Protein AF-0000000068236148 (afdb_homodimer)

Organism: Aspergillus fumigatus (strain ATCC MYA-4609 / CBS 101355 / FGSC A1100 / Af293) (NCBI:txid330879)

Nearest PDB structures (foldseek):
  3s5o-assembly1_A  TM=9.370E-01  e=7.477E-24  Homo sapiens
  2vc6-assembly1_A  TM=9.122E-01  e=3.574E-19  Sinorhizobium meliloti
  3na8-assembly1_B  TM=9.134E-01  e=7.022E-18  Pseudomonas aeruginosa
  6h4e-assembly1_A  TM=8.680E-01  e=5.341E-16  Proteus mirabilis HI4320
  5afd-assembly1_A  TM=8.614E-01  e=7.802E-16  Aliivibrio salmonicida LFI1238

Solvent-accessible surface area (backbone atoms only — not comparable to full-atom values): 32413 Å² total; per-residue (Å²): 123,86,80,54,65,55,82,53,76,51,79,56,78,59,40,39,27,23,38,38,72,62,34,17,35,75,54,96,76,41,50,72,26,61,70,59,40,51,51,51,50,50,53,47,66,72,44,69,52,49,25,41,28,40,29,33,80,62,18,40,33,71,61,49,51,71,69,56,53,31,50,52,38,37,50,49,55,54,49,26,45,75,68,74,40,68,78,54,41,34,30,34,44,27,60,52,54,22,47,58,52,27,29,52,40,30,46,47,33,44,77,33,64,34,60,33,28,35,36,50,71,58,30,66,62,40,93,64,56,46,73,68,35,51,50,50,39,54,51,52,34,35,72,65,27,84,43,30,29,29,40,40,34,40,21,91,57,21,69,61,52,67,77,44,46,72,53,50,26,58,46,26,67,38,47,33,32,18,30,34,38,40,57,64,70,57,65,74,41,43,45,54,29,60,72,61,32,23,30,78,56,36,37,24,30,39,36,66,60,52,25,64,71,35,40,76,43,60,28,43,32,22,41,14,61,58,35,73,69,36,37,50,44,49,43,49,42,51,50,27,53,75,68,62,38,56,68,66,24,49,57,49,43,55,43,46,31,54,18,42,47,24,44,69,72,39,39,63,29,34,38,36,38,53,38,24,61,77,72,69,47,61,75,62,32,25,45,49,68,42,50,51,51,75,76,74,56,63,72,57,51,54,50,33,52,57,29,47,48,62,43,46,64,56,30,52,53,52,54,55,67,75,100,124,86,80,54,64,56,82,53,74,49,79,55,79,60,41,40,26,23,38,38,72,61,35,18,36,76,54,97,77,41,50,73,27,62,69,58,40,50,52,51,49,51,53,48,65,71,42,68,54,48,27,42,28,38,29,33,80,62,19,40,31,70,60,49,50,71,69,56,53,31,49,51,38,37,50,49,53,53,48,26,45,74,70,74,40,67,79,53,42,33,31,35,43,28,62,52,52,22,47,60,52,27,27,53,40,31,45,48,35,43,77,32,63,34,59,31,27,33,35,51,70,59,29,65,63,38,93,63,57,46,73,67,34,51,50,51,40,53,51,52,35,35,72,65,26,82,40,30,28,30,40,40,33,40,22,91,57,24,69,61,51,67,78,44,46,72,54,50,27,59,48,26,65,38,47,31,33,18,29,34,38,40,55,64,70,58,65,75,41,43,43,54,28,58,73,61,31,24,31,76,56,34,37,24,29,38,36,65,60,53,25,65,71,34,42,77,43,60,28,42,32,22,41,14,62,56,35,74,70,37,37,49,44,50,43,50,43,52,49,28,54,75,70,64,38,56,68,65,24,50,57,50,42,56,42,46,31,54,20,43,46,24,44,69,72,38,39,64,28,34,37,36,39,53,38,24,60,77,70,67,46,60,74,63,32,25,44,49,69,43,49,50,50,76,75,75,56,62,70,56,52,53,50,33,50,56,28,46,49,62,44,46,65,57,30,54,54,53,53,54,67,76,100

InterPro domains:
  IPR002220 DapA-like [PF00701] (15-302)
  IPR002220 DapA-like [PIRSF001365] (15-301)
  IPR002220 DapA-like [PR00146] (48-69)
  IPR002220 DapA-like [PR00146] (88-106)
  IPR002220 DapA-like [PR00146] (147-164)
  IPR002220 DapA-like [PTHR12128] (10-313)
  IPR002220 DapA-like [SM01130] (12-312)
  IPR013785 Aldolase-type TIM barrel [G3DSA:3.20.20.70] (7-314)

Structure (mmCIF, N/CA/C/O backbone):
data_AF-0000000068236148-model_v1
#
loop_
_entity.id
_entity.type
_entity.pdbx_description
1 polymer 'Dihydrodipicolinate synthetase family protein'
#
loop_
_atom_site.group_PDB
_atom_site.id
_atom_site.type_symbol
_atom_site.label_atom_id
_atom_site.label_alt_id
_atom_site.label_comp_id
_atom_site.label_asym_id
_atom_site.label_entity_id
_atom_site.label_seq_id
_atom_site.pdbx_PDB_ins_code
_atom_site.Cartn_x
_atom_site.Cartn_y
_atom_site.Cartn_z
_atom_site.occupancy
_atom_site.B_iso_or_equiv
_atom_site.auth_seq_id
_atom_site.auth_comp_id
_atom_site.auth_asym_id
_atom_site.auth_atom_id
_atom_site.pdbx_PDB_model_num
ATOM 1 N N . MET A 1 1 ? 29.5 -14.375 -29.172 1 36.56 1 MET A N 1
ATOM 2 C CA . MET A 1 1 ? 28.922 -13.398 -28.25 1 36.56 1 MET A CA 1
ATOM 3 C C . MET A 1 1 ? 29.203 -13.789 -26.812 1 36.56 1 MET A C 1
ATOM 5 O O . MET A 1 1 ? 29 -14.945 -26.422 1 36.56 1 MET A O 1
ATOM 9 N N . ALA A 1 2 ? 30.062 -13.164 -26.156 1 45.22 2 ALA A N 1
ATOM 10 C CA . ALA A 1 2 ? 30.609 -13.547 -24.859 1 45.22 2 ALA A CA 1
ATOM 11 C C . ALA A 1 2 ? 29.484 -13.953 -23.906 1 45.22 2 ALA A C 1
ATOM 13 O O . ALA A 1 2 ? 28.562 -13.18 -23.656 1 45.22 2 ALA A O 1
ATOM 14 N N . SER A 1 3 ? 29 -15.25 -23.688 1 52.47 3 SER A N 1
ATOM 15 C CA . SER A 1 3 ? 27.875 -15.836 -22.953 1 52.47 3 SER A CA 1
ATOM 16 C C . SER A 1 3 ? 27.766 -15.25 -21.547 1 52.47 3 SER A C 1
ATOM 18 O O . SER A 1 3 ? 28.688 -15.359 -20.75 1 52.47 3 SER A O 1
ATOM 20 N N . ASN A 1 4 ? 27 -14.102 -21.281 1 77.38 4 ASN A N 1
ATOM 21 C CA . ASN A 1 4 ? 26.875 -13.414 -20 1 77.38 4 ASN A CA 1
ATOM 22 C C . ASN A 1 4 ? 26.172 -14.273 -18.969 1 77.38 4 ASN A C 1
ATOM 24 O O . ASN A 1 4 ? 24.938 -14.312 -18.922 1 77.38 4 ASN A O 1
ATOM 28 N N . GLN A 1 5 ? 27.016 -15.133 -18.375 1 89.31 5 GLN A N 1
ATOM 29 C CA . GLN A 1 5 ? 26.516 -16.062 -17.359 1 89.31 5 GLN A CA 1
ATOM 30 C C . GLN A 1 5 ? 27 -15.664 -15.969 1 89.31 5 GLN A C 1
ATOM 32 O O . GLN A 1 5 ? 28.031 -15.016 -15.82 1 89.31 5 GLN A O 1
ATOM 37 N N . ILE A 1 6 ? 26.141 -15.969 -14.992 1 90.88 6 ILE A N 1
ATOM 38 C CA . ILE A 1 6 ? 26.453 -15.688 -13.594 1 90.88 6 ILE A CA 1
ATOM 39 C C . ILE A 1 6 ? 26.188 -16.922 -12.742 1 90.88 6 ILE A C 1
ATOM 41 O O . ILE A 1 6 ? 25.359 -17.766 -13.109 1 90.88 6 ILE A O 1
ATOM 45 N N . ASP A 1 7 ? 27.016 -17.047 -11.727 1 94 7 ASP A N 1
ATOM 46 C CA . ASP A 1 7 ? 26.688 -18.062 -10.727 1 94 7 ASP A CA 1
ATOM 47 C C . ASP A 1 7 ? 25.484 -17.656 -9.898 1 94 7 ASP A C 1
ATOM 49 O O . ASP A 1 7 ? 25.609 -16.953 -8.898 1 94 7 ASP A O 1
ATOM 53 N N . ARG A 1 8 ? 24.391 -18.141 -10.281 1 92.69 8 ARG A N 1
ATOM 54 C CA . ARG A 1 8 ? 23.109 -17.797 -9.648 1 92.69 8 ARG A CA 1
ATOM 55 C C . ARG A 1 8 ? 22.953 -18.516 -8.312 1 92.69 8 ARG A C 1
ATOM 57 O O . ARG A 1 8 ? 23.266 -19.703 -8.195 1 92.69 8 ARG A O 1
ATOM 64 N N . ASN A 1 9 ? 22.516 -17.75 -7.301 1 94.81 9 ASN A N 1
ATOM 65 C CA . ASN A 1 9 ? 22.297 -18.375 -5.996 1 94.81 9 ASN A CA 1
ATOM 66 C C . ASN A 1 9 ? 21.328 -19.547 -6.09 1 94.81 9 ASN A C 1
ATOM 68 O O . ASN A 1 9 ? 21.594 -20.609 -5.523 1 94.81 9 ASN A O 1
ATOM 72 N N . LYS A 1 10 ? 20.219 -19.328 -6.758 1 96.88 10 LYS A N 1
ATOM 73 C CA . LYS A 1 10 ? 19.234 -20.359 -7.078 1 96.88 10 LYS A CA 1
ATOM 74 C C . LYS A 1 10 ? 18.438 -20 -8.328 1 96.88 10 LYS A C 1
ATOM 76 O O . LYS A 1 10 ? 17.953 -18.875 -8.461 1 96.88 10 LYS A O 1
ATOM 81 N N . VAL A 1 11 ? 18.359 -20.969 -9.188 1 97.69 11 VAL A N 1
ATOM 82 C CA . VAL A 1 11 ? 17.609 -20.75 -10.43 1 97.69 11 VAL A CA 1
ATOM 83 C C . VAL A 1 11 ? 16.125 -20.969 -10.18 1 97.69 11 VAL A C 1
ATOM 85 O O . VAL A 1 11 ? 15.727 -21.953 -9.562 1 97.69 11 VAL A O 1
ATOM 88 N N . PHE A 1 12 ? 15.297 -20.016 -10.539 1 98.56 12 PHE A N 1
ATOM 89 C CA . PHE A 1 12 ? 13.852 -20.219 -10.445 1 98.56 12 PHE A CA 1
ATOM 90 C C . PHE A 1 12 ? 13.391 -21.266 -11.461 1 98.56 12 PHE A C 1
ATOM 92 O O . PHE A 1 12 ? 13.641 -21.125 -12.656 1 98.56 12 PHE A O 1
ATOM 99 N N . PRO A 1 13 ? 12.719 -22.25 -11.047 1 98.38 13 PRO A N 1
ATOM 100 C CA . PRO A 1 13 ? 12.383 -23.344 -11.961 1 98.38 13 PRO A CA 1
ATOM 101 C C . PRO A 1 13 ? 11.258 -22.969 -12.93 1 98.38 13 PRO A C 1
ATOM 103 O O . PRO A 1 13 ? 10.328 -22.266 -12.555 1 98.38 13 PRO A O 1
ATOM 106 N N . GLY A 1 14 ? 11.398 -23.484 -14.141 1 98.19 14 GLY A N 1
ATOM 107 C CA . GLY A 1 14 ? 10.312 -23.375 -15.094 1 98.19 14 GLY A CA 1
ATOM 108 C C . GLY A 1 14 ? 9.125 -24.25 -14.75 1 98.19 14 GLY A C 1
ATOM 109 O O . GLY A 1 14 ? 9.227 -25.125 -13.883 1 98.19 14 GLY A O 1
ATOM 110 N N . GLY A 1 15 ? 8.023 -24.031 -15.469 1 98.62 15 GLY A N 1
ATOM 111 C CA . GLY A 1 15 ? 6.828 -24.828 -15.242 1 98.62 15 GLY A CA 1
ATOM 112 C C . GLY A 1 15 ? 5.613 -24 -14.883 1 98.62 15 GLY A C 1
ATOM 113 O O . GLY A 1 15 ? 5.523 -22.828 -15.25 1 98.62 15 GLY A O 1
ATOM 114 N N . ILE A 1 16 ? 4.645 -24.688 -14.281 1 98.81 16 ILE A N 1
ATOM 115 C CA . ILE A 1 16 ? 3.406 -24.047 -13.844 1 98.81 16 ILE A CA 1
ATOM 116 C C . ILE A 1 16 ? 3.445 -23.828 -12.336 1 98.81 16 ILE A C 1
ATOM 118 O O . ILE A 1 16 ? 3.539 -24.797 -11.562 1 98.81 16 ILE A O 1
ATOM 122 N N . HIS A 1 17 ? 3.457 -22.594 -11.945 1 98.88 17 HIS A N 1
ATOM 123 C CA . HIS A 1 17 ? 3.293 -22.172 -10.562 1 98.88 17 HIS A CA 1
ATOM 124 C C . HIS A 1 17 ? 1.923 -21.531 -10.336 1 98.88 17 HIS A C 1
ATOM 126 O O . HIS A 1 17 ? 1.399 -20.844 -11.211 1 98.88 17 HIS A O 1
ATOM 132 N N . VAL A 1 18 ? 1.363 -21.781 -9.18 1 98.81 18 VAL A N 1
ATOM 133 C CA . VAL A 1 18 ? 0.021 -21.281 -8.922 1 98.81 18 VAL A CA 1
ATOM 134 C C . VAL A 1 18 ? 0.077 -20.188 -7.848 1 98.81 18 VAL A C 1
ATOM 136 O O . VAL A 1 18 ? 0.646 -20.391 -6.773 1 98.81 18 VAL A O 1
ATOM 139 N N . PRO A 1 19 ? -0.37 -18.969 -8.148 1 98.44 19 PRO A N 1
ATOM 140 C CA . PRO A 1 19 ? -0.651 -18.047 -7.043 1 98.44 19 PRO A CA 1
ATOM 141 C C . PRO A 1 19 ? -1.848 -18.484 -6.203 1 98.44 19 PRO A C 1
ATOM 143 O O . PRO A 1 19 ? -2.99 -18.156 -6.523 1 98.44 19 PRO A O 1
ATOM 146 N N . CYS A 1 20 ? -1.564 -19.125 -5.168 1 98.75 20 CYS A N 1
ATOM 147 C CA . CYS A 1 20 ? -2.557 -19.797 -4.336 1 98.75 20 CYS A CA 1
ATOM 148 C C . CYS A 1 20 ? -3.51 -18.797 -3.701 1 98.75 20 CYS A C 1
ATOM 150 O O . CYS A 1 20 ? -3.074 -17.766 -3.17 1 98.75 20 CYS A O 1
ATOM 152 N N . LEU A 1 21 ? -4.773 -19.125 -3.754 1 98.5 21 LEU A N 1
ATOM 153 C CA . LEU A 1 21 ? -5.793 -18.312 -3.094 1 98.5 21 LEU A CA 1
ATOM 154 C C . LEU A 1 21 ? -5.707 -18.469 -1.578 1 98.5 21 LEU A C 1
ATOM 156 O O . LEU A 1 21 ? -5.273 -19.5 -1.075 1 98.5 21 LEU A O 1
ATOM 160 N N . THR A 1 22 ? -6.051 -17.453 -0.856 1 98.81 22 THR A N 1
ATOM 161 C CA . THR A 1 22 ? -6.223 -17.5 0.592 1 98.81 22 THR A CA 1
ATOM 162 C C . THR A 1 22 ? -7.703 -17.453 0.962 1 98.81 22 THR A C 1
ATOM 164 O O . THR A 1 22 ? -8.438 -16.578 0.507 1 98.81 22 THR A O 1
ATOM 167 N N . PHE A 1 23 ? -8.102 -18.375 1.756 1 98.75 23 PHE A N 1
ATOM 168 C CA . PHE A 1 23 ? -9.5 -18.484 2.139 1 98.75 23 PHE A CA 1
ATOM 169 C C . PHE A 1 23 ? -9.719 -17.938 3.549 1 98.75 23 PHE A C 1
ATOM 171 O O . PHE A 1 23 ? -8.898 -18.172 4.438 1 98.75 23 PHE A O 1
ATOM 178 N N . PHE A 1 24 ? -10.828 -17.25 3.74 1 98.62 24 PHE A N 1
ATOM 179 C CA . PHE A 1 24 ? -11.109 -16.594 5.012 1 98.62 24 PHE A CA 1
ATOM 180 C C . PHE A 1 24 ? -12.445 -17.062 5.578 1 98.62 24 PHE A C 1
ATOM 182 O O . PHE A 1 24 ? -13.375 -17.359 4.82 1 98.62 24 PHE A O 1
ATOM 189 N N . ARG A 1 25 ? -12.492 -17.031 6.875 1 97.75 25 ARG A N 1
ATOM 190 C CA . ARG A 1 25 ? -13.758 -17.281 7.559 1 97.75 25 ARG A CA 1
ATOM 191 C C . ARG A 1 25 ? -14.688 -16.078 7.453 1 97.75 25 ARG A C 1
ATOM 193 O O . ARG A 1 25 ? -14.234 -14.953 7.227 1 97.75 25 ARG A O 1
ATOM 200 N N . SER A 1 26 ? -15.984 -16.344 7.668 1 95.94 26 SER A N 1
ATOM 201 C CA . SER A 1 26 ? -16.969 -15.273 7.59 1 95.94 26 SER A CA 1
ATOM 202 C C . SER A 1 26 ? -17.141 -14.578 8.938 1 95.94 26 SER A C 1
ATOM 204 O O . SER A 1 26 ? -18.062 -13.789 9.125 1 95.94 26 SER A O 1
ATOM 206 N N . ASN A 1 27 ? -16.281 -14.836 9.867 1 96.25 27 ASN A N 1
ATOM 207 C CA . ASN A 1 27 ? -16.328 -14.125 11.141 1 96.25 27 ASN A CA 1
ATOM 208 C C . ASN A 1 27 ? -15.977 -12.648 10.977 1 96.25 27 ASN A C 1
ATOM 210 O O . ASN A 1 27 ? -15.578 -12.219 9.891 1 96.25 27 ASN A O 1
ATOM 214 N N . GLN A 1 28 ? -16.125 -11.883 12.008 1 94.19 28 GLN A N 1
ATOM 215 C CA . GLN A 1 28 ? -15.992 -10.438 11.969 1 94.19 28 GLN A CA 1
ATOM 216 C C . GLN A 1 28 ? -14.602 -10.023 11.469 1 94.19 28 GLN A C 1
ATOM 218 O O . GLN A 1 28 ? -14.477 -9.102 10.664 1 94.19 28 GLN A O 1
ATOM 223 N N . ARG A 1 29 ? -13.586 -10.719 11.867 1 94.56 29 ARG A N 1
ATOM 224 C CA . ARG A 1 29 ? -12.219 -10.32 11.547 1 94.56 29 ARG A CA 1
ATOM 225 C C . ARG A 1 29 ? -11.75 -10.969 10.25 1 94.56 29 ARG A C 1
ATOM 227 O O . ARG A 1 29 ? -10.68 -10.633 9.734 1 94.56 29 ARG A O 1
ATOM 234 N N . GLN A 1 30 ? -12.469 -11.969 9.773 1 97.38 30 GLN A N 1
ATOM 235 C CA . GLN A 1 30 ? -12.102 -12.719 8.578 1 97.38 30 GLN A CA 1
ATOM 236 C C . GLN A 1 30 ? -10.742 -13.391 8.742 1 97.38 30 GLN A C 1
ATOM 238 O O . GLN A 1 30 ? -9.859 -13.227 7.898 1 97.38 30 GLN A O 1
ATOM 243 N N . ASP A 1 31 ? -10.664 -14.203 9.789 1 97.88 31 ASP A N 1
ATOM 244 C CA . ASP A 1 31 ? -9.453 -15.008 9.977 1 97.88 31 ASP A CA 1
ATOM 245 C C . ASP A 1 31 ? -9.266 -16 8.828 1 97.88 31 ASP A C 1
ATOM 247 O O . ASP A 1 31 ? -10.234 -16.344 8.141 1 97.88 31 ASP A O 1
ATOM 251 N N . ILE A 1 32 ? -8.039 -16.391 8.609 1 98.56 32 ILE A N 1
ATOM 252 C CA . ILE A 1 32 ? -7.805 -17.422 7.594 1 98.56 32 ILE A CA 1
ATOM 253 C C . ILE A 1 32 ? -8.578 -18.688 7.949 1 98.56 32 ILE A C 1
ATOM 255 O O . ILE A 1 32 ? -8.609 -19.094 9.109 1 98.56 32 ILE A O 1
ATOM 259 N N . ASP A 1 33 ? -9.273 -19.219 7.012 1 98.69 33 ASP A N 1
ATOM 260 C CA . ASP A 1 33 ? -9.906 -20.531 7.16 1 98.69 33 ASP A CA 1
ATOM 261 C C . ASP A 1 33 ? -8.906 -21.656 6.922 1 98.69 33 ASP A C 1
ATOM 263 O O . ASP A 1 33 ? -8.805 -22.188 5.812 1 98.69 33 ASP A O 1
ATOM 267 N N . TRP A 1 34 ? -8.281 -22.062 7.965 1 98.62 34 TRP A N 1
ATOM 268 C CA . TRP A 1 34 ? -7.156 -22.984 7.848 1 98.62 34 TRP A CA 1
ATOM 269 C C . TRP A 1 34 ? -7.621 -24.359 7.352 1 98.62 34 TRP A C 1
ATOM 271 O O . TRP A 1 34 ? -6.875 -25.062 6.672 1 98.62 34 TRP A O 1
ATOM 281 N N . ASP A 1 35 ? -8.852 -24.734 7.633 1 98.44 35 ASP A N 1
ATOM 282 C CA . ASP A 1 35 ? -9.383 -26 7.133 1 98.44 35 ASP A CA 1
ATOM 283 C C . ASP A 1 35 ? -9.469 -26 5.605 1 98.44 35 ASP A C 1
ATOM 285 O O . ASP A 1 35 ? -8.977 -26.922 4.949 1 98.44 35 ASP A O 1
ATOM 289 N N . ILE A 1 36 ? -10.031 -24.953 5.113 1 98.56 36 ILE A N 1
ATOM 290 C CA . ILE A 1 36 ? -10.188 -24.859 3.666 1 98.56 36 ILE A CA 1
ATOM 291 C C . ILE A 1 36 ? -8.828 -24.609 3.016 1 98.56 36 ILE A C 1
ATOM 293 O O . ILE A 1 36 ? -8.555 -25.109 1.923 1 98.56 36 ILE A O 1
ATOM 297 N N . GLN A 1 37 ? -8.016 -23.844 3.682 1 98.81 37 GLN A N 1
ATOM 298 C CA . GLN A 1 37 ? -6.684 -23.578 3.154 1 98.81 37 GLN A CA 1
ATOM 299 C C . GLN A 1 37 ? -5.887 -24.875 3.006 1 98.81 37 GLN A C 1
ATOM 301 O O . GLN A 1 37 ? -5.219 -25.094 1.991 1 98.81 37 GLN A O 1
ATOM 306 N N . GLU A 1 38 ? -5.941 -25.688 4.027 1 98.81 38 GLU A N 1
ATOM 307 C CA . GLU A 1 38 ? -5.254 -26.969 3.973 1 98.81 38 GLU A CA 1
ATOM 308 C C . GLU A 1 38 ? -5.797 -27.844 2.844 1 98.81 38 GLU A C 1
ATOM 310 O O . GLU A 1 38 ? -5.031 -28.5 2.131 1 98.81 38 GLU A O 1
ATOM 315 N N . LYS A 1 39 ? -7.078 -27.875 2.709 1 98.69 39 LYS A N 1
ATOM 316 C CA . LYS A 1 39 ? -7.719 -28.656 1.645 1 98.69 39 LYS A CA 1
ATOM 317 C C . LYS A 1 39 ? -7.254 -28.172 0.27 1 98.69 39 LYS A C 1
ATOM 319 O O . LYS A 1 39 ? -6.918 -28.984 -0.592 1 98.69 39 LYS A O 1
ATOM 324 N N . HIS A 1 40 ? -7.223 -26.891 0.069 1 98.88 40 HIS A N 1
ATOM 325 C CA . HIS A 1 40 ? -6.848 -26.328 -1.224 1 98.88 40 HIS A CA 1
ATOM 326 C C . HIS A 1 40 ? -5.371 -26.578 -1.521 1 98.88 40 HIS A C 1
ATOM 328 O O . HIS A 1 40 ? -5.012 -26.938 -2.645 1 98.88 40 HIS A O 1
ATOM 334 N N . LEU A 1 41 ? -4.559 -26.375 -0.51 1 98.94 41 LEU A N 1
ATOM 335 C CA . LEU A 1 41 ? -3.133 -26.625 -0.688 1 98.94 41 LEU A CA 1
ATOM 336 C C . LEU A 1 41 ? -2.871 -28.094 -0.994 1 98.94 41 LEU A C 1
ATOM 338 O O . LEU A 1 41 ? -2.016 -28.422 -1.82 1 98.94 41 LEU A O 1
ATOM 342 N N . THR A 1 42 ? -3.553 -28.969 -0.336 1 98.88 42 THR A N 1
ATOM 343 C CA . THR A 1 42 ? -3.428 -30.391 -0.605 1 98.88 42 THR A CA 1
ATOM 344 C C . THR A 1 42 ? -3.791 -30.703 -2.055 1 98.88 42 THR A C 1
ATOM 346 O O . THR A 1 42 ? -3.055 -31.406 -2.746 1 98.88 42 THR A O 1
ATOM 349 N N . PHE A 1 43 ? -4.906 -30.172 -2.471 1 98.75 43 PHE A N 1
ATOM 350 C CA . PHE A 1 43 ? -5.355 -30.312 -3.852 1 98.75 43 PHE A CA 1
ATOM 351 C C . PHE A 1 43 ? -4.277 -29.828 -4.82 1 98.75 43 PHE A C 1
ATOM 353 O O . PHE A 1 43 ? -3.934 -30.547 -5.766 1 98.75 43 PHE A O 1
ATOM 360 N N . LEU A 1 44 ? -3.684 -28.656 -4.594 1 98.81 44 LEU A N 1
ATOM 361 C CA . LEU A 1 44 ? -2.678 -28.062 -5.469 1 98.81 44 LEU A CA 1
ATOM 362 C C . LEU A 1 44 ? -1.409 -28.906 -5.488 1 98.81 44 LEU A C 1
ATOM 364 O O . LEU A 1 44 ? -0.885 -29.219 -6.559 1 98.81 44 LEU A O 1
ATOM 368 N N . ILE A 1 45 ? -0.923 -29.297 -4.344 1 98.69 45 ILE A N 1
ATOM 369 C CA . ILE A 1 45 ? 0.334 -30.016 -4.219 1 98.69 45 ILE A CA 1
ATOM 370 C C . ILE A 1 45 ? 0.216 -31.375 -4.914 1 98.69 45 ILE A C 1
ATOM 372 O O . ILE A 1 45 ? 1.15 -31.812 -5.582 1 98.69 45 ILE A O 1
ATOM 376 N N . GLN A 1 46 ? -0.918 -31.953 -4.867 1 97.69 46 GLN A N 1
ATOM 377 C CA . GLN A 1 46 ? -1.118 -33.281 -5.414 1 97.69 46 GLN A CA 1
ATOM 378 C C . GLN A 1 46 ? -1.349 -33.25 -6.922 1 97.69 46 GLN A C 1
ATOM 380 O O . GLN A 1 46 ? -1.314 -34.281 -7.59 1 97.69 46 GLN A O 1
ATOM 385 N N . SER A 1 47 ? -1.501 -32.094 -7.473 1 97.38 47 SER A N 1
ATOM 386 C CA . SER A 1 47 ? -1.928 -31.984 -8.867 1 97.38 47 SER A CA 1
ATOM 387 C C . SER A 1 47 ? -0.731 -31.953 -9.805 1 97.38 47 SER A C 1
ATOM 389 O O . SER A 1 47 ? -0.896 -31.797 -11.023 1 97.38 47 SER A O 1
ATOM 391 N N . GLY A 1 48 ? 0.516 -31.984 -9.312 1 95.88 48 GLY A N 1
ATOM 392 C CA . GLY A 1 48 ? 1.693 -32.062 -10.164 1 95.88 48 GLY A CA 1
ATOM 393 C C . GLY A 1 48 ? 2.262 -30.703 -10.516 1 95.88 48 GLY A C 1
ATOM 394 O O . GLY A 1 48 ? 3.131 -30.594 -11.383 1 95.88 48 GLY A O 1
ATOM 395 N N . LEU A 1 49 ? 1.8 -29.688 -9.875 1 98.56 49 LEU A N 1
ATOM 396 C CA . LEU A 1 49 ? 2.312 -28.344 -10.094 1 98.56 49 LEU A CA 1
ATOM 397 C C . LEU A 1 49 ? 3.797 -28.25 -9.758 1 98.56 49 LEU A C 1
ATOM 399 O O . LEU A 1 49 ? 4.281 -28.984 -8.891 1 98.56 49 LEU A O 1
ATOM 403 N N . HIS A 1 50 ? 4.492 -27.375 -10.422 1 98.75 50 HIS A N 1
ATOM 404 C CA . HIS A 1 50 ? 5.93 -27.203 -10.227 1 98.75 50 HIS A CA 1
ATOM 405 C C . HIS A 1 50 ? 6.223 -26.297 -9.039 1 98.75 50 HIS A C 1
ATOM 407 O O . HIS A 1 50 ? 7.312 -26.344 -8.469 1 98.75 50 HIS A O 1
ATOM 413 N N . GLY A 1 51 ? 5.293 -25.453 -8.703 1 98.88 51 GLY A N 1
ATOM 414 C CA . GLY A 1 51 ? 5.484 -24.562 -7.562 1 98.88 51 GLY A CA 1
ATOM 415 C C . GLY A 1 51 ? 4.199 -23.922 -7.086 1 98.88 51 GLY A C 1
ATOM 416 O O . GLY A 1 51 ? 3.189 -23.938 -7.793 1 98.88 51 GLY A O 1
ATOM 417 N N . ILE A 1 52 ? 4.262 -23.406 -5.891 1 98.88 52 ILE A N 1
ATOM 418 C CA . ILE A 1 52 ? 3.174 -22.688 -5.238 1 98.88 52 ILE A CA 1
ATOM 419 C C . ILE A 1 52 ? 3.648 -21.297 -4.832 1 98.88 52 ILE A C 1
ATOM 421 O O . ILE A 1 52 ? 4.676 -21.156 -4.168 1 98.88 52 ILE A O 1
ATOM 425 N N . VAL A 1 53 ? 2.957 -20.281 -5.293 1 98.94 53 VAL A N 1
ATOM 426 C CA . VAL A 1 53 ? 3.213 -18.906 -4.898 1 98.94 53 VAL A CA 1
ATOM 427 C C . VAL A 1 53 ? 2.174 -18.453 -3.873 1 98.94 53 VAL A C 1
ATOM 429 O O . VAL A 1 53 ? 0.979 -18.406 -4.172 1 98.94 53 VAL A O 1
ATOM 432 N N . LEU A 1 54 ? 2.668 -18.188 -2.688 1 98.94 54 LEU A N 1
ATOM 433 C CA . LEU A 1 54 ? 1.802 -17.734 -1.603 1 98.94 54 LEU A CA 1
ATOM 434 C C . LEU A 1 54 ? 1.833 -16.219 -1.47 1 98.94 54 LEU A C 1
ATOM 436 O O . LEU A 1 54 ? 2.889 -15.602 -1.629 1 98.94 54 LEU A O 1
ATOM 440 N N . ALA A 1 55 ? 0.678 -15.656 -1.228 1 98.44 55 ALA A N 1
ATOM 441 C CA . ALA A 1 55 ? 0.554 -14.234 -0.938 1 98.44 55 ALA A CA 1
ATOM 442 C C . ALA A 1 55 ? 1.042 -13.391 -2.113 1 98.44 55 ALA A C 1
ATOM 444 O O . ALA A 1 55 ? 1.896 -12.516 -1.946 1 98.44 55 ALA A O 1
ATOM 445 N N . GLY A 1 56 ? 0.573 -13.672 -3.307 1 96.31 56 GLY A N 1
ATOM 446 C CA . GLY A 1 56 ? 0.569 -12.734 -4.422 1 96.31 56 GLY A CA 1
ATOM 447 C C . GLY A 1 56 ? -0.673 -11.867 -4.469 1 96.31 56 GLY A C 1
ATOM 448 O O . GLY A 1 56 ? -1.366 -11.711 -3.461 1 96.31 56 GLY A O 1
ATOM 449 N N . SER A 1 57 ? -0.953 -11.266 -5.574 1 94 57 SER A N 1
ATOM 450 C CA . SER A 1 57 ? -2.178 -10.484 -5.695 1 94 57 SER A CA 1
ATOM 451 C C . SER A 1 57 ? -3.414 -11.359 -5.531 1 94 57 SER A C 1
ATOM 453 O O . SER A 1 57 ? -4.34 -11.008 -4.801 1 94 57 SER A O 1
ATOM 455 N N . ASN A 1 58 ? -3.43 -12.539 -6.125 1 93.75 58 ASN A N 1
ATOM 456 C CA . ASN A 1 58 ? -4.531 -13.484 -5.992 1 93.75 58 ASN A CA 1
ATOM 457 C C . ASN A 1 58 ? -4.637 -14.023 -4.566 1 93.75 58 ASN A C 1
ATOM 459 O O . ASN A 1 58 ? -5.73 -14.352 -4.102 1 93.75 58 ASN A O 1
ATOM 463 N N . GLY A 1 59 ? -3.5 -14.156 -3.967 1 97.75 59 GLY A N 1
ATOM 464 C CA . GLY A 1 59 ? -3.461 -14.617 -2.586 1 97.75 59 GLY A CA 1
ATOM 465 C C . GLY A 1 59 ? -3.713 -13.508 -1.583 1 97.75 59 GLY A C 1
ATOM 466 O O . GLY A 1 59 ? -3.645 -13.727 -0.373 1 97.75 59 GLY A O 1
ATOM 467 N N . GLU A 1 60 ? -3.934 -12.336 -2.057 1 98.19 60 GLU A N 1
ATOM 468 C CA . GLU A 1 60 ? -4.301 -11.172 -1.256 1 98.19 60 GLU A CA 1
ATOM 469 C C . GLU A 1 60 ? -3.197 -10.812 -0.266 1 98.19 60 GLU A C 1
ATOM 471 O O . GLU A 1 60 ? -3.467 -10.586 0.916 1 98.19 60 GLU A O 1
ATOM 476 N N . ALA A 1 61 ? -2 -10.734 -0.737 1 98.12 61 ALA A N 1
ATOM 477 C CA . ALA A 1 61 ? -0.812 -10.445 0.062 1 98.12 61 ALA A CA 1
ATOM 478 C C . ALA A 1 61 ? -1 -9.18 0.895 1 98.12 61 ALA A C 1
ATOM 480 O O . ALA A 1 61 ? -0.643 -9.148 2.074 1 98.12 61 ALA A O 1
ATOM 481 N N . VAL A 1 62 ? -1.587 -8.156 0.358 1 97.38 62 VAL A N 1
ATOM 482 C CA . VAL A 1 62 ? -1.648 -6.832 0.968 1 97.38 62 VAL A CA 1
ATOM 483 C C . VAL A 1 62 ? -2.637 -6.844 2.133 1 97.38 62 VAL A C 1
ATOM 485 O O . VAL A 1 62 ? -2.643 -5.93 2.959 1 97.38 62 VAL A O 1
ATOM 488 N N . ALA A 1 63 ? -3.43 -7.887 2.172 1 97.81 63 ALA A N 1
ATOM 489 C CA . ALA A 1 63 ? -4.422 -7.996 3.236 1 97.81 63 ALA A CA 1
ATOM 490 C C . ALA A 1 63 ? -3.953 -8.945 4.332 1 97.81 63 ALA A C 1
ATOM 492 O O . ALA A 1 63 ? -4.684 -9.219 5.289 1 97.81 63 ALA A O 1
ATOM 493 N N . LEU A 1 64 ? -2.742 -9.438 4.207 1 98.38 64 LEU A N 1
ATOM 494 C CA . LEU A 1 64 ? -2.211 -10.406 5.156 1 98.38 64 LEU A CA 1
ATOM 495 C C . LEU A 1 64 ? -1.104 -9.789 6.004 1 98.38 64 LEU A C 1
ATOM 497 O O . LEU A 1 64 ? -0.316 -8.977 5.508 1 98.38 64 LEU A O 1
ATOM 501 N N . SER A 1 65 ? -1.061 -10.219 7.293 1 96.94 65 SER A N 1
ATOM 502 C CA . SER A 1 65 ? 0.09 -9.898 8.133 1 96.94 65 SER A CA 1
ATOM 503 C C . SER A 1 65 ? 1.274 -10.805 7.809 1 96.94 65 SER A C 1
ATOM 505 O O . SER A 1 65 ? 1.106 -11.867 7.203 1 96.94 65 SER A O 1
ATOM 507 N N . THR A 1 66 ? 2.434 -10.375 8.219 1 97.75 66 THR A N 1
ATOM 508 C CA . THR A 1 66 ? 3.611 -11.219 8.047 1 97.75 66 THR A CA 1
ATOM 509 C C . THR A 1 66 ? 3.428 -12.555 8.75 1 97.75 66 THR A C 1
ATOM 511 O O . THR A 1 66 ? 3.84 -13.602 8.234 1 97.75 66 THR A O 1
ATOM 514 N N . ALA A 1 67 ? 2.785 -12.539 9.875 1 98.19 67 ALA A N 1
ATOM 515 C CA . ALA A 1 67 ? 2.537 -13.773 10.617 1 98.19 67 ALA A CA 1
ATOM 516 C C . ALA A 1 67 ? 1.629 -14.711 9.828 1 98.19 67 ALA A C 1
ATOM 518 O O . ALA A 1 67 ? 1.861 -15.922 9.789 1 98.19 67 ALA A O 1
ATOM 519 N N . GLU A 1 68 ? 0.616 -14.188 9.234 1 98.69 68 GLU A N 1
ATOM 520 C CA . GLU A 1 68 ? -0.268 -15 8.398 1 98.69 68 GLU A CA 1
ATOM 521 C C . GLU A 1 68 ? 0.479 -15.57 7.199 1 98.69 68 GLU A C 1
ATOM 523 O O . GLU A 1 68 ? 0.336 -16.75 6.883 1 98.69 68 GLU A O 1
ATOM 528 N N . LYS A 1 69 ? 1.299 -14.758 6.574 1 98.81 69 LYS A N 1
ATOM 529 C CA . LYS A 1 69 ? 2.059 -15.172 5.398 1 98.81 69 LYS A CA 1
ATOM 530 C C . LYS A 1 69 ? 3.008 -16.312 5.734 1 98.81 69 LYS A C 1
ATOM 532 O O . LYS A 1 69 ? 3.061 -17.328 5.02 1 98.81 69 LYS A O 1
ATOM 537 N N . THR A 1 70 ? 3.713 -16.141 6.844 1 98.81 70 THR A N 1
ATOM 538 C CA . THR A 1 70 ? 4.688 -17.172 7.211 1 98.81 70 THR A CA 1
ATOM 539 C C . THR A 1 70 ? 3.986 -18.453 7.629 1 98.81 70 THR A C 1
ATOM 541 O O . THR A 1 70 ? 4.492 -19.547 7.379 1 98.81 70 THR A O 1
ATOM 544 N N . SER A 1 71 ? 2.807 -18.344 8.219 1 98.94 71 SER A N 1
ATOM 545 C CA . SER A 1 71 ? 2.029 -19.531 8.57 1 98.94 71 SER A CA 1
ATOM 546 C C . SER A 1 71 ? 1.583 -20.281 7.328 1 98.94 71 SER A C 1
ATOM 548 O O . SER A 1 71 ? 1.534 -21.516 7.328 1 98.94 71 SER A O 1
ATOM 550 N N . LEU A 1 72 ? 1.265 -19.562 6.297 1 98.94 72 LEU A N 1
ATOM 551 C CA . LEU A 1 72 ? 0.919 -20.203 5.031 1 98.94 72 LEU A CA 1
ATOM 552 C C . LEU A 1 72 ? 2.102 -20.984 4.477 1 98.94 72 LEU A C 1
ATOM 554 O O . LEU A 1 72 ? 1.931 -22.094 3.969 1 98.94 72 LEU A O 1
ATOM 558 N N . VAL A 1 73 ? 3.277 -20.391 4.594 1 98.94 73 VAL A N 1
ATOM 559 C CA . VAL A 1 73 ? 4.484 -21.062 4.113 1 98.94 73 VAL A CA 1
ATOM 560 C C . VAL A 1 73 ? 4.723 -22.328 4.914 1 98.94 73 VAL A C 1
ATOM 562 O O . VAL A 1 73 ? 4.953 -23.406 4.34 1 98.94 73 VAL A O 1
ATOM 565 N N . GLN A 1 74 ? 4.621 -22.219 6.191 1 98.94 74 GLN A N 1
ATOM 566 C CA . GLN A 1 74 ? 4.875 -23.344 7.074 1 98.94 74 GLN A CA 1
ATOM 567 C C . GLN A 1 74 ? 3.885 -24.484 6.812 1 98.94 74 GLN A C 1
ATOM 569 O O . GLN A 1 74 ? 4.273 -25.641 6.758 1 98.94 74 GLN A O 1
ATOM 574 N N . LEU A 1 75 ? 2.664 -24.109 6.648 1 98.94 75 LEU A N 1
ATOM 575 C CA . LEU A 1 75 ? 1.649 -25.109 6.344 1 98.94 75 LEU A CA 1
ATOM 576 C C . LEU A 1 75 ? 1.947 -25.797 5.012 1 98.94 75 LEU A C 1
ATOM 578 O O . LEU A 1 75 ? 1.848 -27.016 4.906 1 98.94 75 LEU A O 1
ATOM 582 N N . THR A 1 76 ? 2.287 -25 4.035 1 98.94 76 THR A N 1
ATOM 583 C CA . THR A 1 76 ? 2.568 -25.547 2.709 1 98.94 76 THR A CA 1
ATOM 584 C C . THR A 1 76 ? 3.748 -26.516 2.756 1 98.94 76 THR A C 1
ATOM 586 O O . THR A 1 76 ? 3.703 -27.578 2.158 1 98.94 76 THR A O 1
ATOM 589 N N . ARG A 1 77 ? 4.805 -26.109 3.459 1 98.81 77 ARG A N 1
ATOM 590 C CA . ARG A 1 77 ? 5.984 -26.953 3.611 1 98.81 77 ARG A CA 1
ATOM 591 C C . ARG A 1 77 ? 5.633 -28.266 4.309 1 98.81 77 ARG A C 1
ATOM 593 O O . ARG A 1 77 ? 6.062 -29.344 3.881 1 98.81 77 ARG A O 1
ATOM 600 N N . LYS A 1 78 ? 4.859 -28.188 5.355 1 98.81 78 LYS A N 1
ATOM 601 C CA . LYS A 1 78 ? 4.422 -29.375 6.094 1 98.81 78 LYS A CA 1
ATOM 602 C C . LYS A 1 78 ? 3.607 -30.297 5.207 1 98.81 78 LYS A C 1
ATOM 604 O O . LYS A 1 78 ? 3.844 -31.516 5.184 1 98.81 78 LYS A O 1
ATOM 609 N N . LEU A 1 79 ? 2.719 -29.766 4.461 1 98.88 79 LEU A N 1
ATOM 610 C CA . LEU A 1 79 ? 1.855 -30.547 3.586 1 98.88 79 LEU A CA 1
ATOM 611 C C . LEU A 1 79 ? 2.658 -31.172 2.449 1 98.88 79 LEU A C 1
ATOM 613 O O . LEU A 1 79 ? 2.416 -32.312 2.072 1 98.88 79 LEU A O 1
ATOM 617 N N . ALA A 1 80 ? 3.553 -30.344 1.907 1 98.75 80 ALA A N 1
ATOM 618 C CA . ALA A 1 80 ? 4.398 -30.859 0.83 1 98.75 80 ALA A CA 1
ATOM 619 C C . ALA A 1 80 ? 5.172 -32.094 1.278 1 98.75 80 ALA A C 1
ATOM 621 O O . ALA A 1 80 ? 5.242 -33.094 0.552 1 98.75 80 ALA A O 1
ATOM 622 N N . ALA A 1 81 ? 5.734 -32.031 2.463 1 98.56 81 ALA A N 1
ATOM 623 C CA . ALA A 1 81 ? 6.457 -33.188 3.02 1 98.56 81 ALA A CA 1
ATOM 624 C C . ALA A 1 81 ? 5.523 -34.375 3.221 1 98.56 81 ALA A C 1
ATOM 626 O O . ALA A 1 81 ? 5.855 -35.5 2.846 1 98.56 81 ALA A O 1
ATOM 627 N N . ARG A 1 82 ? 4.418 -34.156 3.766 1 98.5 82 ARG A N 1
ATOM 628 C CA . ARG A 1 82 ? 3.447 -35.188 4.066 1 98.5 82 ARG A CA 1
ATOM 629 C C . ARG A 1 82 ? 2.971 -35.875 2.789 1 98.5 82 ARG A C 1
ATOM 631 O O . ARG A 1 82 ? 2.73 -37.094 2.781 1 98.5 82 ARG A O 1
ATOM 638 N N . LEU A 1 83 ? 2.904 -35.125 1.742 1 98.38 83 LEU A N 1
ATOM 639 C CA . LEU A 1 83 ? 2.357 -35.625 0.484 1 98.38 83 LEU A CA 1
ATOM 640 C C . LEU A 1 83 ? 3.471 -36.094 -0.445 1 98.38 83 LEU A C 1
ATOM 642 O O . LEU A 1 83 ? 3.26 -36.219 -1.652 1 98.38 83 LEU A O 1
ATOM 646 N N . ASN A 1 84 ? 4.707 -36.188 0.076 1 98 84 ASN A N 1
ATOM 647 C CA . ASN A 1 84 ? 5.887 -36.75 -0.587 1 98 84 ASN A CA 1
ATOM 648 C C . ASN A 1 84 ? 6.312 -35.875 -1.772 1 98 84 ASN A C 1
ATOM 650 O O . ASN A 1 84 ? 6.688 -36.406 -2.822 1 98 84 ASN A O 1
ATOM 654 N N . ARG A 1 85 ? 6.176 -34.594 -1.669 1 98.25 85 ARG A N 1
ATOM 655 C CA . ARG A 1 85 ? 6.668 -33.594 -2.615 1 98.25 85 ARG A CA 1
ATOM 656 C C . ARG A 1 85 ? 7.441 -32.5 -1.897 1 98.25 85 ARG A C 1
ATOM 658 O O . ARG A 1 85 ? 7.152 -31.312 -2.068 1 98.25 85 ARG A O 1
ATOM 665 N N . PRO A 1 86 ? 8.414 -32.875 -1.097 1 97.94 86 PRO A N 1
ATOM 666 C CA . PRO A 1 86 ? 9.109 -31.906 -0.258 1 97.94 86 PRO A CA 1
ATOM 667 C C . PRO A 1 86 ? 9.875 -30.859 -1.075 1 97.94 86 PRO A C 1
ATOM 669 O O . PRO A 1 86 ? 10.219 -29.797 -0.56 1 97.94 86 PRO A O 1
ATOM 672 N N . ASP A 1 87 ? 10.086 -31.156 -2.381 1 97.38 87 ASP A N 1
ATOM 673 C CA . ASP A 1 87 ? 10.945 -30.297 -3.184 1 97.38 87 ASP A CA 1
ATOM 674 C C . ASP A 1 87 ? 10.117 -29.297 -3.998 1 97.38 87 ASP A C 1
ATOM 676 O O . ASP A 1 87 ? 10.664 -28.531 -4.789 1 97.38 87 ASP A O 1
ATOM 680 N N . ILE A 1 88 ? 8.797 -29.312 -3.838 1 98.62 88 ILE A N 1
ATOM 681 C CA . ILE A 1 88 ? 7.973 -28.344 -4.562 1 98.62 88 ILE A CA 1
ATOM 682 C C . ILE A 1 88 ? 8.43 -26.922 -4.223 1 98.62 88 ILE A C 1
ATOM 684 O O . ILE A 1 88 ? 8.75 -26.625 -3.07 1 98.62 88 ILE A O 1
ATOM 688 N N . THR A 1 89 ? 8.578 -26.078 -5.215 1 98.88 89 THR A N 1
ATOM 689 C CA . THR A 1 89 ? 9.047 -24.719 -5.02 1 98.88 89 THR A CA 1
ATOM 690 C C . THR A 1 89 ? 7.988 -23.875 -4.312 1 98.88 89 THR A C 1
ATOM 692 O O . THR A 1 89 ? 6.832 -23.828 -4.738 1 98.88 89 THR A O 1
ATOM 695 N N . ILE A 1 90 ? 8.336 -23.266 -3.232 1 98.94 90 ILE A N 1
ATOM 696 C CA . ILE A 1 90 ? 7.453 -22.375 -2.502 1 98.94 90 ILE A CA 1
ATOM 697 C C . ILE A 1 90 ? 7.98 -20.938 -2.592 1 98.94 90 ILE A C 1
ATOM 699 O O . ILE A 1 90 ? 9.109 -20.656 -2.184 1 98.94 90 ILE A O 1
ATOM 703 N N . THR A 1 91 ? 7.227 -20.078 -3.174 1 98.94 91 THR A N 1
ATOM 704 C CA . THR A 1 91 ? 7.527 -18.656 -3.289 1 98.94 91 THR A CA 1
ATOM 705 C C . THR A 1 91 ? 6.586 -17.828 -2.418 1 98.94 91 THR A C 1
ATOM 707 O O . THR A 1 91 ? 5.383 -18.109 -2.369 1 98.94 91 THR A O 1
ATOM 710 N N . LEU A 1 92 ? 7.105 -16.891 -1.715 1 98.94 92 LEU A N 1
ATOM 711 C CA . LEU A 1 92 ? 6.27 -15.992 -0.92 1 98.94 92 LEU A CA 1
ATOM 712 C C . LEU A 1 92 ? 6.324 -14.57 -1.465 1 98.94 92 LEU A C 1
ATOM 714 O O . LEU A 1 92 ? 7.402 -14.055 -1.747 1 98.94 92 LEU A O 1
ATOM 718 N N . GLY A 1 93 ? 5.109 -13.992 -1.648 1 98.88 93 GLY A N 1
ATOM 719 C CA . GLY A 1 93 ? 5.086 -12.562 -1.902 1 98.88 93 GLY A CA 1
ATOM 720 C C . GLY A 1 93 ? 5.547 -11.734 -0.716 1 98.88 93 GLY A C 1
ATOM 721 O O . GLY A 1 93 ? 4.977 -11.836 0.374 1 98.88 93 GLY A O 1
ATOM 722 N N . CYS A 1 94 ? 6.59 -11.008 -0.927 1 98.62 94 CYS A N 1
ATOM 723 C CA . CYS A 1 94 ? 7.113 -10.086 0.079 1 98.62 94 CYS A CA 1
ATOM 724 C C . CYS A 1 94 ? 6.898 -8.641 -0.342 1 98.62 94 CYS A C 1
ATOM 726 O O . CYS A 1 94 ? 7.363 -8.219 -1.405 1 98.62 94 CYS A O 1
ATOM 728 N N . GLY A 1 95 ? 6.152 -7.953 0.502 1 95.31 95 GLY A N 1
ATOM 729 C CA . GLY A 1 95 ? 5.785 -6.609 0.086 1 95.31 95 GLY A CA 1
ATOM 730 C C . GLY A 1 95 ? 5.965 -5.574 1.182 1 95.31 95 GLY A C 1
ATOM 731 O O . GLY A 1 95 ? 6.266 -5.922 2.326 1 95.31 95 GLY A O 1
ATOM 732 N N . GLY A 1 96 ? 5.746 -4.375 0.795 1 94.5 96 GLY A N 1
ATOM 733 C CA . GLY A 1 96 ? 5.898 -3.182 1.615 1 94.5 96 GLY A CA 1
ATOM 734 C C . GLY A 1 96 ? 6.234 -1.942 0.81 1 94.5 96 GLY A C 1
ATOM 735 O O . GLY A 1 96 ? 6.41 -2.016 -0.407 1 94.5 96 GLY A O 1
ATOM 736 N N . GLN A 1 97 ? 6.305 -0.856 1.583 1 97.25 97 GLN A N 1
ATOM 737 C CA . GLN A 1 97 ? 6.516 0.412 0.895 1 97.25 97 GLN A CA 1
ATOM 738 C C . GLN A 1 97 ? 7.867 1.02 1.263 1 97.25 97 GLN A C 1
ATOM 740 O O . GLN A 1 97 ? 8.195 2.123 0.824 1 97.25 97 GLN A O 1
ATOM 745 N N . SER A 1 98 ? 8.648 0.279 2.057 1 97.56 98 SER A N 1
ATOM 746 C CA . SER A 1 98 ? 10.031 0.657 2.318 1 97.56 98 SER A CA 1
ATOM 747 C C . SER A 1 98 ? 10.969 -0.531 2.145 1 97.56 98 SER A C 1
ATOM 749 O O . SER A 1 98 ? 10.562 -1.684 2.299 1 97.56 98 SER A O 1
ATOM 751 N N . THR A 1 99 ? 12.203 -0.26 1.849 1 98 99 THR A N 1
ATOM 752 C CA . THR A 1 99 ? 13.18 -1.294 1.536 1 98 99 THR A CA 1
ATOM 753 C C . THR A 1 99 ? 13.375 -2.229 2.727 1 98 99 THR A C 1
ATOM 755 O O . THR A 1 99 ? 13.352 -3.451 2.572 1 98 99 THR A O 1
ATOM 758 N N . HIS A 1 100 ? 13.492 -1.699 3.885 1 96.75 100 HIS A N 1
ATOM 759 C CA . HIS A 1 100 ? 13.812 -2.557 5.02 1 96.75 100 HIS A CA 1
ATOM 760 C C . HIS A 1 100 ? 12.625 -3.439 5.395 1 96.75 100 HIS A C 1
ATOM 762 O O . HIS A 1 100 ? 12.812 -4.57 5.852 1 96.75 100 HIS A O 1
ATOM 768 N N . HIS A 1 101 ? 11.414 -2.93 5.152 1 96.94 101 HIS A N 1
ATOM 769 C CA . HIS A 1 101 ? 10.258 -3.779 5.406 1 96.94 101 HIS A CA 1
ATOM 770 C C . HIS A 1 101 ? 10.258 -5 4.492 1 96.94 101 HIS A C 1
ATOM 772 O O . HIS A 1 101 ? 9.945 -6.109 4.934 1 96.94 101 HIS A O 1
ATOM 778 N N . VAL A 1 102 ? 10.578 -4.797 3.273 1 98.62 102 VAL A N 1
ATOM 779 C CA . VAL A 1 102 ? 10.617 -5.895 2.311 1 98.62 102 VAL A CA 1
ATOM 780 C C . VAL A 1 102 ? 11.727 -6.871 2.688 1 98.62 102 VAL A C 1
ATOM 782 O O . VAL A 1 102 ? 11.516 -8.086 2.686 1 98.62 102 VAL A O 1
ATOM 785 N N . ILE A 1 103 ? 12.883 -6.309 3.049 1 98.75 103 ILE A N 1
ATOM 786 C CA . ILE A 1 103 ? 14 -7.152 3.469 1 98.75 103 ILE A CA 1
ATOM 787 C C . ILE A 1 103 ? 13.586 -7.992 4.672 1 98.75 103 ILE A C 1
ATOM 789 O O . ILE A 1 103 ? 13.812 -9.203 4.699 1 98.75 103 ILE A O 1
ATOM 793 N N . ASP A 1 104 ? 12.93 -7.383 5.672 1 98.62 104 ASP A N 1
ATOM 794 C CA . ASP A 1 104 ? 12.477 -8.094 6.863 1 98.62 104 ASP A CA 1
ATOM 795 C C . ASP A 1 104 ? 11.539 -9.242 6.492 1 98.62 104 ASP A C 1
ATOM 797 O O . ASP A 1 104 ? 11.609 -10.32 7.086 1 98.62 104 ASP A O 1
ATOM 801 N N . GLU A 1 105 ? 10.742 -9.008 5.547 1 98.75 105 GLU A N 1
ATOM 802 C CA . GLU A 1 105 ? 9.789 -10.047 5.176 1 98.75 105 GLU A CA 1
ATOM 803 C C . GLU A 1 105 ? 10.469 -11.18 4.418 1 98.75 105 GLU A C 1
ATOM 805 O O . GLU A 1 105 ? 10.039 -12.336 4.492 1 98.75 105 GLU A O 1
ATOM 810 N N . THR A 1 106 ? 11.508 -10.867 3.617 1 98.88 106 THR A N 1
ATOM 811 C CA . THR A 1 106 ? 12.242 -11.945 2.961 1 98.88 106 THR A CA 1
ATOM 812 C C . THR A 1 106 ? 12.945 -12.828 3.99 1 98.88 106 THR A C 1
ATOM 814 O O . THR A 1 106 ? 13.039 -14.039 3.814 1 98.88 106 THR A O 1
ATOM 817 N N . ILE A 1 107 ? 13.414 -12.203 5.078 1 98.88 107 ILE A N 1
ATOM 818 C CA . ILE A 1 107 ? 14.047 -12.961 6.156 1 98.88 107 ILE A CA 1
ATOM 819 C C . ILE A 1 107 ? 13.016 -13.867 6.824 1 98.88 107 ILE A C 1
ATOM 821 O O . ILE A 1 107 ? 13.266 -15.055 7.043 1 98.88 107 ILE A O 1
ATOM 825 N N . ALA A 1 108 ? 11.867 -13.336 7.078 1 98.88 108 ALA A N 1
ATOM 826 C CA . ALA A 1 108 ? 10.773 -14.125 7.656 1 98.88 108 ALA A CA 1
ATOM 827 C C . ALA A 1 108 ? 10.367 -15.258 6.727 1 98.88 108 ALA A C 1
ATOM 829 O O . ALA A 1 108 ? 10.055 -16.359 7.184 1 98.88 108 ALA A O 1
ATOM 830 N N . ALA A 1 109 ? 10.359 -14.977 5.449 1 98.88 109 ALA A N 1
ATOM 831 C CA . ALA A 1 109 ? 10.016 -15.969 4.441 1 98.88 109 ALA A CA 1
ATOM 832 C C . ALA A 1 109 ? 10.977 -17.156 4.484 1 98.88 109 ALA A C 1
ATOM 834 O O . ALA A 1 109 ? 10.547 -18.312 4.492 1 98.88 109 ALA A O 1
ATOM 835 N N . GLN A 1 110 ? 12.219 -16.844 4.531 1 98.88 110 GLN A N 1
ATOM 836 C CA . GLN A 1 110 ? 13.227 -17.891 4.602 1 98.88 110 GLN A CA 1
ATOM 837 C C . GLN A 1 110 ? 13.055 -18.734 5.863 1 98.88 110 GLN A C 1
ATOM 839 O O . GLN A 1 110 ? 13.102 -19.969 5.801 1 98.88 110 GLN A O 1
ATOM 844 N N . GLN A 1 111 ? 12.859 -18.062 6.984 1 98.88 111 GLN A N 1
ATOM 845 C CA . GLN A 1 111 ? 12.703 -18.75 8.266 1 98.88 111 GLN A CA 1
ATOM 846 C C . GLN A 1 111 ? 11.484 -19.656 8.25 1 98.88 111 GLN A C 1
ATOM 848 O O . GLN A 1 111 ? 11.484 -20.719 8.891 1 98.88 111 GLN A O 1
ATOM 853 N N . ALA A 1 112 ? 10.516 -19.297 7.461 1 98.88 112 ALA A N 1
ATOM 854 C CA . ALA A 1 112 ? 9.273 -20.062 7.387 1 98.88 112 ALA A CA 1
ATOM 855 C C . ALA A 1 112 ? 9.422 -21.25 6.426 1 98.88 112 ALA A C 1
ATOM 857 O O . ALA A 1 112 ? 8.602 -22.172 6.441 1 98.88 112 ALA A O 1
ATOM 858 N N . GLY A 1 113 ? 10.391 -21.188 5.473 1 98.81 113 GLY A N 1
ATOM 859 C CA . GLY A 1 113 ? 10.648 -22.312 4.594 1 98.81 113 GLY A CA 1
ATOM 860 C C . GLY A 1 113 ? 10.422 -22 3.129 1 98.81 113 GLY A C 1
ATOM 861 O O . GLY A 1 113 ? 10.367 -22.891 2.293 1 98.81 113 GLY A O 1
ATOM 862 N N . ALA A 1 114 ? 10.328 -20.719 2.785 1 98.88 114 ALA A N 1
ATOM 863 C CA . ALA A 1 114 ? 10.164 -20.344 1.381 1 98.88 114 ALA A CA 1
ATOM 864 C C . ALA A 1 114 ? 11.477 -20.5 0.615 1 98.88 114 ALA A C 1
ATOM 866 O O . ALA A 1 114 ? 12.555 -20.328 1.182 1 98.88 114 ALA A O 1
ATOM 867 N N . ASP A 1 115 ? 11.344 -20.766 -0.666 1 98.88 115 ASP A N 1
ATOM 868 C CA . ASP A 1 115 ? 12.508 -20.938 -1.536 1 98.88 115 ASP A CA 1
ATOM 869 C C . ASP A 1 115 ? 12.859 -19.625 -2.232 1 98.88 115 ASP A C 1
ATOM 871 O O . ASP A 1 115 ? 14.023 -19.375 -2.547 1 98.88 115 ASP A O 1
ATOM 875 N N . PHE A 1 116 ? 11.891 -18.828 -2.531 1 98.94 116 PHE A N 1
ATOM 876 C CA . PHE A 1 116 ? 12.039 -17.562 -3.236 1 98.94 116 PHE A CA 1
ATOM 877 C C . PHE A 1 116 ? 11.141 -16.484 -2.625 1 98.94 116 PHE A C 1
ATOM 879 O O . PHE A 1 116 ? 10.148 -16.812 -1.963 1 98.94 116 PHE A O 1
ATOM 886 N N . ALA A 1 117 ? 11.5 -15.25 -2.795 1 98.94 117 ALA A N 1
ATOM 887 C CA . ALA A 1 117 ? 10.656 -14.094 -2.496 1 98.94 117 ALA A CA 1
ATOM 888 C C . ALA A 1 117 ? 10.25 -13.367 -3.773 1 98.94 117 ALA A C 1
ATOM 890 O O . ALA A 1 117 ? 11.102 -13.055 -4.613 1 98.94 117 ALA A O 1
ATOM 891 N N . MET A 1 118 ? 9.016 -13.211 -3.973 1 98.94 118 MET A N 1
ATOM 892 C CA . MET A 1 118 ? 8.508 -12.398 -5.074 1 98.94 118 MET A CA 1
ATOM 893 C C . MET A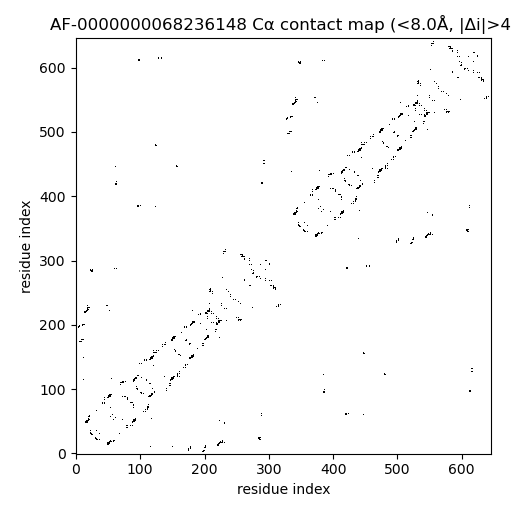 1 118 ? 8.195 -10.977 -4.609 1 98.94 118 MET A C 1
ATOM 895 O O . MET A 1 118 ? 7.414 -10.789 -3.678 1 98.94 118 MET A O 1
ATOM 899 N N . VAL A 1 119 ? 8.773 -10 -5.258 1 98.88 119 VAL A N 1
ATOM 900 C CA . VAL A 1 119 ? 8.773 -8.648 -4.715 1 98.88 119 VAL A CA 1
ATOM 901 C C . VAL A 1 119 ? 8.219 -7.676 -5.758 1 98.88 119 VAL A C 1
ATOM 903 O O . VAL A 1 119 ? 8.688 -7.641 -6.895 1 98.88 119 VAL A O 1
ATOM 906 N N . LEU A 1 120 ? 7.23 -6.93 -5.379 1 98.56 120 LEU A N 1
ATOM 907 C CA . LEU A 1 120 ? 6.621 -5.867 -6.172 1 98.56 120 LEU A CA 1
ATOM 908 C C . LEU A 1 120 ? 7.254 -4.52 -5.848 1 98.56 120 LEU A C 1
ATOM 910 O O . LEU A 1 120 ? 7.605 -4.254 -4.695 1 98.56 120 LEU A O 1
ATOM 914 N N . VAL A 1 121 ? 7.414 -3.662 -6.785 1 98.19 121 VAL A N 1
ATOM 915 C CA . VAL A 1 121 ? 7.969 -2.33 -6.559 1 98.19 121 VAL A CA 1
ATOM 916 C C . VAL A 1 121 ? 7.055 -1.541 -5.625 1 98.19 121 VAL A C 1
ATOM 918 O O . VAL A 1 121 ? 5.832 -1.567 -5.777 1 98.19 121 VAL A O 1
ATOM 921 N N . PRO A 1 122 ? 7.641 -0.896 -4.586 1 98.19 122 PRO A N 1
ATOM 922 C CA . PRO A 1 122 ? 6.824 0.04 -3.811 1 98.19 122 PRO A CA 1
ATOM 923 C C . PRO A 1 122 ? 6.277 1.188 -4.656 1 98.19 122 PRO A C 1
ATOM 925 O O . PRO A 1 122 ? 7.02 1.803 -5.426 1 98.19 122 PRO A O 1
ATOM 928 N N . SER A 1 123 ? 4.941 1.481 -4.504 1 97.94 123 SER A N 1
ATOM 929 C CA . SER A 1 123 ? 4.395 2.381 -5.516 1 97.94 123 SER A CA 1
ATOM 930 C C . SER A 1 123 ? 3.574 3.496 -4.879 1 97.94 123 SER A C 1
ATOM 932 O O . SER A 1 123 ? 2.982 4.316 -5.582 1 97.94 123 SER A O 1
ATOM 934 N N . TYR A 1 124 ? 3.539 3.611 -3.543 1 98.06 124 TYR A N 1
ATOM 935 C CA . TYR A 1 124 ? 2.793 4.711 -2.943 1 98.06 124 TYR A CA 1
ATOM 936 C C . TYR A 1 124 ? 3.301 6.055 -3.449 1 98.06 124 TYR A C 1
ATOM 938 O O . TYR A 1 124 ? 2.512 6.91 -3.855 1 98.06 124 TYR A O 1
ATOM 946 N N . TYR A 1 125 ? 4.613 6.164 -3.455 1 97.88 125 TYR A N 1
ATOM 947 C CA . TYR A 1 125 ? 5.242 7.383 -3.947 1 97.88 125 TYR A CA 1
ATOM 948 C C . TYR A 1 125 ? 5.723 7.207 -5.383 1 97.88 125 TYR A C 1
ATOM 950 O O . TYR A 1 125 ? 6.863 7.543 -5.711 1 97.88 125 TYR A O 1
ATOM 958 N N . HIS A 1 126 ? 4.867 6.691 -6.203 1 97.69 126 HIS A N 1
ATOM 959 C CA . HIS A 1 126 ? 5.203 6.348 -7.582 1 97.69 126 HIS A CA 1
ATOM 960 C C . HIS A 1 126 ? 5.801 7.539 -8.32 1 97.69 126 HIS A C 1
ATOM 962 O O . HIS A 1 126 ? 6.668 7.375 -9.18 1 97.69 126 HIS A O 1
ATOM 968 N N . PHE A 1 127 ? 5.422 8.719 -7.969 1 95 127 PHE A N 1
ATOM 969 C CA . PHE A 1 127 ? 5.852 9.922 -8.664 1 95 127 PHE A CA 1
ATOM 970 C C . PHE A 1 127 ? 7.336 10.18 -8.422 1 95 127 PHE A C 1
ATOM 972 O O . PHE A 1 127 ? 7.961 10.961 -9.148 1 95 127 PHE A O 1
ATOM 979 N N . ALA A 1 128 ? 7.914 9.539 -7.445 1 96.12 128 ALA A N 1
ATOM 980 C CA . ALA A 1 128 ? 9.328 9.734 -7.141 1 96.12 128 ALA A CA 1
ATOM 981 C C . ALA A 1 128 ? 10.156 8.539 -7.613 1 96.12 128 ALA A C 1
ATOM 983 O O . ALA A 1 128 ? 11.391 8.57 -7.555 1 96.12 128 ALA A O 1
ATOM 984 N N . MET A 1 129 ? 9.539 7.508 -8.102 1 97.69 129 MET A N 1
ATOM 985 C CA . MET A 1 129 ? 10.203 6.25 -8.414 1 97.69 129 MET A CA 1
ATOM 986 C C . MET A 1 129 ? 10.609 6.199 -9.883 1 97.69 129 MET A C 1
ATOM 988 O O . MET A 1 129 ? 9.859 5.688 -10.719 1 97.69 129 MET A O 1
ATOM 992 N N . ASP A 1 130 ? 11.781 6.668 -10.18 1 96.56 130 ASP A N 1
ATOM 993 C CA . ASP A 1 130 ? 12.305 6.535 -11.531 1 96.56 130 ASP A CA 1
ATOM 994 C C . ASP A 1 130 ? 13.062 5.223 -11.703 1 96.56 130 ASP A C 1
ATOM 996 O O . ASP A 1 130 ? 13.102 4.398 -10.789 1 96.56 130 ASP A O 1
ATOM 1000 N N . SER A 1 131 ? 13.648 5.004 -12.922 1 98.06 131 SER A N 1
ATOM 1001 C CA . SER A 1 131 ? 14.297 3.74 -13.234 1 98.06 131 SER A CA 1
ATOM 1002 C C . SER A 1 131 ? 15.445 3.455 -12.273 1 98.06 131 SER A C 1
ATOM 1004 O O . SER A 1 131 ? 15.609 2.324 -11.812 1 98.06 131 SER A O 1
ATOM 1006 N N . ALA A 1 132 ? 16.203 4.512 -11.938 1 98.12 132 ALA A N 1
ATOM 1007 C CA . ALA A 1 132 ? 17.344 4.336 -11.039 1 98.12 132 ALA A CA 1
ATOM 1008 C C . ALA A 1 132 ? 16.891 3.926 -9.648 1 98.12 132 ALA A C 1
ATOM 1010 O O . ALA A 1 132 ? 17.5 3.055 -9.016 1 98.12 132 ALA A O 1
ATOM 1011 N N . ALA A 1 133 ? 15.844 4.527 -9.156 1 98.25 133 ALA A N 1
ATOM 1012 C CA . ALA A 1 133 ? 15.312 4.215 -7.836 1 98.25 133 ALA A CA 1
ATOM 1013 C C . ALA A 1 133 ? 14.781 2.785 -7.781 1 98.25 133 ALA A C 1
ATOM 1015 O O . ALA A 1 133 ? 14.992 2.072 -6.797 1 98.25 133 ALA A O 1
ATOM 1016 N N . ILE A 1 134 ? 14.109 2.379 -8.812 1 98.81 134 ILE A N 1
ATOM 1017 C CA . ILE A 1 134 ? 13.516 1.047 -8.875 1 98.81 134 ILE A CA 1
ATOM 1018 C C . ILE A 1 134 ? 14.625 -0.006 -8.898 1 98.81 134 ILE A C 1
ATOM 1020 O O . ILE A 1 134 ? 14.57 -0.987 -8.148 1 98.81 134 ILE A O 1
ATOM 1024 N N . VAL A 1 135 ? 15.633 0.214 -9.727 1 98.88 135 VAL A N 1
ATOM 1025 C CA . VAL A 1 135 ? 16.75 -0.725 -9.82 1 98.88 135 VAL A CA 1
ATOM 1026 C C . VAL A 1 135 ? 17.484 -0.794 -8.484 1 98.88 135 VAL A C 1
ATOM 1028 O O . VAL A 1 135 ? 17.766 -1.884 -7.98 1 98.88 135 VAL A O 1
ATOM 1031 N N . SER A 1 136 ? 17.719 0.392 -7.895 1 98.56 136 SER A N 1
ATOM 1032 C CA . SER A 1 136 ? 18.406 0.436 -6.605 1 98.56 136 SER A CA 1
ATOM 1033 C C . SER A 1 136 ? 17.594 -0.298 -5.535 1 98.56 136 SER A C 1
ATOM 1035 O O . SER A 1 136 ? 18.172 -0.962 -4.668 1 98.56 136 SER A O 1
ATOM 1037 N N . PHE A 1 137 ? 16.359 -0.209 -5.574 1 98.81 137 PHE A N 1
ATOM 1038 C CA . PHE A 1 137 ? 15.469 -0.89 -4.641 1 98.81 137 PHE A CA 1
ATOM 1039 C C . PHE A 1 137 ? 15.656 -2.4 -4.719 1 98.81 137 PHE A C 1
ATOM 1041 O O . PHE A 1 137 ? 15.938 -3.051 -3.711 1 98.81 137 PHE A O 1
ATOM 1048 N N . PHE A 1 138 ? 15.539 -2.957 -5.879 1 98.94 138 PHE A N 1
ATOM 1049 C CA . PHE A 1 138 ? 15.625 -4.402 -6.047 1 98.94 138 PHE A CA 1
ATOM 1050 C C . PHE A 1 138 ? 17.016 -4.902 -5.699 1 98.94 138 PHE A C 1
ATOM 1052 O O . PHE A 1 138 ? 17.172 -5.965 -5.094 1 98.94 138 PHE A O 1
ATOM 1059 N N . GLU A 1 139 ? 18.016 -4.148 -6.098 1 98.88 139 GLU A N 1
ATOM 1060 C CA . GLU A 1 139 ? 19.391 -4.551 -5.785 1 98.88 139 GLU A CA 1
ATOM 1061 C C . GLU A 1 139 ? 19.625 -4.574 -4.277 1 98.88 139 GLU A C 1
ATOM 1063 O O . GLU A 1 139 ? 20.219 -5.512 -3.752 1 98.88 139 GLU A O 1
ATOM 1068 N N . GLU A 1 140 ? 19.109 -3.564 -3.594 1 98.69 140 GLU A N 1
ATOM 1069 C CA . GLU A 1 140 ? 19.297 -3.527 -2.146 1 98.69 140 GLU A CA 1
ATOM 1070 C C . GLU A 1 140 ? 18.547 -4.664 -1.464 1 98.69 140 GLU A C 1
ATOM 1072 O O . GLU A 1 140 ? 19.062 -5.301 -0.546 1 98.69 140 GLU A O 1
ATOM 1077 N N . VAL A 1 141 ? 17.328 -4.91 -1.886 1 98.88 141 VAL A N 1
ATOM 1078 C CA . VAL A 1 141 ? 16.578 -6.027 -1.341 1 98.88 141 VAL A CA 1
ATOM 1079 C C . VAL A 1 141 ? 17.328 -7.332 -1.581 1 98.88 141 VAL A C 1
ATOM 1081 O O . VAL A 1 141 ? 17.5 -8.141 -0.662 1 98.88 141 VAL A O 1
ATOM 1084 N N . ALA A 1 142 ? 17.859 -7.516 -2.775 1 98.88 142 ALA A N 1
ATOM 1085 C CA . ALA A 1 142 ? 18.578 -8.734 -3.139 1 98.88 142 ALA A CA 1
ATOM 1086 C C . ALA A 1 142 ? 19.875 -8.875 -2.344 1 98.88 142 ALA A C 1
ATOM 1088 O O . ALA A 1 142 ? 20.266 -9.984 -1.98 1 98.88 142 ALA A O 1
ATOM 1089 N N . ASP A 1 143 ? 20.5 -7.746 -2.076 1 98.75 143 ASP A N 1
ATOM 1090 C CA . ASP A 1 143 ? 21.734 -7.742 -1.31 1 98.75 143 ASP A CA 1
ATOM 1091 C C . ASP A 1 143 ? 21.516 -8.305 0.094 1 98.75 143 ASP A C 1
ATOM 1093 O O . ASP A 1 143 ? 22.422 -8.898 0.679 1 98.75 143 ASP A O 1
ATOM 1097 N N . HIS A 1 144 ? 20.328 -8.148 0.593 1 98.69 144 HIS A N 1
ATOM 1098 C CA . HIS A 1 144 ? 20.141 -8.43 2.012 1 98.69 144 HIS A CA 1
ATOM 1099 C C . HIS A 1 144 ? 19.156 -9.57 2.219 1 98.69 144 HIS A C 1
ATOM 1101 O O . HIS A 1 144 ? 18.938 -10.008 3.35 1 98.69 144 HIS A O 1
ATOM 1107 N N . SER A 1 145 ? 18.562 -10.031 1.145 1 98.88 145 SER A N 1
ATOM 1108 C CA . SER A 1 145 ? 17.656 -11.164 1.24 1 98.88 145 SER A CA 1
ATOM 1109 C C . SER A 1 145 ? 18.422 -12.477 1.356 1 98.88 145 SER A C 1
ATOM 1111 O O . SER A 1 145 ? 19.359 -12.727 0.591 1 98.88 145 SER A O 1
ATOM 1113 N N . PRO A 1 146 ? 18 -13.328 2.242 1 98.88 146 PRO A N 1
ATOM 1114 C CA . PRO A 1 146 ? 18.641 -14.641 2.344 1 98.88 146 PRO A CA 1
ATOM 1115 C C . PRO A 1 146 ? 18.156 -15.625 1.286 1 98.88 146 PRO A C 1
ATOM 1117 O O . PRO A 1 146 ? 18.719 -16.703 1.125 1 98.88 146 PRO A O 1
ATOM 1120 N N . ILE A 1 147 ? 17.094 -15.336 0.59 1 98.81 147 ILE A N 1
ATOM 1121 C CA . ILE A 1 147 ? 16.594 -16.172 -0.502 1 98.81 147 ILE A CA 1
ATOM 1122 C C . ILE A 1 147 ? 16.5 -15.336 -1.779 1 98.81 147 ILE A C 1
ATOM 1124 O O . ILE A 1 147 ? 16.359 -14.109 -1.721 1 98.81 147 ILE A O 1
ATOM 1128 N N . PRO A 1 148 ? 16.562 -15.961 -2.934 1 98.88 148 PRO A N 1
ATOM 1129 C CA . PRO A 1 148 ? 16.562 -15.219 -4.195 1 98.88 148 PRO A CA 1
ATOM 1130 C C . PRO A 1 148 ? 15.234 -14.5 -4.461 1 98.88 148 PRO A C 1
ATOM 1132 O O . PRO A 1 148 ? 14.18 -14.969 -4.02 1 98.88 148 PRO A O 1
ATOM 1135 N N . ILE A 1 149 ? 15.352 -13.461 -5.246 1 98.88 149 ILE A N 1
ATOM 1136 C CA . ILE A 1 149 ? 14.234 -12.57 -5.531 1 98.88 149 ILE A CA 1
ATOM 1137 C C . ILE A 1 149 ? 13.688 -12.867 -6.926 1 98.88 149 ILE A C 1
ATOM 1139 O O . ILE A 1 149 ? 14.453 -13.07 -7.871 1 98.88 149 ILE A O 1
ATOM 1143 N N . MET A 1 150 ? 12.43 -12.953 -7.027 1 98.75 150 MET A N 1
ATOM 1144 C CA . MET A 1 150 ? 11.688 -12.836 -8.281 1 98.75 150 MET A CA 1
ATOM 1145 C C . MET A 1 150 ? 11.039 -11.461 -8.398 1 98.75 150 MET A C 1
ATOM 1147 O O . MET A 1 150 ? 10.273 -11.055 -7.523 1 98.75 150 MET A O 1
ATOM 1151 N N . VAL A 1 151 ? 11.328 -10.742 -9.469 1 98.81 151 VAL A N 1
ATOM 1152 C CA . VAL A 1 151 ? 10.703 -9.445 -9.695 1 98.81 151 VAL A CA 1
ATOM 1153 C C . VAL A 1 151 ? 9.258 -9.633 -10.133 1 98.81 151 VAL A C 1
ATOM 1155 O O . VAL A 1 151 ? 8.984 -10.352 -11.102 1 98.81 151 VAL A O 1
ATOM 1158 N N . TYR A 1 152 ? 8.391 -9.117 -9.375 1 98.38 152 TYR A N 1
ATOM 1159 C CA . TYR A 1 152 ? 6.977 -9.102 -9.727 1 98.38 152 TYR A CA 1
ATOM 1160 C C . TYR A 1 152 ? 6.609 -7.812 -10.453 1 98.38 152 TYR A C 1
ATOM 1162 O O . TYR A 1 152 ? 6.504 -6.754 -9.828 1 98.38 152 TYR A O 1
ATOM 1170 N N . ASN A 1 153 ? 6.41 -7.863 -11.75 1 97.94 153 ASN A N 1
ATOM 1171 C CA . ASN A 1 153 ? 6.039 -6.688 -12.539 1 97.94 153 ASN A CA 1
ATOM 1172 C C . ASN A 1 153 ? 4.547 -6.672 -12.859 1 97.94 153 ASN A C 1
ATOM 1174 O O . ASN A 1 153 ? 4.082 -7.426 -13.711 1 97.94 153 ASN A O 1
ATOM 1178 N N . TYR A 1 154 ? 3.834 -5.809 -12.227 1 96.94 154 TYR A N 1
ATOM 1179 C CA . TYR A 1 154 ? 2.389 -5.68 -12.375 1 96.94 154 TYR A CA 1
ATOM 1180 C C . TYR A 1 154 ? 1.959 -4.223 -12.281 1 96.94 154 TYR A C 1
ATOM 1182 O O . TYR A 1 154 ? 1.385 -3.799 -11.281 1 96.94 154 TYR A O 1
ATOM 1190 N N . PRO A 1 155 ? 2.08 -3.475 -13.375 1 96.94 155 PRO A N 1
ATOM 1191 C CA . PRO A 1 155 ? 1.771 -2.043 -13.367 1 96.94 155 PRO A CA 1
ATOM 1192 C C . PRO A 1 155 ? 0.336 -1.753 -12.93 1 96.94 155 PRO A C 1
ATOM 1194 O O . PRO A 1 155 ? 0.076 -0.73 -12.289 1 96.94 155 PRO A O 1
ATOM 1197 N N . GLY A 1 156 ? -0.555 -2.609 -13.195 1 95.31 156 GLY A N 1
ATOM 1198 C CA . GLY A 1 156 ? -1.969 -2.408 -12.922 1 95.31 156 GLY A CA 1
ATOM 1199 C C . GLY A 1 156 ? -2.27 -2.209 -11.445 1 95.31 156 GLY A C 1
ATOM 1200 O O . GLY A 1 156 ? -3.289 -1.616 -11.086 1 95.31 156 GLY A O 1
ATOM 1201 N N . VAL A 1 157 ? -1.307 -2.619 -10.516 1 96.38 157 VAL A N 1
ATOM 1202 C CA . VAL A 1 157 ? -1.545 -2.455 -9.086 1 96.38 157 VAL A CA 1
ATOM 1203 C C . VAL A 1 157 ? -0.396 -1.67 -8.461 1 96.38 157 VAL A C 1
ATOM 1205 O O . VAL A 1 157 ? -0.314 -1.551 -7.234 1 96.38 157 VAL A O 1
ATOM 1208 N N . ALA A 1 158 ? 0.543 -1.229 -9.258 1 97.5 158 ALA A N 1
ATOM 1209 C CA . ALA A 1 158 ? 1.714 -0.49 -8.797 1 97.5 158 ALA A CA 1
ATOM 1210 C C . ALA A 1 158 ? 1.712 0.937 -9.336 1 97.5 158 ALA A C 1
ATOM 1212 O O . ALA A 1 158 ? 2.764 1.473 -9.695 1 97.5 158 ALA A O 1
ATOM 1213 N N . ALA A 1 159 ? 0.506 1.469 -9.508 1 96.81 159 ALA A N 1
ATOM 1214 C CA . ALA A 1 159 ? 0.324 2.854 -9.938 1 96.81 159 ALA A CA 1
ATOM 1215 C C . ALA A 1 159 ? 1.004 3.111 -11.273 1 96.81 159 ALA A C 1
ATOM 1217 O O . ALA A 1 159 ? 1.569 4.184 -11.5 1 96.81 159 ALA A O 1
ATOM 1218 N N . GLY A 1 160 ? 1.061 2.115 -12.078 1 96.69 160 GLY A N 1
ATOM 1219 C CA . GLY A 1 160 ? 1.565 2.266 -13.438 1 96.69 160 GLY A CA 1
ATOM 1220 C C . GLY A 1 160 ? 3.062 2.049 -13.547 1 96.69 160 GLY A C 1
ATOM 1221 O O . GLY A 1 160 ? 3.615 2.023 -14.648 1 96.69 160 GLY A O 1
ATOM 1222 N N . LEU A 1 161 ? 3.77 1.87 -12.438 1 97.88 161 LEU A N 1
ATOM 1223 C CA . LEU A 1 161 ? 5.203 1.602 -12.5 1 97.88 161 LEU A CA 1
ATOM 1224 C C . LEU A 1 161 ? 5.48 0.287 -13.219 1 97.88 161 LEU A C 1
ATOM 1226 O O . LEU A 1 161 ? 4.91 -0.75 -12.867 1 97.88 161 LEU A O 1
ATOM 1230 N N . ASP A 1 162 ? 6.312 0.377 -14.203 1 97.69 162 ASP A N 1
ATOM 1231 C CA . ASP A 1 162 ? 6.672 -0.765 -15.039 1 97.69 162 ASP A CA 1
ATOM 1232 C C . ASP A 1 162 ? 8.172 -1.049 -14.953 1 97.69 162 ASP A C 1
ATOM 1234 O O . ASP A 1 162 ? 8.992 -0.194 -15.297 1 97.69 162 ASP A O 1
ATOM 1238 N N . VAL A 1 163 ? 8.508 -2.211 -14.43 1 98.25 163 VAL A N 1
ATOM 1239 C CA . VAL A 1 163 ? 9.906 -2.633 -14.531 1 98.25 163 VAL A CA 1
ATOM 1240 C C . VAL A 1 163 ? 10.195 -3.092 -15.961 1 98.25 163 VAL A C 1
ATOM 1242 O O . VAL A 1 163 ? 9.969 -4.254 -16.312 1 98.25 163 VAL A O 1
ATOM 1245 N N . ASP A 1 164 ? 10.727 -2.238 -16.719 1 96.88 164 ASP A N 1
ATOM 1246 C CA . ASP A 1 164 ? 10.812 -2.49 -18.156 1 96.88 164 ASP A CA 1
ATOM 1247 C C . ASP A 1 164 ? 12.008 -3.383 -18.484 1 96.88 164 ASP A C 1
ATOM 1249 O O . ASP A 1 164 ? 12.711 -3.846 -17.594 1 96.88 164 ASP A O 1
ATOM 1253 N N . SER A 1 165 ? 12.25 -3.637 -19.797 1 97.25 165 SER A N 1
ATOM 1254 C CA . SER A 1 165 ? 13.25 -4.59 -20.25 1 97.25 165 SER A CA 1
ATOM 1255 C C . SER A 1 165 ? 14.656 -4.152 -19.844 1 97.25 165 SER A C 1
ATOM 1257 O O . SER A 1 165 ? 15.469 -4.977 -19.406 1 97.25 165 SER A O 1
ATOM 1259 N N . ASP A 1 166 ? 14.938 -2.873 -19.969 1 97.81 166 ASP A N 1
ATOM 1260 C CA . ASP A 1 166 ? 16.266 -2.381 -19.609 1 97.81 166 ASP A CA 1
ATOM 1261 C C . ASP A 1 166 ? 16.562 -2.613 -18.125 1 97.81 166 ASP A C 1
ATOM 1263 O O . ASP A 1 166 ? 17.656 -3.035 -17.766 1 97.81 166 ASP A O 1
ATOM 1267 N N . MET A 1 167 ? 15.617 -2.355 -17.281 1 98.62 167 MET A N 1
ATOM 1268 C CA . MET A 1 167 ? 15.773 -2.572 -15.852 1 98.62 167 MET A CA 1
ATOM 1269 C C . MET A 1 167 ? 15.938 -4.055 -15.539 1 98.62 167 MET A C 1
ATOM 1271 O O . MET A 1 167 ? 16.797 -4.434 -14.742 1 98.62 167 MET A O 1
ATOM 1275 N N . LEU A 1 168 ? 15.148 -4.879 -16.156 1 98.31 168 LEU A N 1
ATOM 1276 C CA . LEU A 1 168 ? 15.219 -6.312 -15.906 1 98.31 168 LEU A CA 1
ATOM 1277 C C . LEU A 1 168 ? 16.578 -6.871 -16.328 1 98.31 168 LEU A C 1
ATOM 1279 O O . LEU A 1 168 ? 17.141 -7.715 -15.641 1 98.31 168 LEU A O 1
ATOM 1283 N N . VAL A 1 169 ? 17.078 -6.391 -17.469 1 98.12 169 VAL A N 1
ATOM 1284 C CA . VAL A 1 169 ? 18.391 -6.824 -17.938 1 98.12 169 VAL A CA 1
ATOM 1285 C C . VAL A 1 169 ? 19.453 -6.418 -16.922 1 98.12 169 VAL A C 1
ATOM 1287 O O . VAL A 1 169 ? 20.312 -7.227 -16.562 1 98.12 169 VAL A O 1
ATOM 1290 N N . LYS A 1 170 ? 19.359 -5.242 -16.453 1 98.5 170 LYS A N 1
ATOM 1291 C CA . LYS A 1 170 ? 20.297 -4.781 -15.438 1 98.5 170 LYS A CA 1
ATOM 1292 C C . LYS A 1 170 ? 20.203 -5.613 -14.164 1 98.5 170 LYS A C 1
ATOM 1294 O O . LYS A 1 170 ? 21.219 -6.035 -13.609 1 98.5 170 LYS A O 1
ATOM 1299 N N . LEU A 1 171 ? 19.031 -5.91 -13.711 1 98.75 171 LEU A N 1
ATOM 1300 C CA . LEU A 1 171 ? 18.797 -6.656 -12.484 1 98.75 171 LEU A CA 1
ATOM 1301 C C . LEU A 1 171 ? 19.25 -8.102 -12.625 1 98.75 171 LEU A C 1
ATOM 1303 O O . LEU A 1 171 ? 19.641 -8.734 -11.648 1 98.75 171 LEU A O 1
ATOM 1307 N N . SER A 1 172 ? 19.281 -8.609 -13.836 1 98.62 172 SER A N 1
ATOM 1308 C CA . SER A 1 172 ? 19.672 -9.992 -14.086 1 98.62 172 SER A CA 1
ATOM 1309 C C . SER A 1 172 ? 21.141 -10.219 -13.766 1 98.62 172 SER A C 1
ATOM 1311 O O . SER A 1 172 ? 21.578 -11.367 -13.617 1 98.62 172 SER A O 1
ATOM 1313 N N . ALA A 1 173 ? 21.844 -9.195 -13.625 1 98.25 173 ALA A N 1
ATOM 1314 C CA . ALA A 1 173 ? 23.281 -9.305 -13.32 1 98.25 173 ALA A CA 1
ATOM 1315 C C . ALA A 1 173 ? 23.5 -9.531 -11.828 1 98.25 173 ALA A C 1
ATOM 1317 O O . ALA A 1 173 ? 24.625 -9.812 -11.406 1 98.25 173 ALA A O 1
ATOM 1318 N N . HIS A 1 174 ? 22.531 -9.414 -11.047 1 98.69 174 HIS A N 1
ATOM 1319 C CA . HIS A 1 174 ? 22.656 -9.664 -9.609 1 98.69 174 HIS A CA 1
ATOM 1320 C C . HIS A 1 174 ? 22.484 -11.148 -9.297 1 98.69 174 HIS A C 1
ATOM 1322 O O . HIS A 1 174 ? 21.469 -11.75 -9.664 1 98.69 174 HIS A O 1
ATOM 1328 N N . PRO A 1 175 ? 23.328 -11.766 -8.609 1 98.5 175 PRO A N 1
ATOM 1329 C CA . PRO A 1 175 ? 23.281 -13.219 -8.422 1 98.5 175 PRO A CA 1
ATOM 1330 C C . PRO A 1 175 ? 22.062 -13.68 -7.621 1 98.5 175 PRO A C 1
ATOM 1332 O O . PRO A 1 175 ? 21.688 -14.844 -7.691 1 98.5 175 PRO A O 1
ATOM 1335 N N . ASN A 1 176 ? 21.422 -12.742 -6.871 1 98.88 176 ASN A N 1
ATOM 1336 C CA . ASN A 1 176 ? 20.312 -13.102 -5.996 1 98.88 176 ASN A CA 1
ATOM 1337 C C . ASN A 1 176 ? 18.969 -12.68 -6.59 1 98.88 176 ASN A C 1
ATOM 1339 O O . ASN A 1 176 ? 17.953 -12.68 -5.895 1 98.88 176 ASN A O 1
ATOM 1343 N N . ILE A 1 177 ? 18.938 -12.242 -7.809 1 98.88 177 ILE A N 1
ATOM 1344 C CA . ILE A 1 177 ? 17.703 -12.016 -8.547 1 98.88 177 ILE A CA 1
ATOM 1345 C C . ILE A 1 177 ? 17.547 -13.062 -9.648 1 98.88 177 ILE A C 1
ATOM 1347 O O . ILE A 1 177 ? 18.312 -13.062 -10.617 1 98.88 177 ILE A O 1
ATOM 1351 N N . SER A 1 178 ? 16.562 -13.844 -9.516 1 98.56 178 SER A N 1
ATOM 1352 C CA . SER A 1 178 ? 16.531 -15.094 -10.266 1 98.56 178 SER A CA 1
ATOM 1353 C C . SER A 1 178 ? 15.602 -14.992 -11.469 1 98.56 178 SER A C 1
ATOM 1355 O O . SER A 1 178 ? 15.594 -15.859 -12.336 1 98.56 178 SER A O 1
ATOM 1357 N N . GLY A 1 179 ? 14.812 -13.922 -11.531 1 98.44 179 GLY A N 1
ATOM 1358 C CA . GLY A 1 179 ? 13.867 -13.844 -12.633 1 98.44 179 GLY A CA 1
ATOM 1359 C C . GLY A 1 179 ? 12.781 -12.805 -12.414 1 98.44 179 GLY A C 1
ATOM 1360 O O . GLY A 1 179 ? 12.922 -11.922 -11.57 1 98.44 179 GLY A O 1
ATOM 1361 N N . ALA A 1 180 ? 11.734 -12.93 -13.297 1 98.12 180 ALA A N 1
ATOM 1362 C CA . ALA A 1 180 ? 10.617 -11.992 -13.242 1 98.12 180 ALA A CA 1
ATOM 1363 C C . ALA A 1 180 ? 9.305 -12.672 -13.609 1 98.12 180 ALA A C 1
ATOM 1365 O O . ALA A 1 180 ? 9.273 -13.539 -14.484 1 98.12 180 ALA A O 1
ATOM 1366 N N . LYS A 1 181 ? 8.336 -12.32 -12.852 1 97.94 181 LYS A N 1
ATOM 1367 C CA . LYS A 1 181 ? 6.957 -12.562 -13.266 1 97.94 181 LYS A CA 1
ATOM 1368 C C . LYS A 1 181 ? 6.387 -11.359 -14.008 1 97.94 181 LYS A C 1
ATOM 1370 O O . LYS A 1 181 ? 6.32 -10.258 -13.461 1 97.94 181 LYS A O 1
ATOM 1375 N N . LEU A 1 182 ? 5.938 -11.602 -15.242 1 96.19 182 LEU A N 1
ATOM 1376 C CA . LEU A 1 182 ? 5.406 -10.516 -16.047 1 96.19 182 LEU A CA 1
ATOM 1377 C C . LEU A 1 182 ? 3.881 -10.57 -16.109 1 96.19 182 LEU A C 1
ATOM 13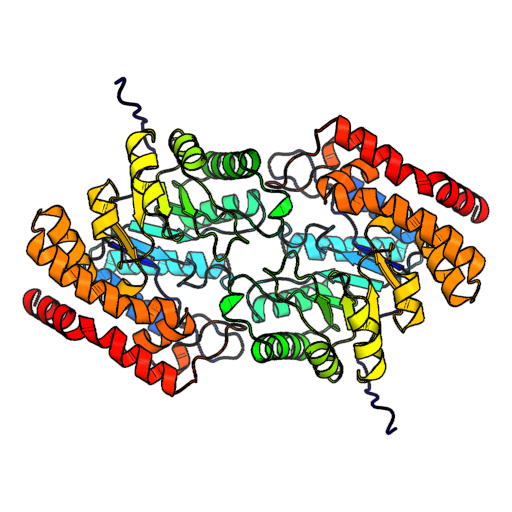79 O O . LEU A 1 182 ? 3.309 -11.305 -16.906 1 96.19 182 LEU A O 1
ATOM 1383 N N . THR A 1 183 ? 3.213 -9.758 -15.258 1 85.06 183 THR A N 1
ATOM 1384 C CA . THR A 1 183 ? 1.759 -9.648 -15.211 1 85.06 183 THR A CA 1
ATOM 1385 C C . THR A 1 183 ? 1.282 -8.438 -16 1 85.06 183 THR A C 1
ATOM 1387 O O . THR A 1 183 ? 0.078 -8.195 -16.109 1 85.06 183 THR A O 1
ATOM 1390 N N . CYS A 1 184 ? 2.115 -7.793 -16.656 1 79.5 184 CYS A N 1
ATOM 1391 C CA . CYS A 1 184 ? 1.825 -6.621 -17.484 1 79.5 184 CYS A CA 1
ATOM 1392 C C . CYS A 1 184 ? 1.268 -7.031 -18.828 1 79.5 184 CYS A C 1
ATOM 1394 O O . CYS A 1 184 ? 0.712 -6.203 -19.562 1 79.5 184 CYS A O 1
ATOM 1396 N N . GLY A 1 185 ? 1.476 -8.305 -19.156 1 75.94 185 GLY A N 1
ATOM 1397 C CA . GLY A 1 185 ? 1.07 -8.797 -20.469 1 75.94 185 GLY A CA 1
ATOM 1398 C C . GLY A 1 185 ? 1.98 -8.328 -21.594 1 75.94 185 GLY A C 1
ATOM 1399 O O . GLY A 1 185 ? 1.646 -8.477 -22.766 1 75.94 185 GLY A O 1
ATOM 1400 N N . GLY A 1 186 ? 3.031 -7.762 -21.234 1 81.19 186 GLY A N 1
ATOM 1401 C CA . GLY A 1 186 ? 3.957 -7.27 -22.25 1 81.19 186 GLY A CA 1
ATOM 1402 C C . GLY A 1 186 ? 4.766 -8.375 -22.906 1 81.19 186 GLY A C 1
ATOM 1403 O O . GLY A 1 186 ? 5.926 -8.594 -22.547 1 81.19 186 GLY A O 1
ATOM 1404 N N . ILE A 1 187 ? 4.234 -8.961 -23.891 1 86.94 187 ILE A N 1
ATOM 1405 C CA . ILE A 1 187 ? 4.867 -10.086 -24.578 1 86.94 187 ILE A CA 1
ATOM 1406 C C . ILE A 1 187 ? 6.168 -9.625 -25.234 1 86.94 187 ILE A C 1
ATOM 1408 O O . ILE A 1 187 ? 7.121 -10.406 -25.344 1 86.94 187 ILE A O 1
ATOM 1412 N N . GLY A 1 188 ? 6.234 -8.367 -25.625 1 87.25 188 GLY A N 1
ATOM 1413 C CA . GLY A 1 188 ? 7.441 -7.836 -26.25 1 87.25 188 GLY A CA 1
ATOM 1414 C C . GLY A 1 188 ? 8.625 -7.793 -25.312 1 87.25 188 GLY A C 1
ATOM 1415 O O . GLY A 1 188 ? 9.781 -7.836 -25.75 1 87.25 188 GLY A O 1
ATOM 1416 N N . LYS A 1 189 ? 8.414 -7.785 -24.031 1 92.94 189 LYS A N 1
ATOM 1417 C CA . LYS A 1 189 ? 9.477 -7.773 -23.016 1 92.94 189 LYS A CA 1
ATOM 1418 C C . LYS A 1 189 ? 10.203 -9.109 -22.984 1 92.94 189 LYS A C 1
ATOM 1420 O O . LYS A 1 189 ? 11.398 -9.164 -22.672 1 92.94 189 LYS A O 1
ATOM 1425 N N . VAL A 1 190 ? 9.523 -10.156 -23.25 1 94.88 190 VAL A N 1
ATOM 1426 C CA . VAL A 1 190 ? 10.055 -11.5 -23.062 1 94.88 190 VAL A CA 1
ATOM 1427 C C . VAL A 1 190 ? 11.273 -11.711 -23.953 1 94.88 190 VAL A C 1
ATOM 1429 O O . VAL A 1 190 ? 12.367 -12 -23.469 1 94.88 190 VAL A O 1
ATOM 1432 N N . PRO A 1 191 ? 11.164 -11.453 -25.203 1 94.31 191 PRO A N 1
ATOM 1433 C CA . PRO A 1 191 ? 12.336 -11.695 -26.047 1 94.31 191 PRO A CA 1
ATOM 1434 C C . PRO A 1 191 ? 13.461 -10.688 -25.781 1 94.31 191 PRO A C 1
ATOM 1436 O O . PRO A 1 191 ? 14.641 -11.023 -25.922 1 94.31 191 PRO A O 1
ATOM 1439 N N . ARG A 1 192 ? 13.125 -9.5 -25.438 1 94.25 192 ARG A N 1
ATOM 1440 C CA . ARG A 1 192 ? 14.156 -8.516 -25.125 1 94.25 192 ARG A CA 1
ATOM 1441 C C . ARG A 1 192 ? 14.969 -8.938 -23.906 1 94.25 192 ARG A C 1
ATOM 1443 O O . ARG A 1 192 ? 16.203 -8.883 -23.938 1 94.25 192 ARG A O 1
ATOM 1450 N N . VAL A 1 193 ? 14.273 -9.391 -22.891 1 96.06 193 VAL A N 1
ATOM 1451 C CA . VAL A 1 193 ? 14.953 -9.82 -21.672 1 96.06 193 VAL A CA 1
ATOM 1452 C C . VAL A 1 193 ? 15.695 -11.125 -21.938 1 96.06 193 VAL A C 1
ATOM 1454 O O . VAL A 1 193 ? 16.859 -11.281 -21.531 1 96.06 193 VAL A O 1
ATOM 1457 N N . THR A 1 194 ? 15.078 -12.031 -22.609 1 94.38 194 THR A N 1
ATOM 1458 C CA . THR A 1 194 ? 15.695 -13.312 -22.906 1 94.38 194 THR A CA 1
ATOM 1459 C C . THR A 1 194 ? 16.984 -13.117 -23.703 1 94.38 194 THR A C 1
ATOM 1461 O O . THR A 1 194 ? 17.984 -13.812 -23.453 1 94.38 194 THR A O 1
ATOM 1464 N N . ALA A 1 195 ? 17.016 -12.188 -24.531 1 95.12 195 ALA A N 1
ATOM 1465 C CA . ALA A 1 195 ? 18.156 -11.961 -25.422 1 95.12 195 ALA A CA 1
ATOM 1466 C C . ALA A 1 195 ? 19.312 -11.297 -24.672 1 95.12 195 ALA A C 1
ATOM 1468 O O . ALA A 1 195 ? 20.484 -11.523 -25 1 95.12 195 ALA A O 1
ATOM 1469 N N . SER A 1 196 ? 18.984 -10.562 -23.641 1 96.31 196 SER A N 1
ATOM 1470 C CA . SER A 1 196 ? 20.016 -9.656 -23.156 1 96.31 196 SER A CA 1
ATOM 1471 C C . SER A 1 196 ? 20.312 -9.906 -21.672 1 96.31 196 SER A C 1
ATOM 1473 O O . SER A 1 196 ? 21.328 -9.445 -21.156 1 96.31 196 SER A O 1
ATOM 1475 N N . ALA A 1 197 ? 19.516 -10.633 -21 1 96.94 197 ALA A N 1
ATOM 1476 C CA . ALA A 1 197 ? 19.719 -10.859 -19.578 1 96.94 197 ALA A CA 1
ATOM 1477 C C . ALA A 1 197 ? 20.938 -11.727 -19.312 1 96.94 197 ALA A C 1
ATOM 1479 O O . ALA A 1 197 ? 21.297 -12.578 -20.141 1 96.94 197 ALA A O 1
ATOM 1480 N N . VAL A 1 198 ? 21.609 -11.461 -18.234 1 96.75 198 VAL A N 1
ATOM 1481 C CA . VAL A 1 198 ? 22.641 -12.375 -17.734 1 96.75 198 VAL A CA 1
ATOM 1482 C C . VAL A 1 198 ? 22 -13.688 -17.297 1 96.75 198 VAL A C 1
ATOM 1484 O O . VAL A 1 198 ? 21.047 -13.695 -16.516 1 96.75 198 VAL A O 1
ATOM 1487 N N . ARG A 1 199 ? 22.547 -14.781 -17.766 1 95.31 199 ARG A N 1
ATOM 1488 C CA . ARG A 1 199 ? 21.875 -16.062 -17.578 1 95.31 199 ARG A CA 1
ATOM 1489 C C . ARG A 1 199 ? 22.531 -16.859 -16.453 1 95.31 199 ARG A C 1
ATOM 1491 O O . ARG A 1 199 ? 23.719 -16.703 -16.188 1 95.31 199 ARG A O 1
ATOM 1498 N N . PRO A 1 200 ? 21.75 -17.719 -15.867 1 96.94 200 PRO A N 1
ATOM 1499 C CA . PRO A 1 200 ? 20.312 -17.984 -16.047 1 96.94 200 PRO A CA 1
ATOM 1500 C C . PRO A 1 200 ? 19.438 -16.906 -15.398 1 96.94 200 PRO A C 1
ATOM 1502 O O . PRO A 1 200 ? 19.75 -16.406 -14.312 1 96.94 200 PRO A O 1
ATOM 1505 N N . PHE A 1 201 ? 18.344 -16.516 -16 1 98.06 201 PHE A N 1
ATOM 1506 C CA . PHE A 1 201 ? 17.312 -15.57 -15.555 1 98.06 201 PHE A CA 1
ATOM 1507 C C . PHE A 1 201 ? 15.938 -16 -16.047 1 98.06 201 PHE A C 1
ATOM 1509 O O . PHE A 1 201 ? 15.664 -15.977 -17.25 1 98.06 201 PHE A O 1
ATOM 1516 N N . SER A 1 202 ? 15.031 -16.406 -15.156 1 98.31 202 SER A N 1
ATOM 1517 C CA . SER A 1 202 ? 13.758 -17.016 -15.523 1 98.31 202 SER A CA 1
ATOM 1518 C C . SER A 1 202 ? 12.688 -15.953 -15.75 1 98.31 202 SER A C 1
ATOM 1520 O O . SER A 1 202 ? 12.438 -15.117 -14.883 1 98.31 202 SER A O 1
ATOM 1522 N N . VAL A 1 203 ? 12.047 -15.992 -16.875 1 97.88 203 VAL A N 1
ATOM 1523 C CA . VAL A 1 203 ? 10.906 -15.133 -17.172 1 97.88 203 VAL A CA 1
ATOM 1524 C C . VAL A 1 203 ? 9.633 -15.977 -17.25 1 97.88 203 VAL A C 1
ATOM 1526 O O . VAL A 1 203 ? 9.57 -16.953 -18.016 1 97.88 203 VAL A O 1
ATOM 1529 N N . LEU A 1 204 ? 8.688 -15.672 -16.469 1 97.88 204 LEU A N 1
ATOM 1530 C CA . LEU A 1 204 ? 7.395 -16.344 -16.484 1 97.88 204 LEU A CA 1
ATOM 1531 C C . LEU A 1 204 ? 6.262 -15.352 -16.719 1 97.88 204 LEU A C 1
ATOM 1533 O O . LEU A 1 204 ? 6.285 -14.242 -16.203 1 97.88 204 LEU A O 1
ATOM 1537 N N . GLY A 1 205 ? 5.324 -15.797 -17.5 1 95.75 205 GLY A N 1
ATOM 1538 C CA . GLY A 1 205 ? 4.109 -15.008 -17.641 1 95.75 205 GLY A CA 1
ATOM 1539 C C . GLY A 1 205 ? 3.197 -15.102 -16.422 1 95.75 205 GLY A C 1
ATOM 1540 O O . GLY A 1 205 ? 3.188 -16.109 -15.727 1 95.75 205 GLY A O 1
ATOM 1541 N N . GLY A 1 206 ? 2.355 -14.078 -16.281 1 94.56 206 GLY A N 1
ATOM 1542 C CA . GLY A 1 206 ? 1.463 -14.039 -15.141 1 94.56 206 GLY A CA 1
ATOM 1543 C C . GLY A 1 206 ? 0.113 -14.672 -15.406 1 94.56 206 GLY A C 1
ATOM 1544 O O . GLY A 1 206 ? -0.707 -14.812 -14.5 1 94.56 206 GLY A O 1
ATOM 1545 N N . GLN A 1 207 ? -0.128 -15.117 -16.672 1 93.94 207 GLN A N 1
ATOM 1546 C CA . GLN A 1 207 ? -1.397 -15.711 -17.062 1 93.94 207 GLN A CA 1
ATOM 1547 C C . GLN A 1 207 ? -1.181 -16.859 -18.047 1 93.94 207 GLN A C 1
ATOM 1549 O O . GLN A 1 207 ? -0.179 -16.891 -18.766 1 93.94 207 GLN A O 1
ATOM 1554 N N . ILE A 1 208 ? -2.121 -17.672 -18.047 1 95.19 208 ILE A N 1
ATOM 1555 C CA . ILE A 1 208 ? -1.992 -18.859 -18.891 1 95.19 208 ILE A CA 1
ATOM 1556 C C . ILE A 1 208 ? -2.316 -18.5 -20.344 1 95.19 208 ILE A C 1
ATOM 1558 O O . ILE A 1 208 ? -1.881 -19.188 -21.266 1 95.19 208 ILE A O 1
ATOM 1562 N N . ASP A 1 209 ? -3.01 -17.391 -20.547 1 92.81 209 ASP A N 1
ATOM 1563 C CA . ASP A 1 209 ? -3.574 -17.094 -21.859 1 92.81 209 ASP A CA 1
ATOM 1564 C C . ASP A 1 209 ? -2.477 -16.75 -22.875 1 92.81 209 ASP A C 1
ATOM 1566 O O . ASP A 1 209 ? -2.666 -16.906 -24.078 1 92.81 209 ASP A O 1
ATOM 1570 N N . TRP A 1 210 ? -1.272 -16.359 -22.328 1 93 210 TRP A N 1
ATOM 1571 C CA . TRP A 1 210 ? -0.219 -16.031 -23.281 1 93 210 TRP A CA 1
ATOM 1572 C C . TRP A 1 210 ? 1.057 -16.797 -22.984 1 93 210 TRP A C 1
ATOM 1574 O O . TRP A 1 210 ? 2.15 -16.391 -23.375 1 93 210 TRP A O 1
ATOM 1584 N N . MET A 1 211 ? 0.902 -17.938 -22.281 1 95.56 211 MET A N 1
ATOM 1585 C CA . MET A 1 211 ? 2.074 -18.734 -21.938 1 95.56 211 MET A CA 1
ATOM 1586 C C . MET A 1 211 ? 2.752 -19.281 -23.188 1 95.56 211 MET A C 1
ATOM 1588 O O . MET A 1 211 ? 3.973 -19.188 -23.328 1 95.56 211 MET A O 1
ATOM 1592 N N . GLY A 1 212 ? 2.033 -19.844 -24.156 1 94.94 212 GLY A N 1
ATOM 1593 C CA . GLY A 1 212 ? 2.6 -20.375 -25.375 1 94.94 212 GLY A CA 1
ATOM 1594 C C . GLY A 1 212 ? 3.447 -19.359 -26.125 1 94.94 212 GLY A C 1
ATOM 1595 O O . GLY A 1 212 ? 4.641 -19.594 -26.344 1 94.94 212 GLY A O 1
ATOM 1596 N N . PRO A 1 213 ? 2.803 -18.219 -26.484 1 93.94 213 PRO A N 1
ATOM 1597 C CA . PRO A 1 213 ? 3.578 -17.156 -27.141 1 93.94 213 PRO A CA 1
ATOM 1598 C C . PRO A 1 213 ? 4.816 -16.75 -26.344 1 93.94 213 PRO A C 1
ATOM 1600 O O . PRO A 1 213 ? 5.871 -16.484 -26.938 1 93.94 213 PRO A O 1
ATOM 1603 N N . ALA A 1 214 ? 4.773 -16.734 -25.062 1 96.25 214 ALA A N 1
ATOM 1604 C CA . ALA A 1 214 ? 5.91 -16.344 -24.234 1 96.25 214 ALA A CA 1
ATOM 1605 C C . ALA A 1 214 ? 7 -17.422 -24.266 1 96.25 214 ALA A C 1
ATOM 1607 O O . ALA A 1 214 ? 8.188 -17.094 -24.375 1 96.25 214 ALA A O 1
ATOM 1608 N N . MET A 1 215 ? 6.602 -18.641 -24.172 1 96.56 215 MET A N 1
ATOM 1609 C CA . MET A 1 215 ? 7.562 -19.75 -24.172 1 96.56 215 MET A CA 1
ATOM 1610 C C . MET A 1 215 ? 8.273 -19.844 -25.516 1 96.56 215 MET A C 1
ATOM 1612 O O . MET A 1 215 ? 9.438 -20.234 -25.578 1 96.56 215 MET A O 1
ATOM 1616 N N . ALA A 1 216 ? 7.598 -19.469 -26.562 1 94.94 216 ALA A N 1
ATOM 1617 C CA . ALA A 1 216 ? 8.188 -19.5 -27.906 1 94.94 216 ALA A CA 1
ATOM 1618 C C . ALA A 1 216 ? 9.391 -18.562 -28 1 94.94 216 ALA A C 1
ATOM 1620 O O . ALA A 1 216 ? 10.242 -18.734 -28.875 1 94.94 216 ALA A O 1
ATOM 1621 N N . VAL A 1 217 ? 9.445 -17.625 -27.031 1 94.94 217 VAL A N 1
ATOM 1622 C CA . VAL A 1 217 ? 10.523 -16.641 -27.156 1 94.94 217 VAL A CA 1
ATOM 1623 C C . VAL A 1 217 ? 11.352 -16.625 -25.859 1 94.94 217 VAL A C 1
ATOM 1625 O O . VAL A 1 217 ? 12.031 -15.648 -25.578 1 94.94 217 VAL A O 1
ATOM 1628 N N . GLY A 1 218 ? 11.203 -17.656 -25.062 1 95.12 218 GLY A N 1
ATOM 1629 C CA . GLY A 1 218 ? 12.234 -17.828 -24.047 1 95.12 218 GLY A CA 1
ATOM 1630 C C . GLY A 1 218 ? 11.68 -17.891 -22.625 1 95.12 218 GLY A C 1
ATOM 1631 O O . GLY A 1 218 ? 12.406 -18.188 -21.688 1 95.12 218 GLY A O 1
ATOM 1632 N N . ALA A 1 219 ? 10.391 -17.609 -22.453 1 97 219 ALA A N 1
ATOM 1633 C CA . ALA A 1 219 ? 9.805 -17.797 -21.141 1 97 219 ALA A CA 1
ATOM 1634 C C . ALA A 1 219 ? 9.859 -19.266 -20.719 1 97 219 ALA A C 1
ATOM 1636 O O . ALA A 1 219 ? 9.875 -20.156 -21.562 1 97 219 ALA A O 1
ATOM 1637 N N . VAL A 1 220 ? 9.883 -19.453 -19.406 1 97.81 220 VAL A N 1
ATOM 1638 C CA . VAL A 1 220 ? 10.094 -20.812 -18.953 1 97.81 220 VAL A CA 1
ATOM 1639 C C . VAL A 1 220 ? 8.82 -21.344 -18.297 1 97.81 220 VAL A C 1
ATOM 1641 O O . VAL A 1 220 ? 8.859 -22.328 -17.547 1 97.81 220 VAL A O 1
ATOM 1644 N N . GLY A 1 221 ? 7.668 -20.719 -18.484 1 98 221 GLY A N 1
ATOM 1645 C CA . GLY A 1 221 ? 6.395 -21.141 -17.922 1 98 221 GLY A CA 1
ATOM 1646 C C . GLY A 1 221 ? 5.508 -19.984 -17.516 1 98 221 GLY A C 1
ATOM 1647 O O . GLY A 1 221 ? 5.543 -18.922 -18.141 1 98 221 GLY A O 1
ATOM 1648 N N . ALA A 1 222 ? 4.574 -20.297 -16.5 1 98 222 ALA A N 1
ATOM 1649 C CA . ALA A 1 222 ? 3.617 -19.281 -16.078 1 98 222 ALA A CA 1
ATOM 1650 C C . ALA A 1 222 ? 3.303 -19.406 -14.586 1 98 222 ALA A C 1
ATOM 1652 O O . ALA A 1 222 ? 3.391 -20.5 -14.016 1 98 222 ALA A O 1
ATOM 1653 N N . ILE A 1 223 ? 3.102 -18.312 -13.969 1 98.06 223 ILE A N 1
ATOM 1654 C CA . ILE A 1 223 ? 2.414 -18.219 -12.68 1 98.06 223 ILE A CA 1
ATOM 1655 C C . ILE A 1 223 ? 0.964 -17.797 -12.898 1 98.06 223 ILE A C 1
ATOM 1657 O O . ILE A 1 223 ? 0.678 -16.609 -13.086 1 98.06 223 ILE A O 1
ATOM 1661 N N . THR A 1 224 ? 0.045 -18.734 -12.883 1 97.06 224 THR A N 1
ATOM 1662 C CA . THR A 1 224 ? -1.293 -18.453 -13.398 1 97.06 224 THR A CA 1
ATOM 1663 C C . THR A 1 224 ? -2.352 -18.797 -12.352 1 97.06 224 THR A C 1
ATOM 1665 O O . THR A 1 224 ? -2.273 -19.844 -11.703 1 97.06 224 THR A O 1
ATOM 1668 N N . GLY A 1 225 ? -3.285 -17.906 -12.258 1 96.19 225 GLY A N 1
ATOM 1669 C CA . GLY A 1 225 ? -4.402 -18.109 -11.344 1 96.19 225 GLY A CA 1
ATOM 1670 C C . GLY A 1 225 ? -5.281 -19.281 -11.742 1 96.19 225 GLY A C 1
ATOM 1671 O O . GLY A 1 225 ? -5.922 -19.906 -10.891 1 96.19 225 GLY A O 1
ATOM 1672 N N . MET A 1 226 ? -5.297 -19.703 -12.977 1 96 226 MET A N 1
ATOM 1673 C CA . MET A 1 226 ? -6.141 -20.781 -13.484 1 96 226 MET A CA 1
ATOM 1674 C C . MET A 1 226 ? -5.785 -22.109 -12.828 1 96 226 MET A C 1
ATOM 1676 O O . MET A 1 226 ? -6.641 -22.984 -12.688 1 96 226 MET A O 1
ATOM 1680 N N . ALA A 1 227 ? -4.582 -22.172 -12.406 1 97.94 227 ALA A N 1
ATOM 1681 C CA . ALA A 1 227 ? -4.105 -23.422 -11.812 1 97.94 227 ALA A CA 1
ATOM 1682 C C . ALA A 1 227 ? -4.766 -23.672 -10.453 1 97.94 227 ALA A C 1
ATOM 1684 O O . ALA A 1 227 ? -4.695 -24.781 -9.914 1 97.94 227 ALA A O 1
ATOM 1685 N N . ASN A 1 228 ? -5.434 -22.688 -9.867 1 98.19 228 ASN A N 1
ATOM 1686 C CA . ASN A 1 228 ? -6.207 -22.891 -8.641 1 98.19 228 ASN A CA 1
ATOM 1687 C C . ASN A 1 228 ? -7.41 -23.797 -8.891 1 98.19 228 ASN A C 1
ATOM 1689 O O . ASN A 1 228 ? -7.961 -24.375 -7.953 1 98.19 228 ASN A O 1
ATOM 1693 N N . LEU A 1 229 ? -7.801 -23.859 -10.148 1 97.62 229 LEU A N 1
ATOM 1694 C CA . LEU A 1 229 ? -9 -24.625 -10.484 1 97.62 229 LEU A CA 1
ATOM 1695 C C . LEU A 1 229 ? -8.656 -25.797 -11.383 1 97.62 229 LEU A C 1
ATOM 1697 O O . LEU A 1 229 ? -9.133 -26.922 -11.156 1 97.62 229 LEU A O 1
ATOM 1701 N N . TYR A 1 230 ? -7.785 -25.562 -12.406 1 98.06 230 TYR A N 1
ATOM 1702 C CA . TYR A 1 230 ? -7.441 -26.594 -13.375 1 98.06 230 TYR A CA 1
ATOM 1703 C C . TYR A 1 230 ? -5.934 -26.766 -13.469 1 98.06 230 TYR A C 1
ATOM 1705 O O . TYR A 1 230 ? -5.348 -26.578 -14.539 1 98.06 230 TYR A O 1
ATOM 1713 N N . PRO A 1 231 ? -5.328 -27.25 -12.359 1 98.5 231 PRO A N 1
ATOM 1714 C CA . PRO A 1 231 ? -3.871 -27.375 -12.328 1 98.5 231 PRO A CA 1
ATOM 1715 C C . PRO A 1 231 ? -3.344 -28.391 -13.336 1 98.5 231 PRO A C 1
ATOM 1717 O O . PRO A 1 231 ? -2.318 -28.156 -13.977 1 98.5 231 PRO A O 1
ATOM 1720 N N . ARG A 1 232 ? -3.969 -29.5 -13.539 1 98.38 232 ARG A N 1
ATOM 1721 C CA . ARG A 1 232 ? -3.473 -30.531 -14.438 1 98.38 232 ARG A CA 1
ATOM 1722 C C . ARG A 1 232 ? -3.547 -30.078 -15.891 1 98.38 232 ARG A C 1
ATOM 1724 O O . ARG A 1 232 ? -2.656 -30.391 -16.688 1 98.38 232 ARG A O 1
ATOM 1731 N N . ALA A 1 233 ? -4.621 -29.359 -16.219 1 98.25 233 ALA A N 1
ATOM 1732 C CA . ALA A 1 233 ? -4.727 -28.812 -17.562 1 98.25 233 ALA A CA 1
ATOM 1733 C C . ALA A 1 233 ? -3.592 -27.828 -17.844 1 98.25 233 ALA A C 1
ATOM 1735 O O . ALA A 1 233 ? -3.031 -27.828 -18.953 1 98.25 233 ALA A O 1
ATOM 1736 N N . CYS A 1 234 ? -3.254 -27.016 -16.875 1 98.44 234 CYS A N 1
ATOM 1737 C CA . CYS A 1 234 ? -2.162 -26.062 -17.031 1 98.44 234 CYS A CA 1
ATOM 1738 C C . CYS A 1 234 ? -0.829 -26.781 -17.203 1 98.44 234 CYS A C 1
ATOM 1740 O O . CYS A 1 234 ? -0.034 -26.406 -18.078 1 98.44 234 CYS A O 1
ATOM 1742 N N . VAL A 1 235 ? -0.583 -27.781 -16.406 1 98.62 235 VAL A N 1
ATOM 1743 C CA . VAL A 1 235 ? 0.656 -28.547 -16.484 1 98.62 235 VAL A CA 1
ATOM 1744 C C . VAL A 1 235 ? 0.73 -29.266 -17.828 1 98.62 235 VAL A C 1
ATOM 1746 O O . VAL A 1 235 ? 1.785 -29.297 -18.469 1 98.62 235 VAL A O 1
ATOM 1749 N N . GLU A 1 236 ? -0.39 -29.844 -18.297 1 98.5 236 GLU A N 1
ATOM 1750 C CA . GLU A 1 236 ? -0.434 -30.5 -19.594 1 98.5 236 GLU A CA 1
ATOM 1751 C C . GLU A 1 236 ? -0.062 -29.531 -20.719 1 98.5 236 GLU A C 1
ATOM 1753 O O . GLU A 1 236 ? 0.696 -29.891 -21.625 1 98.5 236 GLU A O 1
ATOM 1758 N N . LEU A 1 237 ? -0.624 -28.375 -20.641 1 98.38 237 LEU A N 1
ATOM 1759 C CA . LEU A 1 237 ? -0.316 -27.359 -21.641 1 98.38 237 LEU A CA 1
ATOM 1760 C C . LEU A 1 237 ? 1.179 -27.062 -21.672 1 98.38 237 LEU A C 1
ATOM 1762 O O . LEU A 1 237 ? 1.785 -27 -22.75 1 98.38 237 LEU A O 1
ATOM 1766 N N . TYR A 1 238 ? 1.768 -26.875 -20.531 1 98.5 238 TYR A N 1
ATOM 1767 C CA . TYR A 1 238 ? 3.201 -26.641 -20.406 1 98.5 238 TYR A CA 1
ATOM 1768 C C . TYR A 1 238 ? 3.998 -27.781 -21 1 98.5 238 TYR A C 1
ATOM 1770 O O . TYR A 1 238 ? 4.938 -27.562 -21.781 1 98.5 238 TYR A O 1
ATOM 1778 N N . ASP A 1 239 ? 3.629 -28.984 -20.703 1 98.25 239 ASP A N 1
ATOM 1779 C CA . ASP A 1 239 ? 4.34 -30.188 -21.156 1 98.25 239 ASP A CA 1
ATOM 1780 C C . ASP A 1 239 ? 4.262 -30.312 -22.672 1 98.25 239 ASP A C 1
ATOM 1782 O O . ASP A 1 239 ? 5.219 -30.75 -23.312 1 98.25 239 ASP A O 1
ATOM 1786 N N . LEU A 1 240 ? 3.094 -30.031 -23.219 1 98.31 240 LEU A N 1
ATOM 1787 C CA . LEU A 1 240 ? 2.934 -30.094 -24.656 1 98.31 240 LEU A CA 1
ATOM 1788 C C . LEU A 1 240 ? 3.889 -29.125 -25.359 1 98.31 240 LEU A C 1
ATOM 1790 O O . LEU A 1 240 ? 4.531 -29.484 -26.344 1 98.31 240 LEU A O 1
ATOM 1794 N N . TYR A 1 241 ? 4 -27.906 -24.844 1 97.5 241 TYR A N 1
ATOM 1795 C CA . TYR A 1 241 ? 4.926 -26.938 -25.422 1 97.5 241 TYR A CA 1
ATOM 1796 C C . TYR A 1 241 ? 6.371 -27.406 -25.25 1 97.5 241 TYR A C 1
ATOM 1798 O O . TYR A 1 241 ? 7.172 -27.297 -26.188 1 97.5 241 TYR A O 1
ATOM 1806 N N . LYS A 1 242 ? 6.727 -27.938 -24.125 1 96.75 242 LYS A N 1
ATOM 1807 C CA . LYS A 1 242 ? 8.078 -28.422 -23.875 1 96.75 242 LYS A CA 1
ATOM 1808 C C . LYS A 1 242 ? 8.438 -29.578 -24.797 1 96.75 242 LYS A C 1
ATOM 1810 O O . LYS A 1 242 ? 9.586 -29.719 -25.219 1 96.75 242 LYS A O 1
ATOM 1815 N N . ALA A 1 243 ? 7.461 -30.344 -25.141 1 97.19 243 ALA A N 1
ATOM 1816 C CA . ALA A 1 243 ? 7.66 -31.516 -25.969 1 97.19 243 ALA A CA 1
ATOM 1817 C C . ALA A 1 243 ? 7.645 -31.156 -27.453 1 97.19 243 ALA A C 1
ATOM 1819 O O . ALA A 1 243 ? 7.895 -32 -28.312 1 97.19 243 ALA A O 1
ATOM 1820 N N . GLY A 1 244 ? 7.285 -29.953 -27.781 1 96.38 244 GLY A N 1
ATOM 1821 C CA . GLY A 1 244 ? 7.254 -29.5 -29.156 1 96.38 244 GLY A CA 1
ATOM 1822 C C . GLY A 1 244 ? 6.004 -29.938 -29.906 1 96.38 244 GLY A C 1
ATOM 1823 O O . GLY A 1 244 ? 5.984 -29.969 -31.125 1 96.38 244 GLY A O 1
ATOM 1824 N N . LYS A 1 245 ? 4.996 -30.328 -29.203 1 97.31 245 LYS A N 1
ATOM 1825 C CA . LYS A 1 245 ? 3.721 -30.703 -29.797 1 97.31 245 LYS A CA 1
ATOM 1826 C C . LYS A 1 245 ? 2.867 -29.469 -30.094 1 97.31 245 LYS A C 1
ATOM 1828 O O . LYS A 1 245 ? 1.81 -29.281 -29.484 1 97.31 245 LYS A O 1
ATOM 1833 N N . ALA A 1 246 ? 3.238 -28.766 -31.031 1 94.75 246 ALA A N 1
ATOM 1834 C CA . ALA A 1 246 ? 2.758 -27.406 -31.297 1 94.75 246 ALA A CA 1
ATOM 1835 C C . ALA A 1 246 ? 1.259 -27.406 -31.578 1 94.75 246 ALA A C 1
ATOM 1837 O O . ALA A 1 246 ? 0.526 -26.547 -31.078 1 94.75 246 ALA A O 1
ATOM 1838 N N . GLN A 1 247 ? 0.811 -28.297 -32.406 1 96.88 247 GLN A N 1
ATOM 1839 C CA . GLN A 1 247 ? -0.598 -28.312 -32.781 1 96.88 247 GLN A CA 1
ATOM 1840 C C . GLN A 1 247 ? -1.49 -28.609 -31.578 1 96.88 247 GLN A C 1
ATOM 1842 O O . GLN A 1 247 ? -2.443 -27.875 -31.297 1 96.88 247 GLN A O 1
ATOM 1847 N N . GLU A 1 248 ? -1.159 -29.703 -30.859 1 97.56 248 GLU A N 1
ATOM 1848 C CA . GLU A 1 248 ? -1.918 -30.062 -29.656 1 97.56 248 GLU A CA 1
ATOM 1849 C C . GLU A 1 248 ? -1.851 -28.953 -28.609 1 97.56 248 GLU A C 1
ATOM 1851 O O . GLU A 1 248 ? -2.854 -28.625 -27.969 1 97.56 248 GLU A O 1
ATOM 1856 N N . ALA A 1 249 ? -0.684 -28.391 -28.5 1 97.88 249 ALA A N 1
ATOM 1857 C CA . ALA A 1 249 ? -0.484 -27.297 -27.547 1 97.88 249 ALA A CA 1
ATOM 1858 C C . ALA A 1 249 ? -1.346 -26.094 -27.906 1 97.88 249 ALA A C 1
ATOM 1860 O O . ALA A 1 249 ? -1.965 -25.484 -27.031 1 97.88 249 ALA A O 1
ATOM 1861 N N . THR A 1 250 ? -1.396 -25.75 -29.172 1 97.12 250 THR A N 1
ATOM 1862 C CA . THR A 1 250 ? -2.174 -24.609 -29.625 1 97.12 250 THR A CA 1
ATOM 1863 C C . THR A 1 250 ? -3.66 -24.828 -29.359 1 97.12 250 THR A C 1
ATOM 1865 O O . THR A 1 250 ? -4.359 -23.906 -28.922 1 97.12 250 THR A O 1
ATOM 1868 N N . GLU A 1 251 ? -4.137 -26.016 -29.625 1 96.81 251 GLU A N 1
ATOM 1869 C CA . GLU A 1 251 ? -5.539 -26.328 -29.375 1 96.81 251 GLU A CA 1
ATOM 1870 C C . GLU A 1 251 ? -5.887 -26.172 -27.891 1 96.81 251 GLU A C 1
ATOM 1872 O O . GLU A 1 251 ? -6.906 -25.562 -27.547 1 96.81 251 GLU A O 1
ATOM 1877 N N . LEU A 1 252 ? -5.055 -26.688 -27.047 1 97.56 252 LEU A N 1
ATOM 1878 C CA . LEU A 1 252 ? -5.285 -26.578 -25.609 1 97.56 252 LEU A CA 1
ATOM 1879 C C . LEU A 1 252 ? -5.105 -25.125 -25.141 1 97.56 252 LEU A C 1
ATOM 1881 O O . LEU A 1 252 ? -5.832 -24.672 -24.266 1 97.56 252 LEU A O 1
ATOM 1885 N N . GLN A 1 253 ? -4.156 -24.406 -25.734 1 97.25 253 GLN A N 1
ATOM 1886 C CA . GLN A 1 253 ? -3.922 -23 -25.438 1 97.25 253 GLN A CA 1
ATOM 1887 C C . GLN A 1 253 ? -5.172 -22.172 -25.688 1 97.25 253 GLN A C 1
ATOM 1889 O O . GLN A 1 253 ? -5.516 -21.297 -24.891 1 97.25 253 GLN A O 1
ATOM 1894 N N . LEU A 1 254 ? -5.832 -22.406 -26.781 1 95.69 254 LEU A N 1
ATOM 1895 C CA . LEU A 1 254 ? -7.031 -21.656 -27.141 1 95.69 254 LEU A CA 1
ATOM 1896 C C . LEU A 1 254 ? -8.148 -21.891 -26.125 1 95.69 254 LEU A C 1
ATOM 1898 O O . LEU A 1 254 ? -8.836 -20.953 -25.719 1 95.69 254 LEU A O 1
ATOM 1902 N N . LYS A 1 255 ? -8.297 -23.141 -25.625 1 94.94 255 LYS A N 1
ATOM 1903 C CA . LYS A 1 255 ? -9.281 -23.469 -24.594 1 94.94 255 LYS A CA 1
ATOM 1904 C C . LYS A 1 255 ? -8.93 -22.797 -23.266 1 94.94 255 LYS A C 1
ATOM 1906 O O . LYS A 1 255 ? -9.789 -22.219 -22.609 1 94.94 255 LYS A O 1
ATOM 1911 N N . ALA A 1 256 ? -7.66 -22.906 -22.953 1 96.12 256 ALA A N 1
ATOM 1912 C CA . ALA A 1 256 ? -7.184 -22.328 -21.703 1 96.12 256 ALA A CA 1
ATOM 1913 C C . ALA A 1 256 ? -7.355 -20.812 -21.688 1 96.12 256 ALA A C 1
ATOM 1915 O O . ALA A 1 256 ? -7.77 -20.234 -20.672 1 96.12 256 ALA A O 1
ATOM 1916 N N . ALA A 1 257 ? -7.062 -20.172 -22.797 1 94.12 257 ALA A N 1
ATOM 1917 C CA . ALA A 1 257 ? -7.168 -18.719 -22.906 1 94.12 257 ALA A CA 1
ATOM 1918 C C . ALA A 1 257 ? -8.617 -18.266 -22.75 1 94.12 257 ALA A C 1
ATOM 1920 O O . ALA A 1 257 ? -8.891 -17.234 -22.125 1 94.12 257 ALA A O 1
ATOM 1921 N N . THR A 1 258 ? -9.516 -19 -23.297 1 91.88 258 THR A N 1
ATOM 1922 C CA . THR A 1 258 ? -10.938 -18.688 -23.188 1 91.88 258 THR A CA 1
ATOM 1923 C C . THR A 1 258 ? -11.43 -18.859 -21.75 1 91.88 258 THR A C 1
ATOM 1925 O O . THR A 1 258 ? -12.164 -18.016 -21.234 1 91.88 258 THR A O 1
ATOM 1928 N N . SER A 1 259 ? -10.953 -19.875 -21.109 1 92.62 259 SER A N 1
ATOM 1929 C CA . SER A 1 259 ? -11.328 -20.141 -19.719 1 92.62 259 SER A CA 1
ATOM 1930 C C . SER A 1 259 ? -10.75 -19.109 -18.766 1 92.62 259 SER A C 1
ATOM 1932 O O . SER A 1 259 ? -11.406 -18.703 -17.812 1 92.62 259 SER A O 1
ATOM 1934 N N . GLU A 1 260 ? -9.578 -18.672 -19.109 1 90.5 260 GLU A N 1
ATOM 1935 C CA . GLU A 1 260 ? -8.859 -17.734 -18.25 1 90.5 260 GLU A CA 1
ATOM 1936 C C . GLU A 1 260 ? -9.57 -16.391 -18.172 1 90.5 260 GLU A C 1
ATOM 1938 O O . GLU A 1 260 ? -9.375 -15.617 -17.234 1 90.5 260 GLU A O 1
ATOM 1943 N N . TRP A 1 261 ? -10.398 -16.125 -19.125 1 86.25 261 TRP A N 1
ATOM 1944 C CA . TRP A 1 261 ? -11.164 -14.883 -19.141 1 86.25 261 TRP A CA 1
ATOM 1945 C C . TRP A 1 261 ? -12.078 -14.781 -17.922 1 86.25 261 TRP A C 1
ATOM 1947 O O . TRP A 1 261 ? -12.398 -13.68 -17.484 1 86.25 261 TRP A O 1
ATOM 1957 N N . ALA A 1 262 ? -12.438 -15.945 -17.344 1 84.44 262 ALA A N 1
ATOM 1958 C CA . ALA A 1 262 ? -13.219 -15.977 -16.109 1 84.44 262 ALA A CA 1
ATOM 1959 C C . ALA A 1 262 ? -12.453 -15.328 -14.953 1 84.44 262 ALA A C 1
ATOM 1961 O O . ALA A 1 262 ? -13.031 -14.602 -14.148 1 84.44 262 ALA A O 1
ATOM 1962 N N . PHE A 1 263 ? -11.227 -15.531 -14.938 1 83.62 263 PHE A N 1
ATOM 1963 C CA . PHE A 1 263 ? -10.391 -15.031 -13.852 1 83.62 263 PHE A CA 1
ATOM 1964 C C . PHE A 1 263 ? -10.016 -13.57 -14.078 1 83.62 263 PHE A C 1
ATOM 1966 O O . PHE A 1 263 ? -9.961 -12.789 -13.133 1 83.62 263 PHE A O 1
ATOM 1973 N N . ALA A 1 264 ? -9.844 -13.219 -15.297 1 80.75 264 ALA A N 1
ATOM 1974 C CA . ALA A 1 264 ? -9.477 -11.844 -15.633 1 80.75 264 ALA A CA 1
ATOM 1975 C C . ALA A 1 264 ? -10.641 -10.891 -15.398 1 80.75 264 ALA A C 1
ATOM 1977 O O . ALA A 1 264 ? -10.469 -9.812 -14.828 1 80.75 264 ALA A O 1
ATOM 1978 N N . LYS A 1 265 ? -11.789 -11.305 -15.703 1 82.75 265 LYS A N 1
ATOM 1979 C CA . LYS A 1 265 ? -12.953 -10.422 -15.641 1 82.75 265 LYS A CA 1
ATOM 1980 C C . LYS A 1 265 ? -13.672 -10.555 -14.297 1 82.75 265 LYS A C 1
ATOM 1982 O O . LYS A 1 265 ? -14.406 -9.648 -13.898 1 82.75 265 LYS A O 1
ATOM 1987 N N . GLY A 1 266 ? -13.422 -11.57 -13.695 1 88.62 266 GLY A N 1
ATOM 1988 C CA . GLY A 1 266 ? -14.125 -11.797 -12.445 1 88.62 266 GLY A CA 1
ATOM 1989 C C . GLY A 1 266 ? -13.492 -11.094 -11.266 1 88.62 266 GLY A C 1
ATOM 1990 O O . GLY A 1 266 ? -14.141 -10.875 -10.242 1 88.62 266 GLY A O 1
ATOM 1991 N N . GLY A 1 267 ? -12.234 -10.695 -11.391 1 92.19 267 GLY A N 1
ATOM 1992 C CA . GLY A 1 267 ? -11.523 -10.195 -10.227 1 92.19 267 GLY A CA 1
ATOM 1993 C C . GLY A 1 267 ? -11.141 -11.281 -9.242 1 92.19 267 GLY A C 1
ATOM 1994 O O . GLY A 1 267 ? -11.367 -12.469 -9.5 1 92.19 267 GLY A O 1
ATOM 1995 N N . ILE A 1 268 ? -10.57 -10.922 -8.117 1 95.56 268 ILE A N 1
ATOM 1996 C CA . ILE A 1 268 ? -10.117 -11.891 -7.129 1 95.56 268 ILE A CA 1
ATOM 1997 C C . ILE A 1 268 ? -11.328 -12.539 -6.449 1 95.56 268 ILE A C 1
ATOM 1999 O O . ILE A 1 268 ? -11.344 -13.75 -6.223 1 95.56 268 ILE A O 1
ATOM 2003 N N . ASN A 1 269 ? -12.336 -11.703 -6.184 1 96.5 269 ASN A N 1
ATOM 2004 C CA . ASN A 1 269 ? -13.523 -12.234 -5.535 1 96.5 269 ASN A CA 1
ATOM 2005 C C . ASN A 1 269 ? -14.266 -13.227 -6.438 1 96.5 269 ASN A C 1
ATOM 2007 O O . ASN A 1 269 ? -14.734 -14.266 -5.973 1 96.5 269 ASN A O 1
ATOM 2011 N N . GLY A 1 270 ? -14.312 -12.961 -7.73 1 95.62 270 GLY A N 1
ATOM 2012 C CA . GLY A 1 270 ? -14.922 -13.898 -8.664 1 95.62 270 GLY A CA 1
ATOM 2013 C C . GLY A 1 270 ? -14.117 -15.18 -8.82 1 95.62 270 GLY A C 1
ATOM 2014 O O . GLY A 1 270 ? -14.688 -16.266 -8.914 1 95.62 270 GLY A O 1
ATOM 2015 N N . SER A 1 271 ? -12.828 -15.039 -8.883 1 94.94 271 SER A N 1
ATOM 2016 C CA . SER A 1 271 ? -11.945 -16.203 -8.969 1 94.94 271 SER A CA 1
ATOM 2017 C C . SER A 1 271 ? -12.117 -17.109 -7.758 1 94.94 271 SER A C 1
ATOM 2019 O O . SER A 1 271 ? -12.234 -18.328 -7.906 1 94.94 271 SER A O 1
ATOM 2021 N N . LYS A 1 272 ? -12.172 -16.531 -6.59 1 96.38 272 LYS A N 1
ATOM 2022 C CA . LYS A 1 272 ? -12.367 -17.312 -5.375 1 96.38 272 LYS A CA 1
ATOM 2023 C C . LYS A 1 272 ? -13.742 -17.984 -5.367 1 96.38 272 LYS A C 1
ATOM 2025 O O . LYS A 1 272 ? -13.875 -19.125 -4.941 1 96.38 272 LYS A O 1
ATOM 2030 N N . TRP A 1 273 ? -14.711 -17.219 -5.805 1 96.5 273 TRP A N 1
ATOM 2031 C CA . TRP A 1 273 ? -16.078 -17.75 -5.832 1 96.5 273 TRP A CA 1
ATOM 2032 C C . TRP A 1 273 ? -16.172 -18.969 -6.746 1 96.5 273 TRP A C 1
ATOM 2034 O O . TRP A 1 273 ? -16.688 -20 -6.344 1 96.5 273 TRP A O 1
ATOM 2044 N N . VAL A 1 274 ? -15.664 -18.906 -7.941 1 96.5 274 VAL A N 1
ATOM 2045 C CA . VAL A 1 274 ? -15.828 -19.984 -8.914 1 96.5 274 VAL A CA 1
ATOM 2046 C C . VAL A 1 274 ? -14.992 -21.188 -8.5 1 96.5 274 VAL A C 1
ATOM 2048 O O . VAL A 1 274 ? -15.406 -22.328 -8.695 1 96.5 274 VAL A O 1
ATOM 2051 N N . VAL A 1 275 ? -13.797 -20.938 -7.93 1 97.25 275 VAL A N 1
ATOM 2052 C CA . VAL A 1 275 ? -12.969 -22.031 -7.438 1 97.25 275 VAL A CA 1
ATOM 2053 C C . VAL A 1 275 ? -13.695 -22.766 -6.312 1 97.25 275 VAL A C 1
ATOM 2055 O O . VAL A 1 275 ? -13.789 -23.984 -6.324 1 97.25 275 VAL A O 1
ATOM 2058 N N . ALA A 1 276 ? -14.227 -21.969 -5.367 1 97.38 276 ALA A N 1
ATOM 2059 C CA . ALA A 1 276 ? -14.961 -22.578 -4.262 1 97.38 276 ALA A CA 1
ATOM 2060 C C . ALA A 1 276 ? -16.172 -23.359 -4.773 1 97.38 276 ALA A C 1
ATOM 2062 O O . ALA A 1 276 ? -16.391 -24.5 -4.352 1 97.38 276 ALA A O 1
ATOM 2063 N N . LYS A 1 277 ? -16.844 -22.828 -5.672 1 96.62 277 LYS A N 1
ATOM 2064 C CA . LYS A 1 277 ? -18.062 -23.438 -6.207 1 96.62 277 LYS A CA 1
ATOM 2065 C C . LYS A 1 277 ? -17.75 -24.766 -6.906 1 96.62 277 LYS A C 1
ATOM 2067 O O . LYS A 1 277 ? -18.391 -25.781 -6.641 1 96.62 277 LYS A O 1
ATOM 2072 N N . LEU A 1 278 ? -16.797 -24.766 -7.746 1 96.5 278 LEU A N 1
ATOM 2073 C CA . LEU A 1 278 ? -16.531 -25.906 -8.602 1 96.5 278 LEU A CA 1
ATOM 2074 C C . LEU A 1 278 ? -15.734 -26.969 -7.855 1 96.5 278 LEU A C 1
ATOM 2076 O O . LEU A 1 278 ? -15.789 -28.156 -8.211 1 96.5 278 LEU A O 1
ATOM 2080 N N . LEU A 1 279 ? -15.016 -26.578 -6.754 1 97.19 279 LEU A N 1
ATOM 2081 C CA . LEU A 1 279 ? -14.258 -27.547 -5.977 1 97.19 279 LEU A CA 1
ATOM 2082 C C . LEU A 1 279 ? -15.039 -27.984 -4.738 1 97.19 279 LEU A C 1
ATOM 2084 O O . LEU A 1 279 ? -14.57 -28.828 -3.969 1 97.19 279 LEU A O 1
ATOM 2088 N N . GLY A 1 280 ? -16.125 -27.391 -4.504 1 97.44 280 GLY A N 1
ATOM 2089 C CA . GLY A 1 280 ? -17.016 -27.812 -3.434 1 97.44 280 GLY A CA 1
ATOM 2090 C C . GLY A 1 280 ? -16.625 -27.25 -2.078 1 97.44 280 GLY A C 1
ATOM 2091 O O . GLY A 1 280 ? -16.781 -27.922 -1.057 1 97.44 280 GLY A O 1
ATOM 2092 N N . TYR A 1 281 ? -15.977 -26.094 -2.029 1 97.88 281 TYR A N 1
ATOM 2093 C CA . TYR A 1 281 ? -15.688 -25.422 -0.773 1 97.88 281 TYR A CA 1
ATOM 2094 C C . TYR A 1 281 ? -16.906 -24.641 -0.278 1 97.88 281 TYR A C 1
ATOM 2096 O O . TYR A 1 281 ? -17.797 -24.297 -1.062 1 97.88 281 TYR A O 1
ATOM 2104 N N . PRO A 1 282 ? -17 -24.328 0.979 1 96.81 282 PRO A N 1
ATOM 2105 C CA . PRO A 1 282 ? -18.125 -23.562 1.504 1 96.81 282 PRO A CA 1
ATOM 2106 C C . PRO A 1 282 ? -18.172 -22.141 0.954 1 96.81 282 PRO A C 1
ATOM 2108 O O . PRO A 1 282 ? -17.141 -21.469 0.858 1 96.81 282 PRO A O 1
ATOM 2111 N N . ASP A 1 283 ? -19.359 -21.672 0.708 1 91.94 283 ASP A N 1
ATOM 2112 C CA . ASP A 1 283 ? -19.562 -20.312 0.193 1 91.94 283 ASP A CA 1
ATOM 2113 C C . ASP A 1 283 ? -19.062 -19.281 1.185 1 91.94 283 ASP A C 1
ATOM 2115 O O . ASP A 1 283 ? -18.547 -18.234 0.783 1 91.94 283 ASP A O 1
ATOM 2119 N N . ASP A 1 284 ? -19.172 -19.578 2.363 1 92.06 284 ASP A N 1
ATOM 2120 C CA . ASP A 1 284 ? -18.859 -18.625 3.426 1 92.06 284 ASP A CA 1
ATOM 2121 C C . ASP A 1 284 ? -17.344 -18.422 3.551 1 92.06 284 ASP A C 1
ATOM 2123 O O . ASP A 1 284 ? -16.891 -17.516 4.238 1 92.06 284 ASP A O 1
ATOM 2127 N N . SER A 1 285 ? -16.531 -19.188 2.779 1 93.44 285 SER A N 1
ATOM 2128 C CA . SER A 1 285 ? -15.086 -19.031 2.83 1 93.44 285 SER A CA 1
ATOM 2129 C C . SER A 1 285 ? -14.547 -18.422 1.544 1 93.44 285 SER A C 1
ATOM 2131 O O . SER A 1 285 ? -13.336 -18.266 1.388 1 93.44 285 SER A O 1
ATOM 2133 N N . ALA A 1 286 ? -15.461 -18.016 0.666 1 94.69 286 ALA A N 1
ATOM 2134 C CA . ALA A 1 286 ? -15.008 -17.641 -0.671 1 94.69 286 ALA A CA 1
ATOM 2135 C C . ALA A 1 286 ? -14.898 -16.109 -0.801 1 94.69 286 ALA A C 1
ATOM 2137 O O . ALA A 1 286 ? -14.57 -15.602 -1.875 1 94.69 286 ALA A O 1
ATOM 2138 N N . ALA A 1 287 ? -15.102 -15.438 0.296 1 96.75 287 ALA A N 1
ATOM 2139 C CA . ALA A 1 287 ? -15.016 -13.984 0.251 1 96.75 287 ALA A CA 1
ATOM 2140 C C . ALA A 1 287 ? -13.562 -13.516 0.335 1 96.75 287 ALA A C 1
ATOM 2142 O O . ALA A 1 287 ? -12.742 -14.148 1.003 1 96.75 287 ALA A O 1
ATOM 2143 N N . CYS A 1 288 ? -13.289 -12.453 -0.361 1 98 288 CYS A N 1
ATOM 2144 C CA . CYS A 1 288 ? -12.039 -11.75 -0.13 1 98 288 CYS A CA 1
ATOM 2145 C C . CYS A 1 288 ? -12.07 -10.992 1.192 1 98 288 CYS A C 1
ATOM 2147 O O . CYS A 1 288 ? -13.148 -10.734 1.734 1 98 288 CYS A O 1
ATOM 2149 N N . ARG A 1 289 ? -10.938 -10.695 1.686 1 97.88 289 ARG A N 1
ATOM 2150 C CA . ARG A 1 289 ? -10.914 -9.836 2.863 1 97.88 289 ARG A CA 1
ATOM 2151 C C . ARG A 1 289 ? -11.414 -8.438 2.529 1 97.88 289 ARG A C 1
ATOM 2153 O O . ARG A 1 289 ? -11.086 -7.891 1.475 1 97.88 289 ARG A O 1
ATOM 2160 N N . ARG A 1 290 ? -12.164 -7.934 3.41 1 97.94 290 ARG A N 1
ATOM 2161 C CA . ARG A 1 290 ? -12.695 -6.582 3.252 1 97.94 290 ARG A CA 1
ATOM 2162 C C . ARG A 1 290 ? -11.578 -5.547 3.287 1 97.94 290 ARG A C 1
ATOM 2164 O O . ARG A 1 290 ? -10.57 -5.734 3.98 1 97.94 290 ARG A O 1
ATOM 2171 N N . PRO A 1 291 ? -11.711 -4.547 2.357 1 98 291 PRO A N 1
ATOM 2172 C CA . PRO A 1 291 ? -12.977 -4 1.846 1 98 291 PRO A CA 1
ATOM 2173 C C . PRO A 1 291 ? -13.305 -4.508 0.444 1 98 291 PRO A C 1
ATOM 2175 O O . PRO A 1 291 ? -14.203 -3.967 -0.214 1 98 291 PRO A O 1
ATOM 2178 N N . TYR A 1 292 ? -12.539 -5.52 -0.017 1 98.06 292 TYR A N 1
ATOM 2179 C CA . TYR A 1 292 ? -12.898 -6.094 -1.307 1 98.06 292 TYR A CA 1
ATOM 2180 C C . TYR A 1 292 ? -14.352 -6.57 -1.301 1 98.06 292 TYR A C 1
ATOM 2182 O O . TYR A 1 292 ? -14.758 -7.324 -0.415 1 98.06 292 TYR A O 1
ATOM 2190 N N . PRO A 1 293 ? -15.141 -6.184 -2.238 1 96.88 293 PRO A N 1
ATOM 2191 C CA . PRO A 1 293 ? -16.578 -6.477 -2.18 1 96.88 293 PRO A CA 1
ATOM 2192 C C . PRO A 1 293 ? -16.891 -7.961 -2.371 1 96.88 293 PRO A C 1
ATOM 2194 O O . PRO A 1 293 ? -16.094 -8.688 -2.977 1 96.88 293 PRO A O 1
ATOM 2197 N N . LEU A 1 294 ? -18.047 -8.312 -1.889 1 96 294 LEU A N 1
ATOM 2198 C CA . LEU A 1 294 ? -18.547 -9.656 -2.139 1 96 294 LEU A CA 1
ATOM 2199 C C . LEU A 1 294 ? -18.906 -9.836 -3.609 1 96 294 LEU A C 1
ATOM 2201 O O . LEU A 1 294 ? -19.281 -8.875 -4.281 1 96 294 LEU A O 1
ATOM 2205 N N . PHE A 1 295 ? -18.781 -11.023 -4.078 1 95.69 295 PHE A N 1
ATOM 2206 C CA . PHE A 1 295 ? -19.172 -11.359 -5.441 1 95.69 295 PHE A CA 1
ATOM 2207 C C . PHE A 1 295 ? -20.625 -11.844 -5.488 1 95.69 295 PHE A C 1
ATOM 2209 O O . PHE A 1 295 ? -20.875 -13.055 -5.461 1 95.69 295 PHE A O 1
ATOM 2216 N N . THR A 1 296 ? -21.547 -10.898 -5.703 1 94.44 296 THR A N 1
ATOM 2217 C CA . THR A 1 296 ? -22.953 -11.25 -5.492 1 94.44 296 THR A CA 1
ATOM 2218 C C . THR A 1 296 ? -23.75 -11.062 -6.777 1 94.44 296 THR A C 1
ATOM 2220 O O . THR A 1 296 ? -24.922 -11.445 -6.848 1 94.44 296 THR A O 1
ATOM 2223 N N . ASP A 1 297 ? -23.172 -10.555 -7.785 1 94.75 297 ASP A N 1
ATOM 2224 C CA . ASP A 1 297 ? -23.891 -10.312 -9.031 1 94.75 297 ASP A CA 1
ATOM 2225 C C . ASP A 1 297 ? -24.219 -11.625 -9.742 1 94.75 297 ASP A C 1
ATOM 2227 O O . ASP A 1 297 ? -23.312 -12.297 -10.258 1 94.75 297 ASP A O 1
ATOM 2231 N N . ALA A 1 298 ? -25.453 -11.914 -9.891 1 96.62 298 ALA A N 1
ATOM 2232 C CA . ALA A 1 298 ? -25.906 -13.203 -10.422 1 96.62 298 ALA A CA 1
ATOM 2233 C C . ALA A 1 298 ? -25.531 -13.352 -11.891 1 96.62 298 ALA A C 1
ATOM 2235 O O . ALA A 1 298 ? -25.172 -14.445 -12.336 1 96.62 298 ALA A O 1
ATOM 2236 N N . ALA A 1 299 ? -25.688 -12.344 -12.625 1 95.5 299 ALA A N 1
ATOM 2237 C CA . ALA A 1 299 ? -25.344 -12.391 -14.047 1 95.5 299 ALA A CA 1
ATOM 2238 C C . ALA A 1 299 ? -23.859 -12.664 -14.234 1 95.5 299 ALA A C 1
ATOM 2240 O O . ALA A 1 299 ? -23.469 -13.445 -15.109 1 95.5 299 ALA A O 1
ATOM 2241 N N . LYS A 1 300 ? -23.031 -12.086 -13.406 1 94.25 300 LYS A N 1
ATOM 2242 C CA . LYS A 1 300 ? -21.594 -12.32 -13.469 1 94.25 300 LYS A CA 1
ATOM 2243 C C . LYS A 1 300 ? -21.25 -13.742 -13.031 1 94.25 300 LYS A C 1
ATOM 2245 O O . LYS A 1 300 ? -20.344 -14.375 -13.586 1 94.25 300 LYS A O 1
ATOM 2250 N N . GLN A 1 301 ? -21.906 -14.172 -12.039 1 95.81 301 GLN A N 1
ATOM 2251 C CA . GLN A 1 301 ? -21.703 -15.539 -11.562 1 95.81 301 GLN A CA 1
ATOM 2252 C C . GLN A 1 301 ? -21.969 -16.547 -12.672 1 95.81 301 GLN A C 1
ATOM 2254 O O . GLN A 1 301 ? -21.156 -17.469 -12.883 1 95.81 301 GLN A O 1
ATOM 2259 N N . GLU A 1 302 ? -23.016 -16.375 -13.391 1 95.69 302 GLU A N 1
ATOM 2260 C CA . GLU A 1 302 ? -23.359 -17.281 -14.484 1 95.69 302 GLU A CA 1
ATOM 2261 C C . GLU A 1 302 ? -22.312 -17.219 -15.594 1 95.69 302 GLU A C 1
ATOM 2263 O O . GLU A 1 302 ? -21.906 -18.25 -16.141 1 95.69 302 GLU A O 1
ATOM 2268 N N . TRP A 1 303 ? -21.969 -16.078 -15.844 1 94.25 303 TRP A N 1
ATOM 2269 C CA . TRP A 1 303 ? -21 -15.852 -16.906 1 94.25 303 TRP A CA 1
ATOM 2270 C C . TRP A 1 303 ? -19.656 -16.5 -16.562 1 94.25 303 TRP A C 1
ATOM 2272 O O . TRP A 1 303 ? -19.062 -17.172 -17.406 1 94.25 303 TRP A O 1
ATOM 2282 N N . ILE A 1 304 ? -19.219 -16.344 -15.375 1 94.69 304 ILE A N 1
ATOM 2283 C CA . ILE A 1 304 ? -17.938 -16.859 -14.922 1 94.69 304 ILE A CA 1
ATOM 2284 C C . ILE A 1 304 ? -17.969 -18.375 -14.883 1 94.69 304 ILE A C 1
ATOM 2286 O O . ILE A 1 304 ? -16.984 -19.047 -15.211 1 94.69 304 ILE A O 1
ATOM 2290 N N . LEU A 1 305 ? -19.047 -18.922 -14.492 1 94.88 305 LEU A N 1
ATOM 2291 C CA . LEU A 1 305 ? -19.203 -20.375 -14.453 1 94.88 305 LEU A CA 1
ATOM 2292 C C . LEU A 1 305 ? -19.109 -20.969 -15.859 1 94.88 305 LEU A C 1
ATOM 2294 O O . LEU A 1 305 ? -18.484 -22.016 -16.047 1 94.88 305 LEU A O 1
ATOM 2298 N N . GLU A 1 306 ? -19.703 -20.297 -16.766 1 94.75 306 GLU A N 1
ATOM 2299 C CA . GLU A 1 306 ? -19.672 -20.766 -18.141 1 94.75 306 GLU A CA 1
ATOM 2300 C C . GLU A 1 306 ? -18.25 -20.734 -18.703 1 94.75 306 GLU A C 1
ATOM 2302 O O . GLU A 1 306 ? -17.797 -21.703 -19.328 1 94.75 306 GLU A O 1
ATOM 2307 N N . LEU A 1 307 ? -17.562 -19.672 -18.484 1 93.88 307 LEU A N 1
ATOM 2308 C CA . LEU A 1 307 ? -16.203 -19.531 -18.969 1 93.88 307 LEU A CA 1
ATOM 2309 C C . LEU A 1 307 ? -15.266 -20.547 -18.312 1 93.88 307 LEU A C 1
ATOM 2311 O O . LEU A 1 307 ? -14.484 -21.203 -19 1 93.88 307 LEU A O 1
ATOM 2315 N N . ALA A 1 308 ? -15.352 -20.641 -17.016 1 93.56 308 ALA A N 1
ATOM 2316 C CA . ALA A 1 308 ? -14.484 -21.562 -16.266 1 93.56 308 ALA A CA 1
ATOM 2317 C C . ALA A 1 308 ? -14.75 -23.016 -16.656 1 93.56 308 ALA A C 1
ATOM 2319 O O . ALA A 1 308 ? -13.844 -23.844 -16.641 1 93.56 308 ALA A O 1
ATOM 2320 N N . GLY A 1 309 ? -15.922 -23.297 -17.047 1 93.31 309 GLY A N 1
ATOM 2321 C CA . GLY A 1 309 ? -16.328 -24.641 -17.375 1 93.31 309 GLY A CA 1
ATOM 2322 C C . GLY A 1 309 ? -15.68 -25.172 -18.641 1 93.31 309 GLY A C 1
ATOM 2323 O O . GLY A 1 309 ? -15.664 -26.375 -18.891 1 93.31 309 GLY A O 1
ATOM 2324 N N . LYS A 1 310 ? -15.102 -24.359 -19.375 1 92.62 310 LYS A N 1
ATOM 2325 C CA . LYS A 1 310 ? -14.586 -24.719 -20.688 1 92.62 310 LYS A CA 1
ATOM 2326 C C . LYS A 1 310 ? -13.391 -25.656 -20.578 1 92.62 310 LYS A C 1
ATOM 2328 O O . LYS A 1 310 ? -13.086 -26.406 -21.516 1 92.62 310 LYS A O 1
ATOM 2333 N N . LEU A 1 311 ? -12.711 -25.656 -19.469 1 95.88 311 LEU A N 1
ATOM 2334 C CA . LEU A 1 311 ? -11.539 -26.516 -19.297 1 95.88 311 LEU A CA 1
ATOM 2335 C C . LEU A 1 311 ? -11.859 -27.703 -18.406 1 95.88 311 LEU A C 1
ATOM 2337 O O . LEU A 1 311 ? -11 -28.562 -18.172 1 95.88 311 LEU A O 1
ATOM 2341 N N . GLN A 1 312 ? -13.086 -27.766 -17.953 1 96.31 312 GLN A N 1
ATOM 2342 C CA . GLN A 1 312 ? -13.461 -28.781 -16.969 1 96.31 312 GLN A CA 1
ATOM 2343 C C . GLN A 1 312 ? -13.273 -30.172 -17.547 1 96.31 312 GLN A C 1
ATOM 2345 O O . GLN A 1 312 ? -12.742 -31.062 -16.875 1 96.31 312 GLN A O 1
ATOM 2350 N N . ALA A 1 313 ? -13.656 -30.375 -18.766 1 96.56 313 ALA A N 1
ATOM 2351 C CA . ALA A 1 313 ? -13.57 -31.703 -19.375 1 96.56 313 ALA A CA 1
ATOM 2352 C C . ALA A 1 313 ? -12.117 -32.156 -19.531 1 96.56 313 ALA A C 1
ATOM 2354 O O . ALA A 1 313 ? -11.805 -33.312 -19.359 1 96.56 313 ALA A O 1
ATOM 2355 N N . VAL A 1 314 ? -11.297 -31.203 -19.875 1 97 314 VAL A N 1
ATOM 2356 C CA . VAL A 1 314 ? -9.875 -31.516 -20.031 1 97 314 VAL A CA 1
ATOM 2357 C C . VAL A 1 314 ? -9.297 -31.953 -18.688 1 97 314 VAL A C 1
ATOM 2359 O O . VAL A 1 314 ? -8.602 -32.969 -18.594 1 97 314 VAL A O 1
ATOM 2362 N N . GLU A 1 315 ? -9.578 -31.203 -17.656 1 97.69 315 GLU A N 1
ATOM 2363 C CA . GLU A 1 315 ? -9.086 -31.516 -16.312 1 97.69 315 GLU A CA 1
ATOM 2364 C C . GLU A 1 315 ? -9.562 -32.906 -15.859 1 97.69 315 GLU A C 1
ATOM 2366 O O . GLU A 1 315 ? -8.773 -33.688 -15.328 1 97.69 315 GLU A O 1
ATOM 2371 N N . GLU A 1 316 ? -10.828 -33.188 -16.109 1 96.94 316 GLU A N 1
ATOM 2372 C CA . GLU A 1 316 ? -11.414 -34.469 -15.688 1 96.94 316 GLU A CA 1
ATOM 2373 C C . GLU A 1 316 ? -10.766 -35.656 -16.422 1 96.94 316 GLU A C 1
ATOM 2375 O O . GLU A 1 316 ? -10.523 -36.688 -15.828 1 96.94 316 GLU A O 1
ATOM 2380 N N . ALA A 1 317 ? -10.469 -35.438 -17.672 1 97.25 317 ALA A N 1
ATOM 2381 C CA . ALA A 1 317 ? -9.812 -36.5 -18.438 1 97.25 317 ALA A CA 1
ATOM 2382 C C . ALA A 1 317 ? -8.414 -36.781 -17.922 1 97.25 317 ALA A C 1
ATOM 2384 O O . ALA A 1 317 ? -7.973 -37.938 -17.875 1 97.25 317 ALA A O 1
ATOM 2385 N N . LEU A 1 318 ? -7.742 -35.719 -17.547 1 96.88 318 LEU A N 1
ATOM 2386 C CA . LEU A 1 318 ? -6.383 -35.844 -17.031 1 96.88 318 LEU A CA 1
ATOM 2387 C C . LEU A 1 318 ? -6.375 -36.5 -15.656 1 96.88 318 LEU A C 1
ATOM 2389 O O . LEU A 1 318 ? -5.457 -37.281 -15.336 1 96.88 318 LEU A O 1
ATOM 2393 N N . ILE A 1 319 ? -7.383 -36.25 -14.828 1 95.19 319 ILE A N 1
ATOM 2394 C CA . ILE A 1 319 ? -7.523 -36.906 -13.531 1 95.19 319 ILE A CA 1
ATOM 2395 C C . ILE A 1 319 ? -7.719 -38.406 -13.719 1 95.19 319 ILE A C 1
ATOM 2397 O O . ILE A 1 319 ? -7.09 -39.219 -13.031 1 95.19 319 ILE A O 1
ATOM 2401 N N . LYS A 1 320 ? -8.477 -38.781 -14.688 1 94.62 320 LYS A N 1
ATOM 2402 C CA . LYS A 1 320 ? -8.766 -40.188 -14.969 1 94.62 320 LYS A CA 1
ATOM 2403 C C . LYS A 1 320 ? -7.523 -40.938 -15.477 1 94.62 320 LYS A C 1
ATOM 2405 O O . LYS A 1 320 ? -7.312 -42.094 -15.156 1 94.62 320 LYS A O 1
ATOM 2410 N N . ARG A 1 321 ? -6.785 -40.219 -16.219 1 92.06 321 ARG A N 1
ATOM 2411 C CA . ARG A 1 321 ? -5.562 -40.812 -16.766 1 92.06 321 ARG A CA 1
ATOM 2412 C C . ARG A 1 321 ? -4.543 -41.062 -15.664 1 92.06 321 ARG A C 1
ATOM 2414 O O . ARG A 1 321 ? -3.76 -42.031 -15.742 1 92.06 321 ARG A O 1
ATOM 2421 N N . ALA A 1 322 ? -4.449 -40.312 -14.656 1 86.12 322 ALA A N 1
ATOM 2422 C CA . ALA A 1 322 ? -3.48 -40.406 -13.57 1 86.12 322 ALA A CA 1
ATOM 2423 C C . ALA A 1 322 ? -3.895 -41.469 -12.562 1 86.12 322 ALA A C 1
ATOM 2425 O O . ALA A 1 322 ? -3.059 -42 -11.805 1 86.12 322 ALA A O 1
ATOM 2426 N N . THR A 1 323 ? -5.199 -41.844 -12.445 1 73.25 323 THR A N 1
ATOM 2427 C CA . THR A 1 323 ? -5.684 -42.875 -11.547 1 73.25 323 THR A CA 1
ATOM 2428 C C . THR A 1 323 ? -5.641 -44.25 -12.219 1 73.25 323 THR A C 1
ATOM 2430 O O . THR A 1 323 ? -5.93 -44.375 -13.414 1 73.25 323 THR A O 1
ATOM 2433 N N . MET B 1 1 ? -35.062 24.5 6.383 1 35.94 1 MET B N 1
ATOM 2434 C CA . MET B 1 1 ? -34.375 23.266 5.98 1 35.94 1 MET B CA 1
ATOM 2435 C C . MET B 1 1 ? -34 22.438 7.199 1 35.94 1 MET B C 1
ATOM 2437 O O . MET B 1 1 ? -33.438 22.969 8.172 1 35.94 1 MET B O 1
ATOM 2441 N N . ALA B 1 2 ? -34.594 21.422 7.473 1 44.66 2 ALA B N 1
ATOM 2442 C CA . ALA B 1 2 ? -34.5 20.625 8.695 1 44.66 2 ALA B CA 1
ATOM 2443 C C . ALA B 1 2 ? -33.031 20.406 9.078 1 44.66 2 ALA B C 1
ATOM 2445 O O . ALA B 1 2 ? -32.25 19.891 8.281 1 44.66 2 ALA B O 1
ATOM 2446 N N . SER B 1 3 ? -32.25 21.188 9.938 1 52.53 3 SER B N 1
ATOM 2447 C CA . SER B 1 3 ? -30.844 21.281 10.328 1 52.53 3 SER B CA 1
ATOM 2448 C C . SER B 1 3 ? -30.266 19.906 10.625 1 52.53 3 SER B C 1
ATOM 2450 O O . SER B 1 3 ? -30.719 19.203 11.539 1 52.53 3 SER B O 1
ATOM 2452 N N . ASN B 1 4 ? -29.688 19.078 9.625 1 77.12 4 ASN B N 1
ATOM 2453 C CA . ASN B 1 4 ? -29.188 17.719 9.773 1 77.12 4 ASN B CA 1
ATOM 2454 C C . ASN B 1 4 ? -27.953 17.672 10.664 1 77.12 4 ASN B C 1
ATOM 2456 O O . ASN B 1 4 ? -26.844 17.891 10.188 1 77.12 4 ASN B O 1
ATOM 2460 N N . GLN B 1 5 ? -28.281 17.641 11.969 1 89.31 5 GLN B N 1
ATOM 2461 C CA . GLN B 1 5 ? -27.234 17.609 12.984 1 89.31 5 GLN B CA 1
ATOM 2462 C C . GLN B 1 5 ? -27.156 16.25 13.656 1 89.31 5 GLN B C 1
ATOM 2464 O O . GLN B 1 5 ? -28.156 15.516 13.711 1 89.31 5 GLN B O 1
ATOM 2469 N N . ILE B 1 6 ? -25.938 15.883 14.047 1 90.88 6 ILE B N 1
ATOM 2470 C CA . ILE B 1 6 ? -25.703 14.625 14.734 1 90.88 6 ILE B CA 1
ATOM 2471 C C . ILE B 1 6 ? -24.859 14.867 15.984 1 90.88 6 ILE B C 1
ATOM 2473 O O . ILE B 1 6 ? -24.109 15.852 16.047 1 90.88 6 ILE B O 1
ATOM 2477 N N . ASP B 1 7 ? -25.141 14.047 16.969 1 93.94 7 ASP B N 1
ATOM 2478 C CA . ASP B 1 7 ? -24.25 14.047 18.125 1 93.94 7 ASP B CA 1
ATOM 2479 C C . ASP B 1 7 ? -22.906 13.414 17.781 1 93.94 7 ASP B C 1
ATOM 2481 O O . ASP B 1 7 ? -22.75 12.195 17.859 1 93.94 7 ASP B O 1
ATOM 2485 N N . ARG B 1 8 ? -22 14.227 17.469 1 92.5 8 ARG B N 1
ATOM 2486 C CA . ARG B 1 8 ? -20.672 13.797 17.031 1 92.5 8 ARG B CA 1
ATOM 2487 C C . ARG B 1 8 ? -19.844 13.32 18.219 1 92.5 8 ARG B C 1
ATOM 2489 O O . ARG B 1 8 ? -19.828 13.961 19.281 1 92.5 8 ARG B O 1
ATOM 2496 N N . ASN B 1 9 ? -19.172 12.172 18.031 1 94.94 9 ASN B N 1
ATOM 2497 C CA . ASN B 1 9 ? -18.312 11.68 19.109 1 94.94 9 ASN B CA 1
ATOM 2498 C C . ASN B 1 9 ? -17.266 12.711 19.516 1 94.94 9 ASN B C 1
ATOM 2500 O O . ASN B 1 9 ? -17.062 12.961 20.703 1 94.94 9 ASN B O 1
ATOM 2504 N N . LYS B 1 10 ? -16.594 13.273 18.516 1 96.81 10 LYS B N 1
ATOM 2505 C CA . LYS B 1 10 ? -15.648 14.375 18.688 1 96.81 10 LYS B CA 1
ATOM 2506 C C . LYS B 1 10 ? -15.539 15.203 17.406 1 96.81 10 LYS B C 1
ATOM 2508 O O . LYS B 1 10 ? -15.391 14.648 16.312 1 96.81 10 LYS B O 1
ATOM 2513 N N . VAL B 1 11 ? -15.648 16.484 17.609 1 97.75 11 VAL B N 1
ATOM 2514 C CA . VAL B 1 11 ? -15.547 17.391 16.469 1 97.75 11 VAL B CA 1
ATOM 2515 C C . VAL B 1 11 ? -14.078 17.641 16.141 1 97.75 11 VAL B C 1
ATOM 2517 O O . VAL B 1 11 ? -13.273 17.922 17.031 1 97.75 11 VAL B O 1
ATOM 2520 N N . PHE B 1 12 ? -13.672 17.453 14.906 1 98.56 12 PHE B N 1
ATOM 2521 C CA . PHE B 1 12 ? -12.32 17.797 14.508 1 98.56 12 PHE B CA 1
ATOM 2522 C C . PHE B 1 12 ? -12.125 19.312 14.516 1 98.56 12 PHE B C 1
ATOM 2524 O O . PHE B 1 12 ? -12.867 20.047 13.867 1 98.56 12 PHE B O 1
ATOM 2531 N N . PRO B 1 13 ? -11.156 19.797 15.172 1 98.44 13 PRO B N 1
ATOM 2532 C CA . PRO B 1 13 ? -11.023 21.234 15.328 1 98.44 13 PRO B CA 1
ATOM 2533 C C . PRO B 1 13 ? -10.5 21.922 14.062 1 98.44 13 PRO B C 1
ATOM 2535 O O . PRO B 1 13 ? -9.664 21.359 13.359 1 98.44 13 PRO B O 1
ATOM 2538 N N . GLY B 1 14 ? -11.031 23.109 13.82 1 98.19 14 GLY B N 1
ATOM 2539 C CA . GLY B 1 14 ? -10.484 23.953 12.766 1 98.19 14 GLY B CA 1
ATOM 2540 C C . GLY B 1 14 ? -9.117 24.516 13.109 1 98.19 14 GLY B C 1
ATOM 2541 O O . GLY B 1 14 ? -8.68 24.438 14.258 1 98.19 14 GLY B O 1
ATOM 2542 N N . GLY B 1 15 ? -8.477 25.094 12.094 1 98.69 15 GLY B N 1
ATOM 2543 C CA . GLY B 1 15 ? -7.172 25.703 12.297 1 98.69 15 GLY B CA 1
ATOM 2544 C C . GLY B 1 15 ? -6.105 25.125 11.383 1 98.69 15 GLY B C 1
ATOM 2545 O O . GLY B 1 15 ? -6.41 24.641 10.297 1 98.69 15 GLY B O 1
ATOM 2546 N N . ILE B 1 16 ? -4.859 25.328 11.812 1 98.81 16 ILE B N 1
ATOM 2547 C CA . ILE B 1 16 ? -3.705 24.844 11.07 1 98.81 16 ILE B CA 1
ATOM 2548 C C . ILE B 1 16 ? -3.15 23.594 11.75 1 98.81 16 ILE B C 1
ATOM 2550 O O . ILE B 1 16 ? -2.721 23.641 12.906 1 98.81 16 IL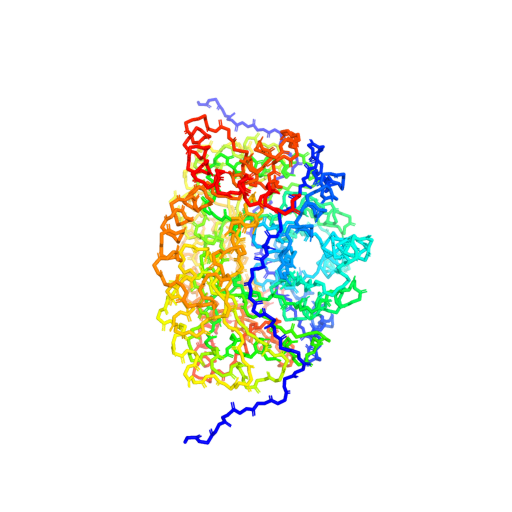E B O 1
ATOM 2554 N N . HIS B 1 17 ? -3.248 22.484 11.062 1 98.88 17 HIS B N 1
ATOM 2555 C CA . HIS B 1 17 ? -2.604 21.234 11.445 1 98.88 17 HIS B CA 1
ATOM 2556 C C . HIS B 1 17 ? -1.418 20.938 10.539 1 98.88 17 HIS B C 1
ATOM 2558 O O . HIS B 1 17 ? -1.453 21.219 9.344 1 98.88 17 HIS B O 1
ATOM 2564 N N . VAL B 1 18 ? -0.389 20.359 11.125 1 98.81 18 VAL B N 1
ATOM 2565 C CA . VAL B 1 18 ? 0.811 20.109 10.328 1 98.81 18 VAL B CA 1
ATOM 2566 C C . VAL B 1 18 ? 0.995 18.594 10.148 1 98.81 18 VAL B C 1
ATOM 2568 O O . VAL B 1 18 ? 0.98 17.844 11.125 1 98.81 18 VAL B O 1
ATOM 2571 N N . PRO B 1 19 ? 1.023 18.094 8.906 1 98.44 19 PRO B N 1
ATOM 2572 C CA . PRO B 1 19 ? 1.554 16.75 8.727 1 98.44 19 PRO B CA 1
ATOM 2573 C C . PRO B 1 19 ? 3.053 16.656 9.008 1 98.44 19 PRO B C 1
ATOM 2575 O O . PRO B 1 19 ? 3.865 16.875 8.109 1 98.44 19 PRO B O 1
ATOM 2578 N N . CYS B 1 20 ? 3.357 16.266 10.156 1 98.75 20 CYS B N 1
ATOM 2579 C CA . CYS B 1 20 ? 4.715 16.312 10.688 1 98.75 20 CYS B CA 1
ATOM 2580 C C . CYS B 1 20 ? 5.629 15.367 9.906 1 98.75 20 CYS B C 1
ATOM 2582 O O . CYS B 1 20 ? 5.262 14.227 9.625 1 98.75 20 CYS B O 1
ATOM 2584 N N . LEU B 1 21 ? 6.793 15.867 9.578 1 98.5 21 LEU B N 1
ATOM 2585 C CA . LEU B 1 21 ? 7.82 15.055 8.938 1 98.5 21 LEU B CA 1
ATOM 2586 C C . LEU B 1 21 ? 8.398 14.031 9.906 1 98.5 21 LEU B C 1
ATOM 2588 O O . LEU B 1 21 ? 8.422 14.266 11.117 1 98.5 21 LEU B O 1
ATOM 2592 N N . THR B 1 22 ? 8.812 12.906 9.406 1 98.81 22 THR B N 1
ATOM 2593 C CA . THR B 1 22 ? 9.578 11.914 10.156 1 98.81 22 THR B CA 1
ATOM 2594 C C . THR B 1 22 ? 11.031 11.914 9.711 1 98.81 22 THR B C 1
ATOM 2596 O O . THR B 1 22 ? 11.32 11.805 8.516 1 98.81 22 THR B O 1
ATOM 2599 N N . PHE B 1 23 ? 11.906 12.023 10.648 1 98.75 23 PHE B N 1
ATOM 2600 C CA . PHE B 1 23 ? 13.328 12.086 10.344 1 98.75 23 PHE B CA 1
ATOM 2601 C C . PHE B 1 23 ? 14 10.75 10.633 1 98.75 23 PHE B C 1
ATOM 2603 O O . PHE B 1 23 ? 13.688 10.086 11.625 1 98.75 23 PHE B O 1
ATOM 2610 N N . PHE B 1 24 ? 14.93 10.375 9.773 1 98.62 24 PHE B N 1
ATOM 2611 C CA . PHE B 1 24 ? 15.586 9.078 9.883 1 98.62 24 PHE B CA 1
ATOM 2612 C C . PHE B 1 24 ? 17.094 9.234 9.961 1 98.62 24 PHE B C 1
ATOM 2614 O O . PHE B 1 24 ? 17.656 10.164 9.383 1 98.62 24 PHE B O 1
ATOM 2621 N N . ARG B 1 25 ? 17.672 8.273 10.633 1 97.75 25 ARG B N 1
ATOM 2622 C CA . ARG B 1 25 ? 19.125 8.195 10.656 1 97.75 25 ARG B CA 1
ATOM 2623 C C . ARG B 1 25 ? 19.672 7.652 9.344 1 97.75 25 ARG B C 1
ATOM 2625 O O . ARG B 1 25 ? 18.953 6.988 8.594 1 97.75 25 ARG B O 1
ATOM 2632 N N . SER B 1 26 ? 20.969 7.93 9.117 1 95.94 26 SER B N 1
ATOM 2633 C CA . SER B 1 26 ? 21.594 7.469 7.883 1 95.94 26 SER B CA 1
ATOM 2634 C C . SER B 1 26 ? 22.172 6.066 8.047 1 95.94 26 SER B C 1
ATOM 2636 O O . SER B 1 26 ? 22.922 5.598 7.191 1 95.94 26 SER B O 1
ATOM 2638 N N . ASN B 1 27 ? 21.828 5.391 9.086 1 96.19 27 ASN B N 1
ATOM 2639 C CA . ASN B 1 27 ? 22.281 4.012 9.242 1 96.19 27 ASN B CA 1
ATOM 2640 C C . ASN B 1 27 ? 21.609 3.086 8.234 1 96.19 27 ASN B C 1
ATOM 2642 O O . ASN B 1 27 ? 20.719 3.512 7.488 1 96.19 27 ASN B O 1
ATOM 2646 N N . GLN B 1 28 ? 22.016 1.86 8.172 1 94.19 28 GLN B N 1
ATOM 2647 C CA . GLN B 1 28 ? 21.594 0.908 7.156 1 94.19 28 GLN B CA 1
ATOM 2648 C C . GLN B 1 28 ? 20.078 0.729 7.164 1 94.19 28 GLN B C 1
ATOM 2650 O O . GLN B 1 28 ? 19.453 0.679 6.109 1 94.19 28 GLN B O 1
ATOM 2655 N N . ARG B 1 29 ? 19.484 0.7 8.312 1 94.56 29 ARG B N 1
ATOM 2656 C CA . ARG B 1 29 ? 18.047 0.403 8.414 1 94.56 29 ARG B CA 1
ATOM 2657 C C . ARG B 1 29 ? 17.219 1.682 8.375 1 94.56 29 ARG B C 1
ATOM 2659 O O . ARG B 1 29 ? 15.992 1.629 8.289 1 94.56 29 ARG B O 1
ATOM 2666 N N . GLN B 1 30 ? 17.859 2.824 8.539 1 97.38 30 GLN B N 1
ATOM 2667 C CA . GLN B 1 30 ? 17.188 4.117 8.586 1 97.38 30 GLN B CA 1
ATOM 2668 C C . GLN B 1 30 ? 16.188 4.176 9.727 1 97.38 30 GLN B C 1
ATOM 2670 O O . GLN B 1 30 ? 15.016 4.508 9.523 1 97.38 30 GLN B O 1
ATOM 2675 N N . ASP B 1 31 ? 16.703 3.943 10.938 1 97.88 31 ASP B N 1
ATOM 2676 C CA . ASP B 1 31 ? 15.875 4.094 12.125 1 97.88 31 ASP B CA 1
ATOM 2677 C C . ASP B 1 31 ? 15.422 5.543 12.297 1 97.88 31 ASP B C 1
ATOM 2679 O O . ASP B 1 31 ? 16.062 6.465 11.773 1 97.88 31 ASP B O 1
ATOM 2683 N N . ILE B 1 32 ? 14.32 5.723 12.977 1 98.56 32 ILE B N 1
ATOM 2684 C CA . ILE B 1 32 ? 13.891 7.086 13.266 1 98.56 32 ILE B CA 1
ATOM 2685 C C . ILE B 1 32 ? 14.977 7.816 14.047 1 98.56 32 ILE B C 1
ATOM 2687 O O . ILE B 1 32 ? 15.57 7.254 14.977 1 98.56 32 ILE B O 1
ATOM 2691 N N . ASP B 1 33 ? 15.305 8.992 13.641 1 98.69 33 ASP B N 1
ATOM 2692 C CA . ASP B 1 33 ? 16.188 9.875 14.398 1 98.69 33 ASP B CA 1
ATOM 2693 C C . ASP B 1 33 ? 15.422 10.586 15.508 1 98.69 33 ASP B C 1
ATOM 2695 O O . ASP B 1 33 ? 14.977 11.727 15.328 1 98.69 33 ASP B O 1
ATOM 2699 N N . TRP B 1 34 ? 15.383 9.977 16.641 1 98.62 34 TRP B N 1
ATOM 2700 C CA . TRP B 1 34 ? 14.516 10.445 17.719 1 98.62 34 TRP B CA 1
ATOM 2701 C C . TRP B 1 34 ? 14.992 11.797 18.25 1 98.62 34 TRP B C 1
ATOM 2703 O O . TRP B 1 34 ? 14.188 12.609 18.703 1 98.62 34 TRP B O 1
ATOM 2713 N N . ASP B 1 35 ? 16.266 12.086 18.172 1 98.38 35 ASP B N 1
ATOM 2714 C CA . ASP B 1 35 ? 16.781 13.391 18.609 1 98.38 35 ASP B CA 1
ATOM 2715 C C . ASP B 1 35 ? 16.219 14.508 17.734 1 98.38 35 ASP B C 1
ATOM 2717 O O . ASP B 1 35 ? 15.695 15.5 18.234 1 98.38 35 ASP B O 1
ATOM 2721 N N . ILE B 1 36 ? 16.312 14.297 16.469 1 98.56 36 ILE B N 1
ATOM 2722 C CA . ILE B 1 36 ? 15.836 15.312 15.539 1 98.56 36 ILE B CA 1
ATOM 2723 C C . ILE B 1 36 ? 14.305 15.352 15.562 1 98.56 36 ILE B C 1
ATOM 2725 O O . ILE B 1 36 ? 13.703 16.422 15.445 1 98.56 36 ILE B O 1
ATOM 2729 N N . GLN B 1 37 ? 13.719 14.211 15.711 1 98.81 37 GLN B N 1
ATOM 2730 C CA . GLN B 1 37 ? 12.258 14.156 15.789 1 98.81 37 GLN B CA 1
ATOM 2731 C C . GLN B 1 37 ? 11.742 14.961 16.984 1 98.81 37 GLN B C 1
ATOM 2733 O O . GLN B 1 37 ? 10.766 15.703 16.859 1 98.81 37 GLN B O 1
ATOM 2738 N N . GLU B 1 38 ? 12.383 14.766 18.109 1 98.81 38 GLU B N 1
ATOM 2739 C CA . GLU B 1 38 ? 12 15.516 19.297 1 98.81 38 GLU B CA 1
ATOM 2740 C C . GLU B 1 38 ? 12.18 17.016 19.094 1 98.81 38 GLU B C 1
ATOM 2742 O O . GLU B 1 38 ? 11.328 17.812 19.484 1 98.81 38 GLU B O 1
ATOM 2747 N N . LYS B 1 39 ? 13.273 17.375 18.5 1 98.69 39 LYS B N 1
ATOM 2748 C CA . LYS B 1 39 ? 13.547 18.781 18.219 1 98.69 39 LYS B CA 1
ATOM 2749 C C . LYS B 1 39 ? 12.469 19.375 17.312 1 98.69 39 LYS B C 1
ATOM 2751 O O . LYS B 1 39 ? 11.969 20.484 17.578 1 98.69 39 LYS B O 1
ATOM 2756 N N . HIS B 1 40 ? 12.102 18.672 16.297 1 98.88 40 HIS B N 1
ATOM 2757 C CA . HIS B 1 40 ? 11.117 19.172 15.336 1 98.88 40 HIS B CA 1
ATOM 2758 C C . HIS B 1 40 ? 9.734 19.266 15.969 1 98.88 40 HIS B C 1
ATOM 2760 O O . HIS B 1 40 ? 9.016 20.25 15.766 1 98.88 40 HIS B O 1
ATOM 2766 N N . LEU B 1 41 ? 9.391 18.234 16.703 1 98.94 41 LEU B N 1
ATOM 2767 C CA . LEU B 1 41 ? 8.102 18.25 17.391 1 98.94 41 LEU B CA 1
ATOM 2768 C C . LEU B 1 41 ? 8.031 19.391 18.391 1 98.94 41 LEU B C 1
ATOM 2770 O O . LEU B 1 41 ? 6.988 20.031 18.531 1 98.94 41 LEU B O 1
ATOM 2774 N N . THR B 1 42 ? 9.078 19.609 19.109 1 98.88 42 THR B N 1
ATOM 2775 C CA . THR B 1 42 ? 9.133 20.734 20.047 1 98.88 42 THR B CA 1
ATOM 2776 C C . THR B 1 42 ? 8.914 22.062 19.328 1 98.88 42 THR B C 1
ATOM 2778 O O . THR B 1 42 ? 8.109 22.875 19.781 1 98.88 42 THR B O 1
ATOM 2781 N N . PHE B 1 43 ? 9.625 22.219 18.25 1 98.75 43 PHE B N 1
ATOM 2782 C CA . PHE B 1 43 ? 9.477 23.406 17.406 1 98.75 43 PHE B CA 1
ATOM 2783 C C . PHE B 1 43 ? 8.023 23.594 16.984 1 98.75 43 PHE B C 1
ATOM 2785 O O . PHE B 1 43 ? 7.457 24.672 17.125 1 98.75 43 PHE B O 1
ATOM 2792 N N . LEU B 1 44 ? 7.355 22.531 16.5 1 98.81 44 LEU B N 1
ATOM 2793 C CA . LEU B 1 44 ? 5.984 22.578 16.016 1 98.81 44 LEU B CA 1
ATOM 2794 C C . LEU B 1 44 ? 5.016 22.906 17.141 1 98.81 44 LEU B C 1
ATOM 2796 O O . LEU B 1 44 ? 4.164 23.781 17 1 98.81 44 LEU B O 1
ATOM 2800 N N . ILE B 1 45 ? 5.137 22.234 18.25 1 98.69 45 ILE B N 1
ATOM 2801 C CA . ILE B 1 45 ? 4.219 22.375 19.375 1 98.69 45 ILE B CA 1
ATOM 2802 C C . ILE B 1 45 ? 4.301 23.797 19.938 1 98.69 45 ILE B C 1
ATOM 2804 O O . ILE B 1 45 ? 3.281 24.391 20.281 1 98.69 45 ILE B O 1
ATOM 2808 N N . GLN B 1 46 ? 5.43 24.359 19.891 1 97.75 46 GLN B N 1
ATOM 2809 C CA . GLN B 1 46 ? 5.648 25.672 20.484 1 97.75 46 GLN B CA 1
ATOM 2810 C C . GLN B 1 46 ? 5.215 26.781 19.531 1 97.75 46 GLN B C 1
ATOM 2812 O O . GLN B 1 46 ? 5.109 27.938 19.938 1 97.75 46 GLN B O 1
ATOM 2817 N N . SER B 1 47 ? 4.898 26.469 18.344 1 97.38 47 SER B N 1
ATOM 2818 C CA . SER B 1 47 ? 4.676 27.484 17.328 1 97.38 47 SER B CA 1
ATOM 2819 C C . SER B 1 47 ? 3.211 27.906 17.281 1 97.38 47 SER B C 1
ATOM 2821 O O . SER B 1 47 ? 2.822 28.734 16.438 1 97.38 47 SER B O 1
ATOM 2823 N N . GLY B 1 48 ? 2.322 27.328 18.094 1 95.94 48 GLY B N 1
ATOM 2824 C CA . GLY B 1 48 ? 0.938 27.781 18.172 1 95.94 48 GLY B CA 1
ATOM 2825 C C . GLY B 1 48 ? 0.016 27.031 17.234 1 95.94 48 GLY B C 1
ATOM 2826 O O . GLY B 1 48 ? -1.137 27.422 17.047 1 95.94 48 GLY B O 1
ATOM 2827 N N . LEU B 1 49 ? 0.489 25.969 16.656 1 98.62 49 LEU B N 1
ATOM 2828 C CA . LEU B 1 49 ? -0.323 25.141 15.773 1 98.62 49 LEU B CA 1
ATOM 2829 C C . LEU B 1 49 ? -1.515 24.547 16.531 1 98.62 49 LEU B C 1
ATOM 2831 O O . LEU B 1 49 ? -1.438 24.312 17.734 1 98.62 49 LEU B O 1
ATOM 2835 N N . HIS B 1 50 ? -2.584 24.328 15.812 1 98.75 50 HIS B N 1
ATOM 2836 C CA . HIS B 1 50 ? -3.809 23.797 16.406 1 98.75 50 HIS B CA 1
ATOM 2837 C C . HIS B 1 50 ? -3.752 22.266 16.5 1 98.75 50 HIS B C 1
ATOM 2839 O O . HIS B 1 50 ? -4.465 21.672 17.312 1 98.75 50 HIS B O 1
ATOM 2845 N N . GLY B 1 51 ? -2.955 21.656 15.688 1 98.88 51 GLY B N 1
ATOM 2846 C CA . GLY B 1 51 ? -2.824 20.203 15.742 1 98.88 51 GLY B CA 1
ATOM 2847 C C . GLY B 1 51 ? -1.61 19.688 15 1 98.88 51 GLY B C 1
ATOM 2848 O O . GLY B 1 51 ? -1.009 20.406 14.203 1 98.88 51 GLY B O 1
ATOM 2849 N N . ILE B 1 52 ? -1.266 18.469 15.305 1 98.88 52 ILE B N 1
ATOM 2850 C CA . ILE B 1 52 ? -0.17 17.734 14.68 1 98.88 52 ILE B CA 1
ATOM 285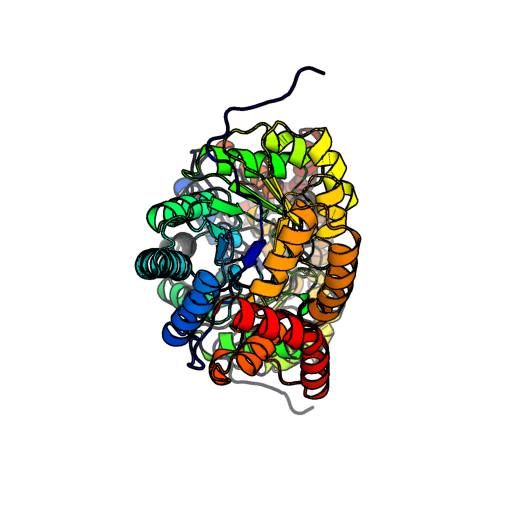1 C C . ILE B 1 52 ? -0.694 16.422 14.094 1 98.88 52 ILE B C 1
ATOM 2853 O O . ILE B 1 52 ? -1.354 15.648 14.781 1 98.88 52 ILE B O 1
ATOM 2857 N N . VAL B 1 53 ? -0.47 16.234 12.82 1 98.94 53 VAL B N 1
ATOM 2858 C CA . VAL B 1 53 ? -0.803 14.992 12.133 1 98.94 53 VAL B CA 1
ATOM 2859 C C . VAL B 1 53 ? 0.46 14.156 11.938 1 98.94 53 VAL B C 1
ATOM 2861 O O . VAL B 1 53 ? 1.386 14.578 11.242 1 98.94 53 VAL B O 1
ATOM 2864 N N . LEU B 1 54 ? 0.46 13.016 12.586 1 98.94 54 LEU B N 1
ATOM 2865 C CA . LEU B 1 54 ? 1.596 12.102 12.492 1 98.94 54 LEU B CA 1
ATOM 2866 C C . LEU B 1 54 ? 1.326 11 11.477 1 98.94 54 LEU B C 1
ATOM 2868 O O . LEU B 1 54 ? 0.202 10.5 11.375 1 98.94 54 LEU B O 1
ATOM 2872 N N . ALA B 1 55 ? 2.344 10.672 10.719 1 98.5 55 ALA B N 1
ATOM 2873 C CA . ALA B 1 55 ? 2.295 9.547 9.789 1 98.5 55 ALA B CA 1
ATOM 2874 C C . ALA B 1 55 ? 1.207 9.75 8.734 1 98.5 55 ALA B C 1
ATOM 2876 O O . ALA B 1 55 ? 0.349 8.883 8.547 1 98.5 55 ALA B O 1
ATOM 2877 N N . GLY B 1 56 ? 1.167 10.898 8.109 1 96.44 56 GLY B N 1
ATOM 2878 C CA . GLY B 1 56 ? 0.525 11.102 6.82 1 96.44 56 GLY B CA 1
ATOM 2879 C C . GLY B 1 56 ? 1.442 10.812 5.648 1 96.44 56 GLY B C 1
ATOM 2880 O O . GLY B 1 56 ? 2.455 10.125 5.797 1 96.44 56 GLY B O 1
ATOM 2881 N N . SER B 1 57 ? 1.097 11.266 4.48 1 94.12 57 SER B N 1
ATOM 2882 C CA . SER B 1 57 ? 1.98 11.086 3.334 1 94.12 57 SER B CA 1
ATOM 2883 C C . SER B 1 57 ? 3.316 11.789 3.547 1 94.12 57 SER B C 1
ATOM 2885 O O . SER B 1 57 ? 4.375 11.211 3.299 1 94.12 57 SER B O 1
ATOM 2887 N N . ASN B 1 58 ? 3.314 12.992 4.066 1 93.81 58 ASN B N 1
ATOM 2888 C CA . ASN B 1 58 ? 4.531 13.742 4.359 1 93.81 58 ASN B CA 1
ATOM 2889 C C . ASN B 1 58 ? 5.328 13.094 5.488 1 93.81 58 ASN B C 1
ATOM 2891 O O . ASN B 1 58 ? 6.555 13.195 5.527 1 93.81 58 ASN B O 1
ATOM 2895 N N . GLY B 1 59 ? 4.602 12.508 6.398 1 97.75 59 GLY B N 1
ATOM 2896 C CA . GLY B 1 59 ? 5.238 11.797 7.496 1 97.75 59 GLY B CA 1
ATOM 2897 C C . GLY B 1 59 ? 5.66 10.391 7.125 1 97.75 59 GLY B C 1
ATOM 2898 O O . GLY B 1 59 ? 6.148 9.641 7.977 1 97.75 59 GLY B O 1
ATOM 2899 N N . GLU B 1 60 ? 5.43 10.008 5.918 1 98.19 60 GLU B N 1
ATOM 2900 C CA . GLU B 1 60 ? 5.863 8.734 5.355 1 98.19 60 GLU B CA 1
ATOM 2901 C C . GLU B 1 60 ? 5.227 7.559 6.094 1 98.19 60 GLU B C 1
ATOM 2903 O O . GLU B 1 60 ? 5.914 6.602 6.457 1 98.19 60 GLU B O 1
ATOM 2908 N N . ALA B 1 61 ? 3.953 7.613 6.277 1 98.12 61 ALA B N 1
ATOM 2909 C CA . ALA B 1 61 ? 3.178 6.609 7 1 98.12 61 ALA B CA 1
ATOM 2910 C C . ALA B 1 61 ? 3.445 5.207 6.453 1 98.12 61 ALA B C 1
ATOM 2912 O O . ALA B 1 61 ? 3.617 4.258 7.219 1 98.12 61 ALA B O 1
ATOM 2913 N N . VAL B 1 62 ? 3.537 5.039 5.176 1 97.38 62 VAL B N 1
ATOM 2914 C CA . VAL B 1 62 ? 3.584 3.736 4.52 1 97.38 62 VAL B CA 1
ATOM 2915 C C . VAL B 1 62 ? 4.949 3.092 4.75 1 97.38 62 VAL B C 1
ATOM 2917 O O . VAL B 1 62 ? 5.117 1.89 4.535 1 97.38 62 VAL B O 1
ATOM 2920 N N . ALA B 1 63 ? 5.887 3.906 5.195 1 97.81 63 ALA B N 1
ATOM 2921 C CA . ALA B 1 63 ? 7.23 3.395 5.441 1 97.81 63 ALA B CA 1
ATOM 2922 C C . ALA B 1 63 ? 7.453 3.133 6.926 1 97.81 63 ALA B C 1
ATOM 2924 O O . ALA B 1 63 ? 8.555 2.748 7.34 1 97.81 63 ALA B O 1
ATOM 2925 N N . LEU B 1 64 ? 6.422 3.312 7.723 1 98.38 64 LEU B N 1
ATOM 2926 C CA . LEU B 1 64 ? 6.535 3.158 9.172 1 98.38 64 LEU B CA 1
ATOM 2927 C C . LEU B 1 64 ? 5.785 1.918 9.648 1 98.38 64 LEU B C 1
ATOM 2929 O O . LEU B 1 64 ? 4.719 1.592 9.117 1 98.38 64 LEU B O 1
ATOM 2933 N N . SER B 1 65 ? 6.367 1.249 10.68 1 97 65 SER B N 1
ATOM 2934 C CA . SER B 1 65 ? 5.633 0.205 11.383 1 97 65 SER B CA 1
ATOM 2935 C C . SER B 1 65 ? 4.625 0.804 12.359 1 97 65 SER B C 1
ATOM 2937 O O . SER B 1 65 ? 4.73 1.976 12.727 1 97 65 SER B O 1
ATOM 2939 N N . THR B 1 66 ? 3.678 -0.007 12.75 1 97.81 66 THR B N 1
ATOM 2940 C CA . THR B 1 66 ? 2.725 0.442 13.758 1 97.81 66 THR B CA 1
ATOM 2941 C C . THR B 1 66 ? 3.445 0.85 15.039 1 97.81 66 THR B C 1
ATOM 2943 O O . THR B 1 66 ? 3.068 1.83 15.688 1 97.81 66 THR B O 1
ATOM 2946 N N . ALA B 1 67 ? 4.48 0.152 15.375 1 98.19 67 ALA B N 1
ATOM 2947 C CA . ALA B 1 67 ? 5.25 0.473 16.578 1 98.19 67 ALA B CA 1
ATOM 2948 C C . ALA B 1 67 ? 5.914 1.843 16.453 1 98.19 67 ALA B C 1
ATOM 2950 O O . ALA B 1 67 ? 5.93 2.621 17.406 1 98.19 67 ALA B O 1
ATOM 2951 N N . GLU B 1 68 ? 6.469 2.123 15.32 1 98.69 68 GLU B N 1
ATOM 2952 C CA . GLU B 1 68 ? 7.066 3.436 15.078 1 98.69 68 GLU B CA 1
ATOM 2953 C C . GLU B 1 68 ? 6.016 4.539 15.156 1 98.69 68 GLU B C 1
ATOM 2955 O O . GLU B 1 68 ? 6.242 5.578 15.781 1 98.69 68 GLU B O 1
ATOM 2960 N N . LYS B 1 69 ? 4.863 4.297 14.57 1 98.81 69 LYS B N 1
ATOM 2961 C CA . LYS B 1 69 ? 3.781 5.277 14.547 1 98.81 69 LYS B CA 1
ATOM 2962 C C . LYS B 1 69 ? 3.303 5.598 15.961 1 98.81 69 LYS B C 1
ATOM 2964 O O . LYS B 1 69 ? 3.152 6.77 16.312 1 98.81 69 LYS B O 1
ATOM 2969 N N . THR B 1 70 ? 3.113 4.547 16.734 1 98.81 70 THR B N 1
ATOM 2970 C CA . THR B 1 70 ? 2.604 4.762 18.078 1 98.81 70 THR B CA 1
ATOM 2971 C C . THR B 1 70 ? 3.652 5.441 18.953 1 98.81 70 THR B C 1
ATOM 2973 O O . THR B 1 70 ? 3.314 6.242 19.828 1 98.81 70 THR B O 1
ATOM 2976 N N . SER B 1 71 ? 4.914 5.168 18.703 1 98.94 71 SER B N 1
ATOM 2977 C CA . SER B 1 71 ? 5.984 5.844 19.438 1 98.94 71 SER B CA 1
ATOM 2978 C C . SER B 1 71 ? 6.012 7.336 19.125 1 98.94 71 SER B C 1
ATOM 2980 O O . SER B 1 71 ? 6.297 8.156 20 1 98.94 71 SER B O 1
ATOM 2982 N N . LEU B 1 72 ? 5.723 7.668 17.906 1 98.94 72 LEU B N 1
ATOM 2983 C CA . LEU B 1 72 ? 5.625 9.07 17.531 1 98.94 72 LEU B CA 1
ATOM 2984 C C . LEU B 1 72 ? 4.5 9.758 18.297 1 98.94 72 LEU B C 1
ATOM 2986 O O . LEU B 1 72 ? 4.66 10.891 18.75 1 98.94 72 LEU B O 1
ATOM 2990 N N . VAL B 1 73 ? 3.393 9.055 18.422 1 98.94 73 VAL B N 1
ATOM 2991 C CA . VAL B 1 73 ? 2.254 9.609 19.156 1 98.94 73 VAL B CA 1
ATOM 2992 C C . VAL B 1 73 ? 2.629 9.82 20.625 1 98.94 73 VAL B C 1
ATOM 2994 O O . VAL B 1 73 ? 2.389 10.891 21.188 1 98.94 73 VAL B O 1
ATOM 2997 N N . GLN B 1 74 ? 3.23 8.836 21.172 1 98.94 74 GLN B N 1
ATOM 2998 C CA . GLN B 1 74 ? 3.6 8.883 22.594 1 98.94 74 GLN B CA 1
ATOM 2999 C C . GLN B 1 74 ? 4.59 10.016 22.859 1 98.94 74 GLN B C 1
ATOM 3001 O O . GLN B 1 74 ? 4.449 10.75 23.828 1 98.94 74 GLN B O 1
ATOM 3006 N N . LEU B 1 75 ? 5.527 10.133 21.984 1 98.94 75 LEU B N 1
ATOM 3007 C CA . LEU B 1 75 ? 6.5 11.211 22.125 1 98.94 75 LEU B CA 1
ATOM 3008 C C . LEU B 1 75 ? 5.816 12.57 22.016 1 98.94 75 LEU B C 1
ATOM 3010 O O . LEU B 1 75 ? 6.102 13.477 22.812 1 98.94 75 LEU B O 1
ATOM 3014 N N . THR B 1 76 ? 4.945 12.688 21.062 1 98.94 76 THR B N 1
ATOM 3015 C CA . THR B 1 76 ? 4.25 13.953 20.844 1 98.94 76 THR B CA 1
ATOM 3016 C C . THR B 1 76 ? 3.41 14.32 22.062 1 98.94 76 THR B C 1
ATOM 3018 O O . THR B 1 76 ? 3.41 15.477 22.5 1 98.94 76 THR B O 1
ATOM 3021 N N . ARG B 1 77 ? 2.693 13.344 22.594 1 98.81 77 ARG B N 1
ATOM 3022 C CA . ARG B 1 77 ? 1.878 13.562 23.781 1 98.81 77 ARG B CA 1
ATOM 3023 C C . ARG B 1 77 ? 2.738 13.984 24.969 1 98.81 77 ARG B C 1
ATOM 3025 O O . ARG B 1 77 ? 2.391 14.922 25.688 1 98.81 77 ARG B O 1
ATOM 3032 N N . LYS B 1 78 ? 3.838 13.32 25.156 1 98.81 78 LYS B N 1
ATOM 3033 C CA . LYS B 1 78 ? 4.766 13.648 26.25 1 98.81 78 LYS B CA 1
ATOM 3034 C C . LYS B 1 78 ? 5.301 15.07 26.094 1 98.81 78 LYS B C 1
ATOM 3036 O O . LYS B 1 78 ? 5.316 15.836 27.062 1 98.81 78 LYS B O 1
ATOM 3041 N N . LEU B 1 79 ? 5.676 15.43 24.922 1 98.88 79 LEU B N 1
ATOM 3042 C CA . LEU B 1 79 ? 6.23 16.75 24.656 1 98.88 79 LEU B CA 1
ATOM 3043 C C . LEU B 1 79 ? 5.164 17.828 24.828 1 98.88 79 LEU B C 1
ATOM 3045 O O . LEU B 1 79 ? 5.449 18.906 25.344 1 98.88 79 LEU B O 1
ATOM 3049 N N . ALA B 1 80 ? 3.984 17.5 24.312 1 98.81 80 ALA B N 1
ATOM 3050 C CA . ALA B 1 80 ? 2.885 18.453 24.438 1 98.81 80 ALA B CA 1
ATOM 3051 C C . ALA B 1 80 ? 2.627 18.797 25.906 1 98.81 80 ALA B C 1
ATOM 3053 O O . ALA B 1 80 ? 2.453 19.953 26.266 1 98.81 80 ALA B O 1
ATOM 3054 N N . ALA B 1 81 ? 2.602 17.797 26.75 1 98.56 81 ALA B N 1
ATOM 3055 C CA . ALA B 1 81 ? 2.42 18 28.188 1 98.56 81 ALA B CA 1
ATOM 3056 C C . ALA B 1 81 ? 3.564 18.828 28.766 1 98.56 81 ALA B C 1
ATOM 3058 O O . ALA B 1 81 ? 3.336 19.766 29.531 1 98.56 81 ALA B O 1
ATOM 3059 N N . ARG B 1 82 ? 4.727 18.484 28.438 1 98.5 82 ARG B N 1
ATOM 3060 C CA . ARG B 1 82 ? 5.918 19.156 28.969 1 98.5 82 ARG B CA 1
ATOM 3061 C C . ARG B 1 82 ? 5.945 20.625 28.562 1 98.5 82 ARG B C 1
ATOM 3063 O O . ARG B 1 82 ? 6.395 21.469 29.344 1 98.5 82 ARG B O 1
ATOM 3070 N N . LEU B 1 83 ? 5.418 20.891 27.406 1 98.38 83 LEU B N 1
ATOM 3071 C CA . LEU B 1 83 ? 5.477 22.234 26.859 1 98.38 83 LEU B CA 1
ATOM 3072 C C . LEU B 1 83 ? 4.195 23 27.156 1 98.38 83 LEU B C 1
ATOM 3074 O O . LEU B 1 83 ? 3.906 24.016 26.516 1 98.38 83 LEU B O 1
ATOM 3078 N N . ASN B 1 84 ? 3.336 22.453 28.031 1 98 84 ASN B N 1
ATOM 3079 C CA . ASN B 1 84 ? 2.123 23.078 28.562 1 98 84 ASN B CA 1
ATOM 3080 C C . ASN B 1 84 ? 1.079 23.281 27.469 1 98 84 ASN B C 1
ATOM 3082 O O . ASN B 1 84 ? 0.414 24.328 27.438 1 98 84 ASN B O 1
ATOM 3086 N N . ARG B 1 85 ? 0.986 22.391 26.531 1 98.25 85 ARG B N 1
ATOM 3087 C CA . ARG B 1 85 ? -0.045 22.328 25.5 1 98.25 85 ARG B CA 1
ATOM 3088 C C . ARG B 1 85 ? -0.651 20.922 25.406 1 98.25 85 ARG B C 1
ATOM 3090 O O . ARG B 1 85 ? -0.698 20.328 24.328 1 98.25 85 ARG B O 1
ATOM 3097 N N . PRO B 1 86 ? -1.105 20.422 26.547 1 97.94 86 PRO B N 1
ATOM 3098 C CA . PRO B 1 86 ? -1.566 19.031 26.578 1 97.94 86 PRO B CA 1
ATOM 3099 C C . PRO B 1 86 ? -2.791 18.781 25.703 1 97.94 86 PRO B C 1
ATOM 3101 O O . PRO B 1 86 ? -3.092 17.641 25.344 1 97.94 86 PRO B O 1
ATOM 3104 N N . ASP B 1 87 ? -3.453 19.875 25.281 1 97.31 87 ASP B N 1
ATOM 3105 C CA . ASP B 1 87 ? -4.719 19.719 24.562 1 97.31 87 ASP B CA 1
ATOM 3106 C C . ASP B 1 87 ? -4.52 19.828 23.062 1 97.31 87 ASP B C 1
ATOM 3108 O O . ASP B 1 87 ? -5.488 19.781 22.297 1 97.31 87 ASP B O 1
ATOM 3112 N N . ILE B 1 88 ? -3.277 19.969 22.594 1 98.62 88 ILE B N 1
ATOM 3113 C CA . ILE B 1 88 ? -3.039 20.016 21.156 1 98.62 88 ILE B CA 1
ATOM 3114 C C . ILE B 1 88 ? -3.58 18.75 20.5 1 98.62 88 ILE B C 1
ATOM 3116 O O . ILE B 1 88 ? -3.447 17.656 21.047 1 98.62 88 ILE B O 1
ATOM 3120 N N . THR B 1 89 ? -4.289 18.891 19.406 1 98.88 89 THR B N 1
ATOM 3121 C CA . THR B 1 89 ? -4.895 17.766 18.719 1 98.88 89 THR B CA 1
ATOM 3122 C C . THR B 1 89 ? -3.822 16.906 18.047 1 98.88 89 THR B C 1
ATOM 3124 O O . THR B 1 89 ? -2.982 17.406 17.312 1 98.88 89 THR B O 1
ATOM 3127 N N . ILE B 1 90 ? -3.805 15.648 18.359 1 98.94 90 ILE B N 1
ATOM 3128 C CA . ILE B 1 90 ? -2.889 14.703 17.734 1 98.94 90 ILE B CA 1
ATOM 3129 C C . ILE B 1 90 ? -3.674 13.719 16.859 1 98.94 90 ILE B C 1
ATOM 3131 O O . ILE B 1 90 ? -4.562 13.016 17.359 1 98.94 90 ILE B O 1
ATOM 3135 N N . THR B 1 91 ? -3.412 13.719 15.609 1 98.94 91 THR B N 1
ATOM 3136 C CA . THR B 1 91 ? -4.008 12.812 14.641 1 98.94 91 THR B CA 1
ATOM 3137 C C . THR B 1 91 ? -2.969 11.82 14.117 1 98.94 91 THR B C 1
ATOM 3139 O O . THR B 1 91 ? -1.827 12.195 13.844 1 98.94 91 THR B O 1
ATOM 3142 N N . LEU B 1 92 ? -3.324 10.578 14.031 1 98.94 92 LEU B N 1
ATOM 3143 C CA . LEU B 1 92 ? -2.426 9.578 13.469 1 98.94 92 LEU B CA 1
ATOM 3144 C C . LEU B 1 92 ? -2.98 9.031 12.156 1 98.94 92 LEU B C 1
ATOM 3146 O O . LEU B 1 92 ? -4.16 8.68 12.078 1 98.94 92 LEU B O 1
ATOM 3150 N N . GLY B 1 93 ? -2.094 9.023 11.117 1 98.88 93 GLY B N 1
ATOM 3151 C CA . GLY B 1 93 ? -2.461 8.273 9.93 1 98.88 93 GLY B CA 1
ATOM 3152 C C . GLY B 1 93 ? -2.537 6.773 10.172 1 98.88 93 GLY B C 1
ATOM 3153 O O . GLY B 1 93 ? -1.561 6.16 10.602 1 98.88 93 GLY B O 1
ATOM 3154 N N . CYS B 1 94 ? -3.695 6.25 9.969 1 98.62 94 CYS B N 1
ATOM 3155 C CA . CYS B 1 94 ? -3.922 4.812 10.07 1 98.62 94 CYS B CA 1
ATOM 3156 C C . CYS B 1 94 ? -4.191 4.207 8.695 1 98.62 94 CYS B C 1
ATOM 3158 O O . CYS B 1 94 ? -5.121 4.617 8 1 98.62 94 CYS B O 1
ATOM 3160 N N . GLY B 1 95 ? -3.312 3.281 8.352 1 95.31 95 GLY B N 1
ATOM 3161 C CA . GLY B 1 95 ? -3.426 2.775 6.992 1 95.31 95 GLY B CA 1
ATOM 3162 C C . GLY B 1 95 ? -3.328 1.263 6.91 1 95.31 95 GLY B C 1
ATOM 3163 O O . GLY B 1 95 ? -3.051 0.598 7.91 1 95.31 95 GLY B O 1
ATOM 3164 N N . GLY B 1 96 ? -3.521 0.795 5.734 1 94.56 96 GLY B N 1
ATOM 3165 C CA . GLY B 1 96 ? -3.547 -0.614 5.375 1 94.56 96 GLY B CA 1
ATOM 3166 C C . GLY B 1 96 ? -4.43 -0.911 4.18 1 94.56 96 GLY B C 1
ATOM 3167 O O . GLY B 1 96 ? -5.086 -0.013 3.648 1 94.56 96 GLY B O 1
ATOM 3168 N N . GLN B 1 97 ? -4.387 -2.199 3.84 1 97.25 97 GLN B N 1
ATOM 3169 C CA . GLN B 1 97 ? -5.109 -2.572 2.629 1 97.25 97 GLN B CA 1
ATOM 3170 C C . GLN B 1 97 ? -6.273 -3.506 2.949 1 97.25 97 GLN B C 1
ATOM 3172 O O . GLN B 1 97 ? -6.969 -3.975 2.045 1 97.25 97 GLN B O 1
ATOM 3177 N N . SER B 1 98 ? -6.484 -3.752 4.246 1 97.56 98 SER B N 1
ATOM 3178 C CA . SER B 1 98 ? -7.68 -4.465 4.688 1 97.56 98 SER B CA 1
ATOM 3179 C C . SER B 1 98 ? -8.352 -3.75 5.852 1 97.56 98 SER B C 1
ATOM 3181 O O . SER B 1 98 ? -7.695 -3.031 6.609 1 97.56 98 SER B O 1
ATOM 3183 N N . THR B 1 99 ? -9.617 -3.961 6.008 1 98.06 99 THR B N 1
ATOM 3184 C CA . THR B 1 99 ? -10.414 -3.244 6.996 1 98.06 99 THR B CA 1
ATOM 3185 C C . THR B 1 99 ? -9.914 -3.533 8.406 1 98.06 99 THR B C 1
ATOM 3187 O O . THR B 1 99 ? -9.719 -2.611 9.203 1 98.06 99 THR B O 1
ATOM 3190 N N . HIS B 1 100 ? -9.633 -4.738 8.703 1 96.81 100 HIS B N 1
ATOM 3191 C CA . HIS B 1 100 ? -9.281 -5.066 10.086 1 96.81 100 HIS B CA 1
ATOM 3192 C C . HIS B 1 100 ? -7.898 -4.523 10.438 1 96.81 100 HIS B C 1
ATOM 3194 O O . HIS B 1 100 ? -7.652 -4.145 11.586 1 96.81 100 HIS B O 1
ATOM 3200 N N . HIS B 1 101 ? -7.023 -4.445 9.43 1 97 101 HIS B N 1
ATOM 3201 C CA . HIS B 1 101 ? -5.723 -3.844 9.703 1 97 101 HIS B CA 1
ATOM 3202 C C . HIS B 1 101 ? -5.867 -2.375 10.094 1 97 101 HIS B C 1
ATOM 3204 O O . HIS B 1 101 ? -5.188 -1.899 11.008 1 97 101 HIS B O 1
ATOM 3210 N N . VAL B 1 102 ? -6.707 -1.689 9.406 1 98.62 102 VAL B N 1
ATOM 3211 C CA . VAL B 1 102 ? -6.926 -0.275 9.695 1 98.62 102 VAL B CA 1
ATOM 3212 C C . VAL B 1 102 ? -7.562 -0.119 11.07 1 98.62 102 VAL B C 1
ATOM 3214 O O . VAL B 1 102 ? -7.137 0.725 11.867 1 98.62 102 VAL B O 1
ATOM 3217 N N . ILE B 1 103 ? -8.539 -0.975 11.344 1 98.75 103 ILE B N 1
ATOM 3218 C CA . ILE B 1 103 ? -9.188 -0.945 12.648 1 98.75 103 ILE B CA 1
ATOM 3219 C C . ILE B 1 103 ? -8.148 -1.185 13.75 1 98.75 103 ILE B C 1
ATOM 3221 O O . ILE B 1 103 ? -8.102 -0.449 14.734 1 98.75 103 ILE B O 1
ATOM 3225 N N . ASP B 1 104 ? -7.281 -2.184 13.57 1 98.62 104 ASP B N 1
ATOM 3226 C CA . ASP B 1 104 ? -6.246 -2.492 14.555 1 98.62 104 ASP B CA 1
ATOM 3227 C C . ASP B 1 104 ? -5.344 -1.285 14.797 1 98.62 104 ASP B C 1
ATOM 3229 O O . ASP B 1 104 ? -4.941 -1.021 15.93 1 98.62 104 ASP B O 1
ATOM 3233 N N . GLU B 1 105 ? -5.078 -0.6 13.773 1 98.75 105 GLU B N 1
ATOM 3234 C CA . GLU B 1 105 ? -4.18 0.538 13.93 1 98.75 105 GLU B CA 1
ATOM 3235 C C . GLU B 1 105 ? -4.875 1.703 14.625 1 98.75 105 GLU B C 1
ATOM 3237 O O . GLU B 1 105 ? -4.234 2.492 15.32 1 98.75 105 GLU B O 1
ATOM 3242 N N . THR B 1 106 ? -6.188 1.877 14.398 1 98.88 106 THR B N 1
ATOM 3243 C CA . THR B 1 106 ? -6.902 2.918 15.125 1 98.88 106 THR B CA 1
ATOM 3244 C C . THR B 1 106 ? -6.926 2.613 16.625 1 98.88 106 THR B C 1
ATOM 3246 O O . THR B 1 106 ? -6.848 3.523 17.453 1 98.88 106 THR B O 1
ATOM 3249 N N . ILE B 1 107 ? -7.012 1.331 16.969 1 98.88 107 ILE B N 1
ATOM 3250 C CA . ILE B 1 107 ? -6.973 0.92 18.359 1 98.88 107 ILE B CA 1
ATOM 3251 C C . ILE B 1 107 ? -5.598 1.229 18.953 1 98.88 107 ILE B C 1
ATOM 3253 O O . ILE B 1 107 ? -5.5 1.803 20.047 1 98.88 107 ILE B O 1
ATOM 3257 N N . ALA B 1 108 ? -4.582 0.92 18.234 1 98.88 108 ALA B N 1
ATOM 3258 C CA . ALA B 1 108 ? -3.219 1.227 18.672 1 98.88 108 ALA B CA 1
ATOM 3259 C C . ALA B 1 108 ? -3.016 2.732 18.812 1 98.88 108 ALA B C 1
ATOM 3261 O O . ALA B 1 108 ? -2.334 3.186 19.734 1 98.88 108 ALA B O 1
ATOM 3262 N N . ALA B 1 109 ? -3.605 3.469 17.906 1 98.88 109 ALA B N 1
ATOM 3263 C CA . ALA B 1 109 ? -3.518 4.926 17.938 1 98.88 109 ALA B CA 1
ATOM 3264 C C . ALA B 1 109 ? -4.121 5.488 19.219 1 98.88 109 ALA B C 1
ATOM 3266 O O . ALA B 1 109 ? -3.508 6.328 19.891 1 98.88 109 ALA B O 1
ATOM 3267 N N . GLN B 1 110 ? -5.266 5.012 19.547 1 98.88 110 GLN B N 1
ATOM 3268 C CA . GLN B 1 110 ? -5.922 5.457 20.766 1 98.88 110 GLN B CA 1
ATOM 3269 C C . GLN B 1 110 ? -5.078 5.129 22 1 98.88 110 GLN B C 1
ATOM 3271 O O . GLN B 1 110 ? -4.906 5.973 22.875 1 98.88 110 GLN B O 1
ATOM 3276 N N . GLN B 1 111 ? -4.566 3.908 22.031 1 98.88 111 GLN B N 1
ATOM 3277 C CA . GLN B 1 111 ? -3.764 3.459 23.156 1 98.88 111 GLN B CA 1
ATOM 3278 C C . GLN B 1 111 ? -2.502 4.305 23.312 1 98.88 111 GLN B C 1
ATOM 3280 O O . GLN B 1 111 ? -2.031 4.539 24.422 1 98.88 111 GLN B O 1
ATOM 3285 N N . ALA B 1 112 ? -2.045 4.836 22.219 1 98.88 112 ALA B N 1
ATOM 3286 C CA . ALA B 1 112 ? -0.826 5.637 22.219 1 98.88 112 ALA B CA 1
ATOM 3287 C C . ALA B 1 112 ? -1.123 7.082 22.609 1 98.88 112 ALA B C 1
ATOM 3289 O O . ALA B 1 112 ? -0.211 7.84 22.953 1 98.88 112 ALA B O 1
ATOM 3290 N N . GLY B 1 113 ? -2.398 7.539 22.453 1 98.81 113 GLY B N 1
ATOM 3291 C CA . GLY B 1 113 ? -2.768 8.875 22.891 1 98.81 113 GLY B CA 1
ATOM 3292 C C . GLY B 1 113 ? -3.242 9.773 21.766 1 98.81 113 GLY B C 1
ATOM 3293 O O . GLY B 1 113 ? -3.363 10.984 21.953 1 98.81 113 GLY B O 1
ATOM 3294 N N . ALA B 1 114 ? -3.559 9.195 20.625 1 98.88 114 ALA B N 1
ATOM 3295 C CA . ALA B 1 114 ? -4.07 10.008 19.516 1 98.88 114 ALA B CA 1
ATOM 3296 C C . ALA B 1 114 ? -5.523 10.406 19.75 1 98.88 114 ALA B C 1
ATOM 3298 O O . ALA B 1 114 ? -6.281 9.664 20.391 1 98.88 114 ALA B O 1
ATOM 3299 N N . ASP B 1 115 ? -5.891 11.547 19.203 1 98.94 115 ASP B N 1
ATOM 3300 C CA . ASP B 1 115 ? -7.25 12.055 19.328 1 98.94 115 ASP B CA 1
ATOM 3301 C C . ASP B 1 115 ? -8.109 11.625 18.141 1 98.94 115 ASP B C 1
ATOM 3303 O O . ASP B 1 115 ? -9.328 11.461 18.266 1 98.94 115 ASP B O 1
ATOM 3307 N N . PHE B 1 116 ? -7.535 11.508 16.984 1 98.94 116 PHE B N 1
ATOM 3308 C CA . PHE B 1 116 ? -8.203 11.156 15.742 1 98.94 116 PHE B CA 1
ATOM 3309 C C . PHE B 1 116 ? -7.359 10.188 14.922 1 98.94 116 PHE B C 1
ATOM 3311 O O . PHE B 1 116 ? -6.145 10.109 15.109 1 98.94 116 PHE B O 1
ATOM 3318 N N . ALA B 1 117 ? -8 9.422 14.078 1 98.94 117 ALA B N 1
ATOM 3319 C CA . ALA B 1 117 ? -7.355 8.609 13.055 1 98.94 117 ALA B CA 1
ATOM 3320 C C . ALA B 1 117 ? -7.668 9.148 11.656 1 98.94 117 ALA B C 1
ATOM 3322 O O . ALA B 1 117 ? -8.836 9.383 11.328 1 98.94 117 ALA B O 1
ATOM 3323 N N . MET B 1 118 ? -6.691 9.43 10.922 1 98.94 118 MET B N 1
ATOM 3324 C CA . MET B 1 118 ? -6.855 9.805 9.516 1 98.94 118 MET B CA 1
ATOM 3325 C C . MET B 1 118 ? -6.66 8.594 8.609 1 98.94 118 MET B C 1
ATOM 3327 O O . MET B 1 118 ? -5.617 7.941 8.656 1 98.94 118 MET B O 1
ATOM 3331 N N . VAL B 1 119 ? -7.633 8.305 7.781 1 98.88 119 VAL B N 1
ATOM 3332 C CA . VAL B 1 119 ? -7.672 7.02 7.094 1 98.88 119 VAL B CA 1
ATOM 3333 C C . VAL B 1 119 ? -7.805 7.242 5.59 1 98.88 119 VAL B C 1
ATOM 3335 O O . VAL B 1 119 ? -8.703 7.961 5.137 1 98.88 119 VAL B O 1
ATOM 3338 N N . LEU B 1 120 ? -6.918 6.664 4.84 1 98.56 120 LEU B N 1
ATOM 3339 C CA . LEU B 1 120 ? -6.918 6.66 3.383 1 98.56 120 LEU B CA 1
ATOM 3340 C C . LEU B 1 120 ? -7.609 5.41 2.844 1 98.56 120 LEU B C 1
ATOM 3342 O O . LEU B 1 120 ? -7.496 4.332 3.426 1 98.56 120 LEU B O 1
ATOM 3346 N N . VAL B 1 121 ? -8.312 5.508 1.771 1 98.19 121 VAL B N 1
ATOM 3347 C CA . VAL B 1 121 ? -8.969 4.359 1.155 1 98.19 121 VAL B CA 1
ATOM 3348 C C . VAL B 1 121 ? -7.922 3.342 0.71 1 98.19 121 VAL B C 1
ATOM 3350 O O . VAL B 1 121 ? -6.895 3.711 0.13 1 98.19 121 VAL B O 1
ATOM 3353 N N . PRO B 1 122 ? -8.133 2.041 1.049 1 98.19 122 PRO B N 1
ATOM 3354 C CA . PRO B 1 122 ? -7.266 1.021 0.454 1 98.19 122 PRO B CA 1
ATOM 3355 C C . PRO B 1 122 ? -7.355 0.986 -1.07 1 98.19 122 PRO B C 1
ATOM 3357 O O . PRO B 1 122 ? -8.461 0.99 -1.627 1 98.19 122 PRO B O 1
ATOM 3360 N N . SER B 1 123 ? -6.16 0.953 -1.743 1 97.94 123 SER B N 1
ATOM 3361 C CA . SER B 1 123 ? -6.273 1.203 -3.176 1 97.94 123 SER B CA 1
ATOM 3362 C C . SER B 1 123 ? -5.5 0.166 -3.982 1 97.94 123 SER B C 1
ATOM 3364 O O . SER B 1 123 ? -5.426 0.253 -5.211 1 97.94 123 SER B O 1
ATOM 3366 N N . TYR B 1 124 ? -4.941 -0.872 -3.355 1 98.06 124 TYR B N 1
ATOM 3367 C CA . TYR B 1 124 ? -4.246 -1.888 -4.137 1 98.06 124 TYR B CA 1
ATOM 3368 C C . TYR B 1 124 ? -5.172 -2.504 -5.18 1 98.06 124 TYR B C 1
ATOM 3370 O O . TYR B 1 124 ? -4.805 -2.621 -6.352 1 98.06 124 TYR B O 1
ATOM 3378 N N . TYR B 1 125 ? -6.355 -2.826 -4.715 1 97.88 125 TYR B N 1
ATOM 3379 C CA . TYR B 1 125 ? -7.359 -3.395 -5.605 1 97.88 125 TYR B CA 1
ATOM 3380 C C . TYR B 1 125 ? -8.352 -2.33 -6.066 1 97.88 125 TYR B C 1
ATOM 3382 O O . TYR B 1 125 ? -9.562 -2.537 -6.016 1 97.88 125 TYR B O 1
ATOM 3390 N N . HIS B 1 126 ? -7.832 -1.233 -6.492 1 97.69 126 HIS B N 1
ATOM 3391 C CA . HIS B 1 126 ? -8.633 -0.071 -6.859 1 97.69 126 HIS B CA 1
ATOM 3392 C C . HIS B 1 126 ? -9.703 -0.44 -7.879 1 97.69 126 HIS B C 1
ATOM 3394 O O . HIS B 1 126 ? -10.805 0.119 -7.863 1 97.69 126 HIS B O 1
ATOM 3400 N N . PHE B 1 127 ? -9.453 -1.396 -8.695 1 95 127 PHE B N 1
ATOM 3401 C CA . PHE B 1 127 ? -10.359 -1.772 -9.773 1 95 127 PHE B CA 1
ATOM 3402 C C . PHE B 1 127 ? -11.625 -2.408 -9.219 1 95 127 PHE B C 1
ATOM 3404 O O . PHE B 1 127 ? -12.633 -2.523 -9.922 1 95 127 PHE B O 1
ATOM 3411 N N . ALA B 1 128 ? -11.609 -2.797 -7.973 1 96.12 128 ALA B N 1
ATOM 3412 C CA . ALA B 1 128 ? -12.781 -3.424 -7.355 1 96.12 128 ALA B CA 1
ATOM 3413 C C . ALA B 1 128 ? -13.477 -2.463 -6.398 1 96.12 128 ALA B C 1
ATOM 3415 O O . ALA B 1 128 ? -14.547 -2.773 -5.867 1 96.12 128 ALA B O 1
ATOM 3416 N N . MET B 1 129 ? -12.93 -1.304 -6.184 1 97.69 129 MET B N 1
ATOM 3417 C CA . MET B 1 129 ? -13.414 -0.379 -5.156 1 97.69 129 MET B CA 1
ATOM 3418 C C . MET B 1 129 ? -14.375 0.644 -5.754 1 97.69 129 MET B C 1
ATOM 3420 O O . MET B 1 129 ? -13.961 1.739 -6.141 1 97.69 129 MET B O 1
ATOM 3424 N N . ASP B 1 130 ? -15.617 0.32 -5.77 1 96.5 130 ASP B N 1
ATOM 3425 C CA . ASP B 1 130 ? -16.625 1.287 -6.191 1 96.5 130 ASP B CA 1
ATOM 3426 C C . ASP B 1 130 ? -17.109 2.125 -5.012 1 96.5 130 ASP B C 1
ATOM 3428 O O . ASP B 1 130 ? -16.609 1.991 -3.896 1 96.5 130 ASP B O 1
ATOM 3432 N N . SER B 1 131 ? -18.094 3.033 -5.273 1 98.06 131 SER B N 1
ATOM 3433 C CA . SER B 1 131 ? -18.562 3.965 -4.25 1 98.06 131 SER B CA 1
ATOM 3434 C C . SER B 1 131 ? -19.109 3.221 -3.041 1 98.06 131 SER B C 1
ATOM 3436 O O . SER B 1 131 ? -18.844 3.598 -1.897 1 98.06 131 SER B O 1
ATOM 3438 N N . ALA B 1 132 ? -19.859 2.141 -3.312 1 98.06 132 ALA B N 1
ATOM 3439 C CA . ALA B 1 132 ? -20.453 1.379 -2.223 1 98.06 132 ALA B CA 1
ATOM 3440 C C . ALA B 1 132 ? -19.391 0.723 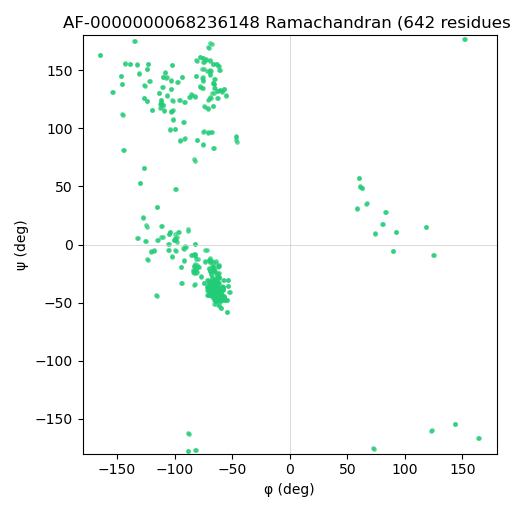-1.353 1 98.06 132 ALA B C 1
ATOM 3442 O O . ALA B 1 132 ? -19.5 0.722 -0.124 1 98.06 132 ALA B O 1
ATOM 3443 N N . ALA B 1 133 ? -18.391 0.179 -1.967 1 98.25 133 ALA B N 1
ATOM 3444 C CA . ALA B 1 133 ? -17.297 -0.472 -1.239 1 98.25 133 ALA B CA 1
ATOM 3445 C C . ALA B 1 133 ? -16.531 0.533 -0.39 1 98.25 133 ALA B C 1
ATOM 3447 O O . ALA B 1 133 ? -16.172 0.244 0.754 1 98.25 133 ALA B O 1
ATOM 3448 N N . ILE B 1 134 ? -16.281 1.683 -0.937 1 98.81 134 ILE B N 1
ATOM 3449 C CA . ILE B 1 134 ? -15.523 2.721 -0.247 1 98.81 134 ILE B CA 1
ATOM 3450 C C . ILE B 1 134 ? -16.312 3.209 0.97 1 98.81 134 ILE B C 1
ATOM 3452 O O . ILE B 1 134 ? -15.75 3.326 2.066 1 98.81 134 ILE B O 1
ATOM 3456 N N . VAL B 1 135 ? -17.594 3.467 0.78 1 98.88 135 VAL B N 1
ATOM 3457 C CA . VAL B 1 135 ? -18.438 3.934 1.876 1 98.88 135 VAL B CA 1
ATOM 3458 C C . VAL B 1 135 ? -18.5 2.863 2.963 1 98.88 135 VAL B C 1
ATOM 3460 O O . VAL B 1 135 ? -18.344 3.158 4.148 1 98.88 135 VAL B O 1
ATOM 3463 N N . SER B 1 136 ? -18.703 1.612 2.516 1 98.56 136 SER B N 1
ATOM 3464 C CA . SER B 1 136 ? -18.781 0.512 3.473 1 98.56 136 SER B CA 1
ATOM 3465 C C . SER B 1 136 ? -17.484 0.373 4.258 1 98.56 136 SER B C 1
ATOM 3467 O O . SER B 1 136 ? -17.5 0.07 5.449 1 98.56 136 SER B O 1
ATOM 3469 N N . PHE B 1 137 ? -16.406 0.581 3.66 1 98.81 137 PHE B N 1
ATOM 3470 C CA . PHE B 1 137 ? -15.102 0.526 4.293 1 98.81 137 PHE B CA 1
ATOM 3471 C C . PHE B 1 137 ? -15.008 1.542 5.426 1 98.81 137 PHE B C 1
ATOM 3473 O O . PHE B 1 137 ? -14.711 1.183 6.566 1 98.81 137 PHE B O 1
ATOM 3480 N N . PHE B 1 138 ? -15.273 2.773 5.148 1 98.94 138 PHE B N 1
ATOM 3481 C CA . PHE B 1 138 ? -15.141 3.83 6.141 1 98.94 138 PHE B CA 1
ATOM 3482 C C . PHE B 1 138 ? -16.141 3.635 7.277 1 98.94 138 PHE B C 1
ATOM 3484 O O . PHE B 1 138 ? -15.812 3.861 8.445 1 98.94 138 PHE B O 1
ATOM 3491 N N . GLU B 1 139 ? -17.344 3.232 6.922 1 98.88 139 GLU B N 1
ATOM 3492 C CA . GLU B 1 139 ? -18.344 3 7.957 1 98.88 139 GLU B CA 1
ATOM 3493 C C . GLU B 1 139 ? -17.922 1.874 8.898 1 98.88 139 GLU B C 1
ATOM 3495 O O . GLU B 1 139 ? -18.047 1.993 10.117 1 98.88 139 GLU B O 1
ATOM 3500 N N . GLU B 1 140 ? -17.391 0.817 8.32 1 98.69 140 GLU B N 1
ATOM 3501 C CA . GLU B 1 140 ? -16.953 -0.294 9.164 1 98.69 140 GLU B CA 1
ATOM 3502 C C . GLU B 1 140 ? -15.773 0.108 10.047 1 98.69 140 GLU B C 1
ATOM 3504 O O . GLU B 1 140 ? -15.727 -0.243 11.227 1 98.69 140 GLU B O 1
ATOM 3509 N N . VAL B 1 141 ? -14.828 0.809 9.492 1 98.88 141 VAL B N 1
ATOM 3510 C CA . VAL B 1 141 ? -13.703 1.301 10.289 1 98.88 141 VAL B CA 1
ATOM 3511 C C . VAL B 1 141 ? -14.227 2.184 11.422 1 98.88 141 VAL B C 1
ATOM 3513 O O . VAL B 1 141 ? -13.828 2.016 12.578 1 98.88 141 VAL B O 1
ATOM 3516 N N . ALA B 1 142 ? -15.156 3.068 11.117 1 98.88 142 ALA B N 1
ATOM 3517 C CA . ALA B 1 142 ? -15.703 3.998 12.109 1 98.88 142 ALA B CA 1
ATOM 3518 C C . ALA B 1 142 ? -16.5 3.256 13.18 1 98.88 142 ALA B C 1
ATOM 3520 O O . ALA B 1 142 ? -16.484 3.646 14.352 1 98.88 142 ALA B O 1
ATOM 3521 N N . ASP B 1 143 ? -17.156 2.195 12.766 1 98.75 143 ASP B N 1
ATOM 3522 C CA . ASP B 1 143 ? -17.938 1.394 13.703 1 98.75 143 ASP B CA 1
ATOM 3523 C C . ASP B 1 143 ? -17.047 0.786 14.789 1 98.75 143 ASP B C 1
ATOM 3525 O O . ASP B 1 143 ? -17.5 0.57 15.914 1 98.75 143 ASP B O 1
ATOM 3529 N N . HIS B 1 144 ? -15.812 0.558 14.445 1 98.69 144 HIS B N 1
ATOM 3530 C CA . HIS B 1 144 ? -15 -0.25 15.352 1 98.69 144 HI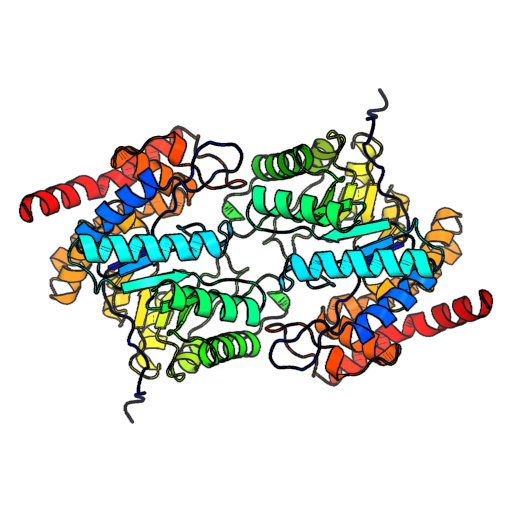S B CA 1
ATOM 3531 C C . HIS B 1 144 ? -13.812 0.543 15.875 1 98.69 144 HIS B C 1
ATOM 3533 O O . HIS B 1 144 ? -13.055 0.053 16.719 1 98.69 144 HIS B O 1
ATOM 3539 N N . SER B 1 145 ? -13.648 1.733 15.383 1 98.88 145 SER B N 1
ATOM 3540 C CA . SER B 1 145 ? -12.578 2.592 15.883 1 98.88 145 SER B CA 1
ATOM 3541 C C . SER B 1 145 ? -12.953 3.223 17.219 1 98.88 145 SER B C 1
ATOM 3543 O O . SER B 1 145 ? -14.047 3.764 17.359 1 98.88 145 SER B O 1
ATOM 3545 N N . PRO B 1 146 ? -12.031 3.23 18.141 1 98.88 146 PRO B N 1
ATOM 3546 C CA . PRO B 1 146 ? -12.312 3.893 19.422 1 98.88 146 PRO B CA 1
ATOM 3547 C C . PRO B 1 146 ? -12.125 5.406 19.359 1 98.88 146 PRO B C 1
ATOM 3549 O O . PRO B 1 146 ? -12.492 6.121 20.281 1 98.88 146 PRO B O 1
ATOM 3552 N N . ILE B 1 147 ? -11.531 5.926 18.328 1 98.81 147 ILE B N 1
ATOM 3553 C CA . ILE B 1 147 ? -11.383 7.363 18.125 1 98.81 147 ILE B CA 1
ATOM 3554 C C . ILE B 1 147 ? -11.992 7.762 16.781 1 98.81 147 ILE B C 1
ATOM 3556 O O . ILE B 1 147 ? -12.078 6.941 15.859 1 98.81 147 ILE B O 1
ATOM 3560 N N . PRO B 1 148 ? -12.406 8.992 16.625 1 98.88 148 PRO B N 1
ATOM 3561 C CA . PRO B 1 148 ? -13.078 9.422 15.406 1 98.88 148 PRO B CA 1
ATOM 3562 C C . PRO B 1 148 ? -12.156 9.398 14.188 1 98.88 148 PRO B C 1
ATOM 3564 O O . PRO B 1 148 ? -10.938 9.594 14.328 1 98.88 148 PRO B O 1
ATOM 3567 N N . ILE B 1 149 ? -12.797 9.266 13.047 1 98.88 149 ILE B N 1
ATOM 3568 C CA . ILE B 1 149 ? -12.094 9.117 11.773 1 98.88 149 ILE B CA 1
ATOM 3569 C C . ILE B 1 149 ? -12.133 10.43 11 1 98.88 149 ILE B C 1
ATOM 3571 O O . ILE B 1 149 ? -13.172 11.094 10.945 1 98.88 149 ILE B O 1
ATOM 3575 N N . MET B 1 150 ? -11.039 10.812 10.492 1 98.75 150 MET B N 1
ATOM 3576 C CA . MET B 1 150 ? -10.922 11.789 9.406 1 98.75 150 MET B CA 1
ATOM 3577 C C . MET B 1 150 ? -10.664 11.094 8.078 1 98.75 150 MET B C 1
ATOM 3579 O O . MET B 1 150 ? -9.695 10.352 7.938 1 98.75 150 MET B O 1
ATOM 3583 N N . VAL B 1 151 ? -11.508 11.336 7.09 1 98.81 151 VAL B N 1
ATOM 3584 C CA . VAL B 1 151 ? -11.312 10.773 5.758 1 98.81 151 VAL B CA 1
ATOM 3585 C C . VAL B 1 151 ? -10.172 11.5 5.051 1 98.81 151 VAL B C 1
ATOM 3587 O O . VAL B 1 151 ? -10.195 12.727 4.93 1 98.81 151 VAL B O 1
ATOM 3590 N N . TYR B 1 152 ? -9.188 10.789 4.742 1 98.38 152 TYR B N 1
ATOM 3591 C CA . TYR B 1 152 ? -8.078 11.312 3.947 1 98.38 152 TYR B CA 1
ATOM 3592 C C . TYR B 1 152 ? -8.305 11.055 2.461 1 98.38 152 TYR B C 1
ATOM 3594 O O . TYR B 1 152 ? -8.172 9.922 1.992 1 98.38 152 TYR B O 1
ATOM 3602 N N . ASN B 1 153 ? -8.664 12.078 1.701 1 97.94 153 ASN B N 1
ATOM 3603 C CA . ASN B 1 153 ? -8.891 11.945 0.267 1 97.94 153 ASN B CA 1
ATOM 3604 C C . ASN B 1 153 ? -7.703 12.461 -0.541 1 97.94 153 ASN B C 1
ATOM 3606 O O . ASN B 1 153 ? -7.504 13.672 -0.655 1 97.94 153 ASN B O 1
ATOM 3610 N N . TYR B 1 154 ? -6.98 11.578 -1.13 1 97 154 TYR B N 1
ATOM 3611 C CA . TYR B 1 154 ? -5.785 11.891 -1.905 1 97 154 TYR B CA 1
ATOM 3612 C C . TYR B 1 154 ? -5.648 10.953 -3.1 1 97 154 TYR B C 1
ATOM 3614 O O . TYR B 1 154 ? -4.797 10.062 -3.102 1 97 154 TYR B O 1
ATOM 3622 N N . PRO B 1 155 ? -6.359 11.234 -4.184 1 96.94 155 PRO B N 1
ATOM 3623 C CA . PRO B 1 155 ? -6.355 10.352 -5.352 1 96.94 155 PRO B CA 1
ATOM 3624 C C . PRO B 1 155 ? -4.957 10.125 -5.922 1 96.94 155 PRO B C 1
ATOM 3626 O O . PRO B 1 155 ? -4.66 9.047 -6.434 1 96.94 155 PRO B O 1
ATOM 3629 N N . GLY B 1 156 ? -4.109 11.055 -5.809 1 95.31 156 GLY B N 1
ATOM 3630 C CA . GLY B 1 156 ? -2.777 11 -6.395 1 95.31 156 GLY B CA 1
ATOM 3631 C C . GLY B 1 156 ? -1.935 9.859 -5.859 1 95.31 156 GLY B C 1
ATOM 3632 O O . GLY B 1 156 ? -0.984 9.43 -6.512 1 95.31 156 GLY B O 1
ATOM 3633 N N . VAL B 1 157 ? -2.328 9.258 -4.668 1 96.38 157 VAL B N 1
ATOM 3634 C CA . VAL B 1 157 ? -1.551 8.156 -4.105 1 96.38 157 VAL B CA 1
ATOM 3635 C C . VAL B 1 157 ? -2.461 6.957 -3.859 1 96.38 157 VAL B C 1
ATOM 3637 O O . VAL B 1 157 ? -2.047 5.973 -3.242 1 96.38 157 VAL B O 1
ATOM 3640 N N . ALA B 1 158 ? -3.717 7.059 -4.223 1 97.5 158 ALA B N 1
ATOM 3641 C CA . ALA B 1 158 ? -4.707 6.004 -4.016 1 97.5 158 ALA B CA 1
ATOM 3642 C C . ALA B 1 158 ? -5.211 5.457 -5.348 1 97.5 158 ALA B C 1
ATOM 3644 O O . ALA B 1 158 ? -6.398 5.16 -5.492 1 97.5 158 ALA B O 1
ATOM 3645 N N . ALA B 1 159 ? -4.316 5.469 -6.328 1 96.81 159 ALA B N 1
ATOM 3646 C CA . ALA B 1 159 ? -4.602 4.902 -7.645 1 96.81 159 ALA B CA 1
ATOM 3647 C C . ALA B 1 159 ? -5.816 5.574 -8.281 1 96.81 159 ALA B C 1
ATOM 3649 O O . ALA B 1 159 ? -6.621 4.914 -8.945 1 96.81 159 ALA B O 1
ATOM 3650 N N . GLY B 1 160 ? -6.008 6.805 -7.965 1 96.69 160 GLY B N 1
ATOM 3651 C CA . GLY B 1 160 ? -7.055 7.59 -8.602 1 96.69 160 GLY B CA 1
ATOM 3652 C C . GLY B 1 160 ? -8.383 7.512 -7.879 1 96.69 160 GLY B C 1
ATOM 3653 O O . GLY B 1 160 ? -9.328 8.219 -8.234 1 96.69 160 GLY B O 1
ATOM 3654 N N . LEU B 1 161 ? -8.523 6.691 -6.859 1 97.88 161 LEU B N 1
ATOM 3655 C CA . LEU B 1 161 ? -9.766 6.629 -6.098 1 97.88 161 LEU B CA 1
ATOM 3656 C C . LEU B 1 161 ? -10.055 7.965 -5.422 1 97.88 161 LEU B C 1
ATOM 3658 O O . LEU B 1 161 ? -9.203 8.508 -4.715 1 97.88 161 LEU B O 1
ATOM 3662 N N . ASP B 1 162 ? -11.219 8.461 -5.676 1 97.69 162 ASP B N 1
ATOM 3663 C CA . ASP B 1 162 ? -11.664 9.742 -5.148 1 97.69 162 ASP B CA 1
ATOM 3664 C C . ASP B 1 162 ? -12.906 9.578 -4.277 1 97.69 162 ASP B C 1
ATOM 3666 O O . ASP B 1 162 ? -13.945 9.109 -4.746 1 97.69 162 ASP B O 1
ATOM 3670 N N . VAL B 1 163 ? -12.758 9.883 -3.004 1 98.25 163 VAL B N 1
ATOM 3671 C CA . VAL B 1 163 ? -13.953 9.969 -2.174 1 98.25 163 VAL B CA 1
ATOM 3672 C C . VAL B 1 163 ? -14.719 11.25 -2.498 1 98.25 163 VAL B C 1
ATOM 3674 O O . VAL B 1 163 ? -14.422 12.312 -1.95 1 98.25 163 VAL B O 1
ATOM 3677 N N . ASP B 1 164 ? -15.688 11.141 -3.307 1 96.94 164 ASP B N 1
ATOM 3678 C CA . ASP B 1 164 ? -16.312 12.328 -3.873 1 96.94 164 ASP B CA 1
ATOM 3679 C C . ASP B 1 164 ? -17.344 12.922 -2.906 1 96.94 164 ASP B C 1
ATOM 3681 O O . ASP B 1 164 ? -17.5 12.438 -1.783 1 96.94 164 ASP B O 1
ATOM 3685 N N . SER B 1 165 ? -18.031 13.984 -3.33 1 97.25 165 SER B N 1
ATOM 3686 C CA . SER B 1 165 ? -18.938 14.75 -2.467 1 97.25 165 SER B CA 1
ATOM 3687 C C . SER B 1 165 ? -20.094 13.883 -1.975 1 97.25 165 SER B C 1
ATOM 3689 O O . SER B 1 165 ? -20.469 13.953 -0.803 1 97.25 165 SER B O 1
ATOM 3691 N N . ASP B 1 166 ? -20.656 13.078 -2.855 1 97.88 166 ASP B N 1
ATOM 3692 C CA . ASP B 1 166 ? -21.781 12.234 -2.463 1 97.88 166 ASP B CA 1
ATOM 3693 C C . ASP B 1 166 ? -21.375 11.25 -1.364 1 97.88 166 ASP B C 1
ATOM 3695 O O . ASP B 1 166 ? -22.109 11.047 -0.401 1 97.88 166 ASP B O 1
ATOM 3699 N N . MET B 1 167 ? -20.234 10.664 -1.484 1 98.69 167 MET B N 1
ATOM 3700 C CA . MET B 1 167 ? -19.734 9.734 -0.479 1 98.69 167 MET B CA 1
ATOM 3701 C C . MET B 1 167 ? -19.453 10.453 0.839 1 98.69 167 MET B C 1
ATOM 3703 O O . MET B 1 167 ? -19.812 9.953 1.907 1 98.69 167 MET B O 1
ATOM 3707 N N . LEU B 1 168 ? -18.844 11.594 0.76 1 98.31 168 LEU B N 1
ATOM 3708 C CA . LEU B 1 168 ? -18.516 12.344 1.973 1 98.31 168 LEU B CA 1
ATOM 3709 C C . LEU B 1 168 ? -19.797 12.75 2.711 1 98.31 168 LEU B C 1
ATOM 3711 O O . LEU B 1 168 ? -19.844 12.695 3.941 1 98.31 168 LEU B O 1
ATOM 3715 N N . VAL B 1 169 ? -20.812 13.156 1.956 1 98.19 169 VAL B N 1
ATOM 3716 C CA . VAL B 1 169 ? -22.078 13.523 2.562 1 98.19 169 VAL B CA 1
ATOM 3717 C C . VAL B 1 169 ? -22.688 12.312 3.268 1 98.19 169 VAL B C 1
ATOM 3719 O O . VAL B 1 169 ? -23.141 12.414 4.41 1 98.19 169 VAL B O 1
ATOM 3722 N N . LYS B 1 170 ? -22.625 11.211 2.625 1 98.5 170 LYS B N 1
ATOM 3723 C CA . LYS B 1 170 ? -23.141 9.992 3.236 1 98.5 170 LYS B CA 1
ATOM 3724 C C . LYS B 1 170 ? -22.359 9.633 4.496 1 98.5 170 LYS B C 1
ATOM 3726 O O . LYS B 1 170 ? -22.938 9.305 5.527 1 98.5 170 LYS B O 1
ATOM 3731 N N . LEU B 1 171 ? -21.078 9.727 4.477 1 98.75 171 LEU B N 1
ATOM 3732 C CA . LEU B 1 171 ? -20.203 9.367 5.586 1 98.75 171 LEU B CA 1
ATOM 3733 C C . LEU B 1 171 ? -20.375 10.336 6.75 1 98.75 171 LEU B C 1
ATOM 3735 O O . LEU B 1 171 ? -20.203 9.961 7.91 1 98.75 171 LEU B O 1
ATOM 3739 N N . SER B 1 172 ? -20.812 11.547 6.469 1 98.62 172 SER B N 1
ATOM 3740 C CA . SER B 1 172 ? -21 12.562 7.5 1 98.62 172 SER B CA 1
ATOM 3741 C C . SER B 1 172 ? -22.125 12.188 8.461 1 98.62 172 SER B C 1
ATOM 3743 O O . SER B 1 172 ? -22.219 12.742 9.555 1 98.62 172 SER B O 1
ATOM 3745 N N . ALA B 1 173 ? -22.891 11.273 8.086 1 98.31 173 ALA B N 1
ATOM 3746 C CA . ALA B 1 173 ? -24 10.852 8.922 1 98.31 173 ALA B CA 1
ATOM 3747 C C . ALA B 1 173 ? -23.547 9.867 10 1 98.31 173 ALA B C 1
ATOM 3749 O O . ALA B 1 173 ? -24.312 9.523 10.898 1 98.31 173 ALA B O 1
ATOM 3750 N N . HIS B 1 174 ? -22.375 9.414 9.93 1 98.69 174 HIS B N 1
ATOM 3751 C CA . HIS B 1 174 ? -21.844 8.516 10.953 1 98.69 174 HIS B CA 1
ATOM 3752 C C . HIS B 1 174 ? -21.266 9.297 12.125 1 98.69 174 HIS B C 1
ATOM 3754 O O . HIS B 1 174 ? -20.391 10.148 11.938 1 98.69 174 HIS B O 1
ATOM 3760 N N . PRO B 1 175 ? -21.594 9.039 13.297 1 98.5 175 PRO B N 1
ATOM 3761 C CA . PRO B 1 175 ? -21.203 9.867 14.438 1 98.5 175 PRO B CA 1
ATOM 3762 C C . PRO B 1 175 ? -19.703 9.82 14.703 1 98.5 175 PRO B C 1
ATOM 3764 O O . PRO B 1 175 ? -19.156 10.719 15.359 1 98.5 175 PRO B O 1
ATOM 3767 N N . ASN B 1 176 ? -19 8.789 14.164 1 98.88 176 ASN B N 1
ATOM 3768 C CA . ASN B 1 176 ? -17.578 8.609 14.445 1 98.88 176 ASN B CA 1
ATOM 3769 C C . ASN B 1 176 ? -16.719 9.031 13.258 1 98.88 176 ASN B C 1
ATOM 3771 O O . ASN B 1 176 ? -15.523 8.727 13.211 1 98.88 176 ASN B O 1
ATOM 3775 N N . ILE B 1 177 ? -17.281 9.633 12.258 1 98.88 177 ILE B N 1
ATOM 3776 C CA . ILE B 1 177 ? -16.531 10.258 11.172 1 98.88 177 ILE B CA 1
ATOM 3777 C C . ILE B 1 177 ? -16.656 11.773 11.266 1 98.88 177 ILE B C 1
ATOM 3779 O O . ILE B 1 177 ? -17.734 12.336 11.055 1 98.88 177 ILE B O 1
ATOM 3783 N N . SER B 1 178 ? -15.57 12.391 11.508 1 98.56 178 SER B N 1
ATOM 3784 C CA . SER B 1 178 ? -15.609 13.766 11.984 1 98.56 178 SER B CA 1
ATOM 3785 C C . SER B 1 178 ? -15.297 14.75 10.867 1 98.56 178 SER B C 1
ATOM 3787 O O . SER B 1 178 ? -15.477 15.961 11.023 1 98.56 178 SER B O 1
ATOM 3789 N N . GLY B 1 179 ? -14.852 14.25 9.727 1 98.44 179 GLY B N 1
ATOM 3790 C CA . GLY B 1 179 ? -14.492 15.18 8.672 1 98.44 179 GLY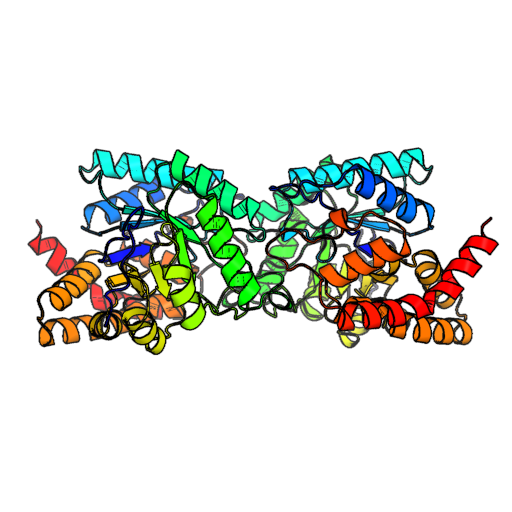 B CA 1
ATOM 3791 C C . GLY B 1 179 ? -13.633 14.555 7.586 1 98.44 179 GLY B C 1
ATOM 3792 O O . GLY B 1 179 ? -13.578 13.336 7.461 1 98.44 179 GLY B O 1
ATOM 3793 N N . ALA B 1 180 ? -13.047 15.484 6.754 1 98.12 180 ALA B N 1
ATOM 3794 C CA . ALA B 1 180 ? -12.211 15.047 5.637 1 98.12 180 ALA B CA 1
ATOM 3795 C C . ALA B 1 180 ? -11.062 16.016 5.391 1 98.12 180 ALA B C 1
ATOM 3797 O O . ALA B 1 180 ? -11.227 17.234 5.531 1 98.12 180 ALA B O 1
ATOM 3798 N N . LYS B 1 181 ? -9.961 15.438 5.152 1 97.94 181 LYS B N 1
ATOM 3799 C CA . LYS B 1 181 ? -8.859 16.156 4.527 1 97.94 181 LYS B CA 1
ATOM 3800 C C . LYS B 1 181 ? -8.906 16.031 3.008 1 97.94 181 LYS B C 1
ATOM 3802 O O . LYS B 1 181 ? -8.828 14.914 2.477 1 97.94 181 LYS B O 1
ATOM 3807 N N . LEU B 1 182 ? -8.969 17.172 2.318 1 96.12 182 LEU B N 1
ATOM 3808 C CA . LEU B 1 182 ? -9.047 17.141 0.863 1 96.12 182 LEU B CA 1
ATOM 3809 C C . LEU B 1 182 ? -7.707 17.516 0.239 1 96.12 182 LEU B C 1
ATOM 3811 O O . LEU B 1 182 ? -7.387 18.688 0.097 1 96.12 182 LEU B O 1
ATOM 3815 N N . THR B 1 183 ? -6.922 16.484 -0.178 1 84.44 183 THR B N 1
ATOM 3816 C CA . THR B 1 183 ? -5.637 16.672 -0.846 1 84.44 183 THR B CA 1
ATOM 3817 C C . THR B 1 183 ? -5.789 16.516 -2.357 1 84.44 183 THR B C 1
ATOM 3819 O O . THR B 1 183 ? -4.809 16.625 -3.098 1 84.44 183 THR B O 1
ATOM 3822 N 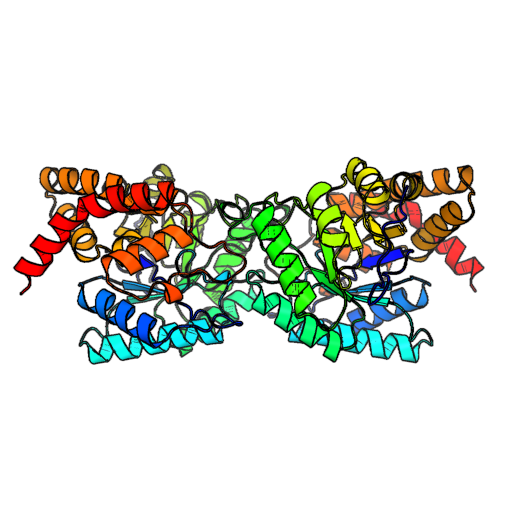N . CYS B 1 184 ? -6.926 16.438 -2.832 1 79.38 184 CYS B N 1
ATOM 3823 C CA . CYS B 1 184 ? -7.242 16.312 -4.25 1 79.38 184 CYS B CA 1
ATOM 3824 C C . CYS B 1 184 ? -7.227 17.672 -4.934 1 79.38 184 CYS B C 1
ATOM 3826 O O . CYS B 1 184 ? -7.195 17.766 -6.16 1 79.38 184 CYS B O 1
ATOM 3828 N N . GLY B 1 185 ? -7.285 18.719 -4.094 1 76 185 GLY B N 1
ATOM 3829 C CA . GLY B 1 185 ? -7.371 20.078 -4.621 1 76 185 GLY B CA 1
ATOM 3830 C C . GLY B 1 185 ? -8.734 20.406 -5.191 1 76 185 GLY B C 1
ATOM 3831 O O . GLY B 1 185 ? -8.906 21.438 -5.852 1 76 185 GLY B O 1
ATOM 3832 N N . GLY B 1 186 ? -9.633 19.562 -4.98 1 81.38 186 GLY B N 1
ATOM 3833 C CA . GLY B 1 186 ? -10.977 19.797 -5.5 1 81.38 186 GLY B CA 1
ATOM 3834 C C . GLY B 1 186 ? -11.75 20.844 -4.711 1 81.38 186 GLY B C 1
ATOM 3835 O O . GLY B 1 186 ? -12.57 20.5 -3.859 1 81.38 186 GLY B O 1
ATOM 3836 N N . ILE B 1 187 ? -11.586 22.047 -5.051 1 87 187 ILE B N 1
ATOM 3837 C CA . ILE B 1 187 ? -12.211 23.156 -4.332 1 87 187 ILE B CA 1
ATOM 3838 C C . ILE B 1 187 ? -13.727 23.062 -4.477 1 87 187 ILE B C 1
ATOM 3840 O O . ILE B 1 187 ? -14.461 23.469 -3.57 1 87 187 ILE B O 1
ATOM 3844 N N . GLY B 1 188 ? -14.203 22.531 -5.582 1 87.38 188 GLY B N 1
ATOM 3845 C CA . GLY B 1 188 ? -15.633 22.406 -5.801 1 87.38 188 GLY B CA 1
ATOM 3846 C C . GLY B 1 188 ? -16.297 21.453 -4.824 1 87.38 188 GLY B C 1
ATOM 3847 O O . GLY B 1 188 ? -17.5 21.578 -4.555 1 87.38 188 GLY B O 1
ATOM 3848 N N . LYS B 1 189 ? -15.586 20.547 -4.234 1 93 189 LYS B N 1
ATOM 3849 C CA . LYS B 1 189 ? -16.109 19.609 -3.25 1 93 189 LYS B CA 1
ATOM 3850 C C . LYS B 1 189 ? -16.484 20.312 -1.949 1 93 189 LYS B C 1
ATOM 3852 O O . LYS B 1 189 ? -17.406 19.891 -1.25 1 93 189 LYS B O 1
ATOM 3857 N N . VAL B 1 190 ? -15.766 21.328 -1.617 1 94.94 190 VAL B N 1
ATOM 3858 C CA . VAL B 1 190 ? -15.898 21.969 -0.314 1 94.94 190 VAL B CA 1
ATOM 3859 C C . VAL B 1 190 ? -17.312 22.516 -0.144 1 94.94 190 VAL B C 1
ATOM 3861 O O . VAL B 1 190 ? -18.016 22.141 0.788 1 94.94 190 VAL B O 1
ATOM 3864 N N . PRO B 1 191 ? -17.781 23.281 -1.059 1 94.31 191 PRO B N 1
ATOM 3865 C CA . PRO B 1 191 ? -19.141 23.812 -0.854 1 94.31 191 PRO B CA 1
ATOM 3866 C C . PRO B 1 191 ? -20.219 22.75 -0.972 1 94.31 191 PRO B C 1
ATOM 3868 O O . PRO B 1 191 ? -21.25 22.828 -0.312 1 94.31 191 PRO B O 1
ATOM 3871 N N . ARG B 1 192 ? -20 21.781 -1.784 1 94.38 192 ARG B N 1
ATOM 3872 C CA . ARG B 1 192 ? -20.984 20.703 -1.901 1 94.38 192 ARG B CA 1
ATOM 3873 C C . ARG B 1 192 ? -21.125 19.938 -0.588 1 94.38 192 ARG B C 1
ATOM 3875 O O . ARG B 1 192 ? -22.234 19.672 -0.126 1 94.38 192 ARG B O 1
ATOM 3882 N N . VAL B 1 193 ? -19.984 19.625 -0.005 1 96.06 193 VAL B N 1
ATOM 3883 C CA . VAL B 1 193 ? -20 18.891 1.255 1 96.06 193 VAL B CA 1
ATOM 3884 C C . VAL B 1 193 ? -20.516 19.797 2.375 1 96.06 193 VAL B C 1
ATOM 3886 O O . VAL B 1 193 ? -21.344 19.375 3.188 1 96.06 193 VAL B O 1
ATOM 3889 N N . THR B 1 194 ? -20.062 21 2.406 1 94.44 194 THR B N 1
ATOM 3890 C CA . THR B 1 194 ? -20.484 21.953 3.438 1 94.44 194 THR B CA 1
ATOM 3891 C C . THR B 1 194 ? -22 22.141 3.406 1 94.44 194 THR B C 1
ATOM 3893 O O . THR B 1 194 ? -22.641 22.219 4.457 1 94.44 194 THR B O 1
ATOM 3896 N N . ALA B 1 195 ? -22.562 22.125 2.287 1 95.19 195 ALA B N 1
ATOM 3897 C CA . ALA B 1 195 ? -23.984 22.391 2.111 1 95.19 195 ALA B CA 1
ATOM 3898 C C . ALA B 1 195 ? -24.828 21.188 2.514 1 95.19 195 ALA B C 1
ATOM 3900 O O . ALA B 1 195 ? -25.969 21.344 2.984 1 95.19 195 ALA B O 1
ATOM 3901 N N . SER B 1 196 ? -24.25 20.031 2.398 1 96.44 196 SER B N 1
ATOM 3902 C CA . SER B 1 196 ? -25.141 18.875 2.439 1 96.44 196 SER B CA 1
ATOM 3903 C C . SER B 1 196 ? -24.75 17.906 3.551 1 96.44 196 SER B C 1
ATOM 3905 O O . SER B 1 196 ? -25.516 17.031 3.924 1 96.44 196 SER B O 1
ATOM 3907 N N . ALA B 1 197 ? -23.625 18.047 4.117 1 97 197 ALA B N 1
ATOM 3908 C CA . ALA B 1 197 ? -23.156 17.125 5.145 1 97 197 ALA B CA 1
ATOM 3909 C C . ALA B 1 197 ? -23.969 17.266 6.426 1 97 197 ALA B C 1
ATOM 3911 O O . ALA B 1 197 ? -24.469 18.344 6.734 1 97 197 ALA B O 1
ATOM 3912 N N . VAL B 1 198 ? -24.141 16.172 7.113 1 96.81 198 VAL B N 1
ATOM 3913 C CA . VAL B 1 198 ? -24.672 16.219 8.477 1 96.81 198 VAL B CA 1
ATOM 3914 C C . VAL B 1 198 ? -23.656 16.891 9.398 1 96.81 198 VAL B C 1
ATOM 3916 O O . VAL B 1 198 ? -22.484 16.516 9.438 1 96.81 198 VAL B O 1
ATOM 3919 N N . ARG B 1 199 ? -24.125 17.844 10.148 1 95.38 199 ARG B N 1
ATOM 3920 C CA . ARG B 1 199 ? -23.203 18.672 10.906 1 95.38 199 ARG B CA 1
ATOM 3921 C C . ARG B 1 199 ? -23.156 18.266 12.375 1 95.38 199 ARG B C 1
ATOM 3923 O O . ARG B 1 199 ? -24.141 17.734 12.898 1 95.38 199 ARG B O 1
ATOM 3930 N N . PRO B 1 200 ? -22.062 18.547 12.992 1 96.94 200 PRO B N 1
ATOM 3931 C CA . PRO B 1 200 ? -20.812 19.125 12.492 1 96.94 200 PRO B CA 1
ATOM 3932 C C . PRO B 1 200 ? -19.969 18.125 11.703 1 96.94 200 PRO B C 1
ATOM 3934 O O . PRO B 1 200 ? -19.891 16.953 12.07 1 96.94 200 PRO B O 1
ATOM 3937 N N . PHE B 1 201 ? -19.328 18.516 10.625 1 98.12 201 PHE B N 1
ATOM 3938 C CA . PHE B 1 201 ? -18.422 17.766 9.758 1 98.12 201 PHE B CA 1
ATOM 3939 C C . PHE B 1 201 ? -17.312 18.672 9.234 1 98.12 201 PHE B C 1
ATOM 3941 O O . PHE B 1 201 ? -17.578 19.578 8.438 1 98.12 201 PHE B O 1
ATOM 3948 N N . SER B 1 202 ? -16.062 18.484 9.648 1 98.38 202 SER B N 1
ATOM 3949 C CA . SER B 1 202 ? -14.977 19.391 9.359 1 98.38 202 SER B CA 1
ATOM 3950 C C . SER B 1 202 ? -14.32 19.078 8.023 1 98.38 202 SER B C 1
ATOM 3952 O O . SER B 1 202 ? -13.898 17.953 7.781 1 98.38 202 SER B O 1
ATOM 3954 N N . VAL B 1 203 ? -14.211 20.047 7.172 1 97.88 203 VAL B N 1
ATOM 3955 C CA . VAL B 1 203 ? -13.492 19.922 5.91 1 97.88 203 VAL B CA 1
ATOM 3956 C C . VAL B 1 203 ? -12.242 20.781 5.938 1 97.88 203 VAL B C 1
ATOM 3958 O O . VAL B 1 203 ? -12.312 21.984 6.207 1 97.88 203 VAL B O 1
ATOM 3961 N N . LEU B 1 204 ? -11.117 20.188 5.758 1 97.88 204 LEU B N 1
ATOM 3962 C CA . LEU B 1 204 ? -9.852 20.906 5.699 1 97.88 204 LEU B CA 1
ATOM 3963 C C . LEU B 1 204 ? -9.141 20.656 4.371 1 97.88 204 LEU B C 1
ATOM 3965 O O . LEU B 1 204 ? -9.164 19.531 3.859 1 97.88 204 LEU B O 1
ATOM 3969 N N . GLY B 1 205 ? -8.555 21.688 3.881 1 95.75 205 GLY B N 1
ATOM 3970 C CA . GLY B 1 205 ? -7.688 21.5 2.727 1 95.75 205 GLY B CA 1
ATOM 3971 C C . GLY B 1 205 ? -6.355 20.875 3.074 1 95.75 205 GLY B C 1
ATOM 3972 O O . GLY B 1 205 ? -5.863 21.016 4.191 1 95.75 205 GLY B O 1
ATOM 3973 N N . GLY B 1 206 ? -5.754 20.266 2.053 1 94.56 206 GLY B N 1
ATOM 3974 C CA . GLY B 1 206 ? -4.492 19.578 2.279 1 94.56 206 GLY B CA 1
ATOM 3975 C C . GLY B 1 206 ? -3.281 20.453 2.023 1 94.56 206 GLY B C 1
ATOM 3976 O O . GLY B 1 206 ? -2.146 20.047 2.27 1 94.56 206 GLY B O 1
ATOM 3977 N N . GLN B 1 207 ? -3.5 21.703 1.568 1 93.94 207 GLN B N 1
ATOM 3978 C CA . GLN B 1 207 ? -2.424 22.641 1.25 1 93.94 207 GLN B CA 1
ATOM 3979 C C . GLN B 1 207 ? -2.801 24.062 1.638 1 93.94 207 GLN B C 1
ATOM 3981 O O . GLN B 1 207 ? -3.982 24.406 1.688 1 93.94 207 GLN B O 1
ATOM 3986 N N . ILE B 1 208 ? -1.812 24.781 1.848 1 95.19 208 ILE B N 1
ATOM 3987 C CA . ILE B 1 208 ? -2.045 26.156 2.303 1 95.19 208 ILE B CA 1
ATOM 3988 C C . ILE B 1 208 ? -2.424 27.031 1.114 1 95.19 208 ILE B C 1
ATOM 3990 O O . ILE B 1 208 ? -3.053 28.078 1.285 1 95.19 208 ILE B O 1
ATOM 3994 N N . ASP B 1 209 ? -2.113 26.594 -0.106 1 92.81 209 ASP B N 1
ATOM 3995 C CA . ASP B 1 209 ? -2.215 27.453 -1.276 1 92.81 209 ASP B CA 1
ATOM 3996 C C . ASP B 1 209 ? -3.674 27.75 -1.612 1 92.81 209 ASP B C 1
ATOM 3998 O O . ASP B 1 209 ? -3.977 28.766 -2.244 1 92.81 209 ASP B O 1
ATOM 4002 N N . TRP B 1 210 ? -4.602 26.859 -1.098 1 93.06 210 TRP B N 1
ATOM 4003 C CA . TRP B 1 210 ? -5.996 27.141 -1.421 1 93.06 210 TRP B CA 1
ATOM 4004 C C . TRP B 1 210 ? -6.848 27.172 -0.157 1 93.06 210 TRP B C 1
ATOM 4006 O O . TRP B 1 210 ? -8.062 26.984 -0.215 1 93.06 210 TRP B O 1
ATOM 4016 N N . MET B 1 211 ? -6.199 27.438 0.977 1 95.56 211 MET B N 1
ATOM 4017 C CA . MET B 1 211 ? -6.938 27.484 2.234 1 95.56 211 MET B CA 1
ATOM 4018 C C . MET B 1 211 ? -7.957 28.609 2.227 1 95.56 211 MET B C 1
ATOM 4020 O O . MET B 1 211 ? -9.117 28.406 2.598 1 95.56 211 MET B O 1
ATOM 4024 N N . GLY B 1 212 ? -7.609 29.828 1.816 1 94.88 212 GLY B N 1
ATOM 4025 C CA . GLY B 1 212 ? -8.516 30.953 1.771 1 94.88 212 GLY B CA 1
ATOM 4026 C C . GLY B 1 212 ? -9.781 30.672 0.981 1 94.88 212 GLY B C 1
ATOM 4027 O O . GLY B 1 212 ? -10.891 30.75 1.522 1 94.88 212 GLY B O 1
ATOM 4028 N N . PRO B 1 213 ? -9.578 30.312 -0.313 1 93.88 213 PRO B N 1
ATOM 4029 C CA . PRO B 1 213 ? -10.75 29.938 -1.117 1 93.88 213 PRO B CA 1
ATOM 4030 C C . PRO B 1 213 ? -11.602 28.844 -0.467 1 93.88 213 PRO B C 1
ATOM 4032 O O . PRO B 1 213 ? -12.828 28.891 -0.541 1 93.88 213 PRO B O 1
ATOM 4035 N N . ALA B 1 214 ? -11.031 27.922 0.193 1 96.19 214 ALA B N 1
ATOM 4036 C CA . ALA B 1 214 ? -11.766 26.828 0.84 1 96.19 214 ALA B CA 1
ATOM 4037 C C . ALA B 1 214 ? -12.539 27.344 2.053 1 96.19 214 ALA B C 1
ATOM 4039 O O . ALA B 1 214 ? -13.703 26.984 2.256 1 96.19 214 ALA B O 1
ATOM 4040 N N . MET B 1 215 ? -11.898 28.172 2.838 1 96.5 215 MET B N 1
ATOM 4041 C CA . MET B 1 215 ? -12.539 28.703 4.035 1 96.5 215 MET B CA 1
ATOM 4042 C C . MET B 1 215 ? -13.711 29.609 3.67 1 96.5 215 MET B C 1
ATOM 4044 O O . MET B 1 215 ? -14.695 29.672 4.406 1 96.5 215 MET B O 1
ATOM 4048 N N . ALA B 1 216 ? -13.625 30.25 2.531 1 94.94 216 ALA B N 1
ATOM 4049 C CA . ALA B 1 216 ? -14.695 31.125 2.068 1 94.94 216 ALA B CA 1
ATOM 4050 C C . ALA B 1 216 ? -15.992 30.344 1.848 1 94.94 216 ALA B C 1
ATOM 4052 O O . ALA B 1 216 ? -17.078 30.922 1.838 1 94.94 216 ALA B O 1
ATOM 4053 N N . VAL B 1 217 ? -15.82 29.016 1.705 1 95 217 VAL B N 1
ATOM 4054 C CA . VAL B 1 217 ? -17.016 28.234 1.381 1 95 217 VAL B CA 1
ATOM 4055 C C . VAL B 1 217 ? -17.219 27.141 2.42 1 95 217 VAL B C 1
ATOM 4057 O O . VAL B 1 217 ? -17.891 26.141 2.156 1 95 217 VAL B O 1
ATOM 4060 N N . GLY B 1 218 ? -16.547 27.25 3.543 1 95.12 218 GLY B N 1
ATOM 4061 C CA . GLY B 1 218 ? -17 26.438 4.66 1 95.12 218 GLY B CA 1
ATOM 4062 C C . GLY B 1 218 ? -15.906 25.562 5.242 1 95.12 218 GLY B C 1
ATOM 4063 O O . GLY B 1 218 ? -16.094 24.922 6.281 1 95.12 218 GLY B O 1
ATOM 4064 N N . ALA B 1 219 ? -14.758 25.484 4.598 1 97 219 ALA B N 1
ATOM 4065 C CA . ALA B 1 219 ? -13.648 24.766 5.215 1 97 219 ALA B CA 1
ATOM 4066 C C . ALA B 1 219 ? -13.234 25.406 6.535 1 97 219 ALA B C 1
ATOM 4068 O O . ALA B 1 219 ? -13.414 26.609 6.727 1 97 219 ALA B O 1
ATOM 4069 N N . VAL B 1 220 ? -12.672 24.578 7.391 1 97.88 220 VAL B N 1
ATOM 4070 C CA . VAL B 1 220 ? -12.398 25.109 8.727 1 97.88 220 VAL B CA 1
ATOM 4071 C C . VAL B 1 220 ? -10.891 25.234 8.93 1 97.88 220 VAL B C 1
ATOM 4073 O O . VAL B 1 220 ? -10.422 25.344 10.07 1 97.88 220 VAL B O 1
ATOM 4076 N N . GLY B 1 221 ? -10.07 25.188 7.902 1 98 221 GLY B N 1
ATOM 4077 C CA . GLY B 1 221 ? -8.625 25.312 7.98 1 98 221 GLY B CA 1
ATOM 4078 C C . GLY B 1 221 ? -7.895 24.422 6.988 1 98 221 GLY B C 1
ATOM 4079 O O . GLY B 1 221 ? -8.398 24.156 5.895 1 98 221 GLY B O 1
ATOM 4080 N N . ALA B 1 222 ? -6.586 24.078 7.375 1 98 222 ALA B N 1
ATOM 4081 C CA . ALA B 1 222 ? -5.758 23.281 6.469 1 98 222 ALA B CA 1
ATOM 4082 C C . ALA B 1 222 ? -4.832 22.344 7.242 1 98 222 ALA B C 1
ATOM 4084 O O . ALA B 1 222 ? -4.457 22.641 8.383 1 98 222 ALA B O 1
ATOM 4085 N N . ILE B 1 223 ? -4.613 21.219 6.703 1 98.06 223 ILE B N 1
ATOM 4086 C CA . ILE B 1 223 ? -3.486 20.359 7.055 1 98.06 223 ILE B CA 1
ATOM 4087 C C . ILE B 1 223 ? -2.371 20.516 6.023 1 98.06 223 ILE B C 1
ATOM 4089 O O . ILE B 1 223 ? -2.424 19.922 4.945 1 98.06 223 ILE B O 1
ATOM 4093 N N . THR B 1 224 ? -1.364 21.312 6.332 1 97.12 224 THR B N 1
ATOM 4094 C CA . THR B 1 224 ? -0.443 21.766 5.297 1 97.12 224 THR B CA 1
ATOM 4095 C C . THR B 1 224 ? 0.999 21.438 5.676 1 97.12 224 THR B C 1
ATOM 4097 O O . THR B 1 224 ? 1.405 21.625 6.82 1 97.12 224 THR B O 1
ATOM 4100 N N . GLY B 1 225 ? 1.692 20.953 4.68 1 96.25 225 GLY B N 1
ATOM 4101 C CA . GLY B 1 225 ? 3.104 20.641 4.863 1 96.25 225 GLY B CA 1
ATOM 4102 C C . GLY B 1 225 ? 3.949 21.875 5.129 1 96.25 225 GLY B C 1
ATOM 4103 O O . GLY B 1 225 ? 4.996 21.797 5.777 1 96.25 225 GLY B O 1
ATOM 4104 N N . MET B 1 226 ? 3.529 23.047 4.742 1 96 226 MET B N 1
ATOM 4105 C CA . MET B 1 226 ? 4.273 24.297 4.895 1 96 226 MET B CA 1
ATOM 4106 C C . MET B 1 226 ? 4.492 24.625 6.367 1 96 226 MET B C 1
ATOM 4108 O O . MET B 1 226 ? 5.488 25.266 6.727 1 96 226 MET B O 1
ATOM 4112 N N . ALA B 1 227 ? 3.615 24.125 7.152 1 97.94 227 ALA B N 1
ATOM 4113 C CA . ALA B 1 227 ? 3.688 24.422 8.578 1 97.94 227 ALA B CA 1
ATOM 4114 C C . ALA B 1 227 ? 4.883 23.734 9.227 1 97.94 227 ALA B C 1
ATOM 4116 O O . ALA B 1 227 ? 5.27 24.062 10.352 1 97.94 227 ALA B O 1
ATOM 4117 N N . ASN B 1 228 ? 5.535 22.781 8.555 1 98.19 228 ASN B N 1
ATOM 4118 C CA . ASN B 1 228 ? 6.77 22.188 9.055 1 98.19 228 ASN B CA 1
ATOM 4119 C C . ASN B 1 228 ? 7.91 23.203 9.07 1 98.19 228 ASN B C 1
ATOM 4121 O O . ASN B 1 228 ? 8.906 23 9.773 1 98.19 228 ASN B O 1
ATOM 4125 N N . LEU B 1 229 ? 7.746 24.219 8.266 1 97.62 229 LEU B N 1
ATOM 4126 C CA . LEU B 1 229 ? 8.82 25.203 8.133 1 97.62 229 LEU B CA 1
ATOM 4127 C C . LEU B 1 229 ? 8.375 26.562 8.648 1 97.62 229 LEU B C 1
ATOM 4129 O O . LEU B 1 229 ? 9.117 27.219 9.383 1 97.62 229 LEU B O 1
ATOM 4133 N N . TYR B 1 230 ? 7.133 26.984 8.281 1 98.06 230 TYR B N 1
ATOM 4134 C CA . TYR B 1 230 ? 6.633 28.297 8.648 1 98.06 230 TYR B CA 1
ATOM 4135 C C . TYR B 1 230 ? 5.285 28.188 9.352 1 98.06 230 TYR B C 1
ATOM 4137 O O . TYR B 1 230 ? 4.285 28.734 8.883 1 98.06 230 TYR B O 1
ATOM 4145 N N . PRO B 1 231 ? 5.309 27.562 10.555 1 98.5 231 PRO B N 1
ATOM 4146 C CA . PRO B 1 231 ? 4.047 27.328 11.266 1 98.5 231 PRO B CA 1
ATOM 4147 C C . PRO B 1 231 ? 3.359 28.641 11.68 1 98.5 231 PRO B C 1
ATOM 4149 O O . PRO B 1 231 ? 2.135 28.75 11.586 1 98.5 231 PRO B O 1
ATOM 4152 N N . ARG B 1 232 ? 4.043 29.641 12.117 1 98.38 232 ARG B N 1
ATOM 4153 C CA . ARG B 1 232 ? 3.43 30.875 12.586 1 98.38 232 ARG B CA 1
ATOM 4154 C C . ARG B 1 232 ? 2.799 31.656 11.438 1 98.38 232 ARG B C 1
ATOM 4156 O O . ARG B 1 232 ? 1.737 32.25 11.594 1 98.38 232 ARG B O 1
ATOM 4163 N N . ALA B 1 233 ? 3.479 31.625 10.289 1 98.25 233 ALA B N 1
ATOM 4164 C CA . ALA B 1 233 ? 2.9 32.281 9.109 1 98.25 233 ALA B CA 1
ATOM 4165 C C . ALA B 1 233 ? 1.584 31.609 8.719 1 98.25 233 ALA B C 1
ATOM 4167 O O . ALA B 1 233 ? 0.626 32.281 8.344 1 98.25 233 ALA B O 1
ATOM 4168 N N . CYS B 1 234 ? 1.521 30.297 8.797 1 98.44 234 CYS B N 1
ATOM 4169 C CA . CYS B 1 234 ? 0.305 29.562 8.469 1 98.44 234 CYS B CA 1
ATOM 4170 C C . CYS B 1 234 ? -0.813 29.906 9.453 1 98.44 234 CYS B C 1
ATOM 4172 O O . CYS B 1 234 ? -1.954 30.125 9.039 1 98.44 234 CYS B O 1
ATOM 4174 N N . VAL B 1 235 ? -0.494 29.938 10.727 1 98.62 235 VAL B N 1
ATOM 4175 C CA . VAL B 1 235 ? -1.478 30.266 11.758 1 98.62 235 VAL B CA 1
ATOM 4176 C C . VAL B 1 235 ? -1.967 31.703 11.57 1 98.62 235 VAL B C 1
ATOM 4178 O O . VAL B 1 235 ? -3.164 31.969 11.68 1 98.62 235 VAL B O 1
ATOM 4181 N N . GLU B 1 236 ? -1.05 32.625 11.273 1 98.5 236 GLU B N 1
ATOM 4182 C CA . GLU B 1 236 ? -1.424 34.031 11.031 1 98.5 236 GLU B CA 1
ATOM 4183 C C . GLU B 1 236 ? -2.41 34.125 9.867 1 98.5 236 GLU B C 1
ATOM 4185 O O . GLU B 1 236 ? -3.393 34.875 9.953 1 98.5 236 GLU B O 1
ATOM 4190 N N . LEU B 1 237 ? -2.111 33.406 8.82 1 98.38 237 LEU B N 1
ATOM 4191 C CA . LEU B 1 237 ? -3.002 33.406 7.668 1 98.38 237 LEU B CA 1
ATOM 4192 C C . LEU B 1 237 ? -4.398 32.938 8.055 1 98.38 237 LEU B C 1
ATOM 4194 O O . LEU B 1 237 ? -5.395 33.562 7.684 1 98.38 237 LEU B O 1
ATOM 4198 N N . TYR B 1 238 ? -4.488 31.875 8.789 1 98.5 238 TYR B N 1
ATOM 4199 C CA . TYR B 1 238 ? -5.75 31.344 9.289 1 98.5 238 TYR B CA 1
ATOM 4200 C C . TYR B 1 238 ? -6.484 32.375 10.125 1 98.5 238 TYR B C 1
ATOM 4202 O O . TYR B 1 238 ? -7.684 32.625 9.938 1 98.5 238 TYR B O 1
ATOM 4210 N N . ASP B 1 239 ? -5.789 33.031 11.016 1 98.25 239 ASP B N 1
ATOM 4211 C CA . ASP B 1 239 ? -6.375 34 11.93 1 98.25 239 ASP B CA 1
ATOM 4212 C C . ASP B 1 239 ? -6.914 35.219 11.164 1 98.25 239 ASP B C 1
ATOM 4214 O O . ASP B 1 239 ? -7.945 35.781 11.539 1 98.25 239 ASP B O 1
ATOM 4218 N N . LEU B 1 240 ? -6.16 35.625 10.18 1 98.31 240 LEU B N 1
ATOM 4219 C CA . LEU B 1 240 ? -6.609 36.781 9.367 1 98.31 240 LEU B CA 1
ATOM 4220 C C . LEU B 1 240 ? -7.938 36.438 8.688 1 98.31 240 LEU B C 1
ATOM 4222 O O . LEU B 1 240 ? -8.844 37.281 8.672 1 98.31 240 LEU B O 1
ATOM 4226 N N . TYR B 1 241 ? -8.062 35.25 8.133 1 97.5 241 TYR B N 1
ATOM 4227 C CA . TYR B 1 241 ? -9.312 34.844 7.504 1 97.5 241 TYR B CA 1
ATOM 4228 C C . TYR B 1 241 ? -10.438 34.75 8.531 1 97.5 241 TYR B C 1
ATOM 4230 O O . TYR B 1 241 ? -11.562 35.219 8.281 1 97.5 241 TYR B O 1
ATOM 4238 N N . LYS B 1 242 ? -10.18 34.219 9.68 1 96.75 242 LYS B N 1
ATOM 4239 C CA . LYS B 1 242 ? -11.172 34.094 10.742 1 96.75 242 LYS B CA 1
ATOM 4240 C C . LYS B 1 242 ? -11.656 35.469 11.219 1 96.75 242 LYS B C 1
ATOM 4242 O O . LYS B 1 242 ? -12.828 35.625 11.57 1 96.75 242 LYS B O 1
ATOM 4247 N N . ALA B 1 243 ? -10.781 36.406 11.172 1 97.19 243 ALA B N 1
ATOM 4248 C CA . ALA B 1 243 ? -11.078 37.75 11.656 1 97.19 243 ALA B CA 1
ATOM 4249 C C . ALA B 1 243 ? -11.75 38.594 10.578 1 97.19 243 ALA B C 1
ATOM 4251 O O . ALA B 1 243 ? -12.156 39.719 10.828 1 97.19 243 ALA B O 1
ATOM 4252 N N . GLY B 1 244 ? -11.805 38.094 9.375 1 96.25 244 GLY B N 1
ATOM 4253 C CA . GLY B 1 244 ? -12.438 38.812 8.281 1 96.25 244 GLY B CA 1
ATOM 4254 C C . GLY B 1 244 ? -11.555 39.875 7.676 1 96.25 244 GLY B C 1
ATOM 4255 O O . GLY B 1 244 ? -12.047 40.812 7.016 1 96.25 244 GLY B O 1
ATOM 4256 N N . LYS B 1 245 ? -10.289 39.812 7.914 1 97.25 245 LYS B N 1
ATOM 4257 C CA . LYS B 1 245 ? -9.336 40.75 7.324 1 97.25 245 LYS B CA 1
ATOM 4258 C C . LYS B 1 245 ? -8.945 40.312 5.914 1 97.25 245 LYS B C 1
ATOM 4260 O O . LYS B 1 245 ? -7.789 39.969 5.664 1 97.25 245 LYS B O 1
ATOM 4265 N N . ALA B 1 246 ? -9.805 40.469 5.035 1 94.69 246 ALA B N 1
ATOM 4266 C CA . ALA B 1 246 ? -9.758 39.875 3.709 1 94.69 246 ALA B CA 1
ATOM 4267 C C . ALA B 1 246 ? -8.547 40.375 2.922 1 94.69 246 ALA B C 1
ATOM 4269 O O . ALA B 1 246 ? -7.859 39.594 2.264 1 94.69 246 ALA B O 1
ATOM 4270 N N . GLN B 1 247 ? -8.305 41.625 2.943 1 96.81 247 GLN B N 1
ATOM 4271 C CA . GLN B 1 247 ? -7.215 42.188 2.154 1 96.81 247 GLN B CA 1
ATOM 4272 C C . GLN B 1 247 ? -5.863 41.688 2.656 1 96.81 247 GLN B C 1
ATOM 4274 O O . GLN B 1 247 ? -5.047 41.188 1.872 1 96.81 247 GLN B O 1
ATOM 4279 N N . GLU B 1 248 ? -5.645 41.812 3.986 1 97.5 248 GLU B N 1
ATOM 4280 C CA . GLU B 1 248 ? -4.402 41.344 4.578 1 97.5 248 GLU B CA 1
ATOM 4281 C C . GLU B 1 248 ? -4.246 39.812 4.371 1 97.5 248 GLU B C 1
ATOM 4283 O O . GLU B 1 248 ? -3.15 39.344 4.07 1 97.5 248 GLU B O 1
ATOM 4288 N N . ALA B 1 249 ? -5.336 39.156 4.516 1 97.81 249 ALA B N 1
ATOM 4289 C CA . ALA B 1 249 ? -5.332 37.719 4.328 1 97.81 249 ALA B CA 1
ATOM 4290 C C . ALA B 1 249 ? -4.953 37.344 2.895 1 97.81 249 ALA B C 1
ATOM 4292 O O . ALA B 1 249 ? -4.164 36.438 2.67 1 97.81 249 ALA B O 1
ATOM 4293 N N . THR B 1 250 ? -5.5 38.031 1.944 1 97.06 250 THR B N 1
ATOM 4294 C CA . THR B 1 250 ? -5.223 37.781 0.538 1 97.06 250 THR B CA 1
ATOM 4295 C C . THR B 1 250 ? -3.752 38 0.22 1 97.06 250 THR B C 1
ATOM 4297 O O . THR B 1 250 ? -3.129 37.219 -0.496 1 97.06 250 THR B O 1
ATOM 4300 N N . GLU B 1 251 ? -3.199 39.062 0.73 1 96.69 251 GLU B N 1
ATOM 4301 C CA . GLU B 1 251 ? -1.788 39.375 0.511 1 96.69 251 GLU B CA 1
ATOM 4302 C C . GLU B 1 251 ? -0.896 38.25 1.062 1 96.69 251 GLU B C 1
ATOM 4304 O O . GLU B 1 251 ? 0.037 37.812 0.389 1 96.69 251 GLU B O 1
ATOM 4309 N N . LEU B 1 252 ? -1.186 37.844 2.252 1 97.56 252 LEU B N 1
ATOM 4310 C CA . LEU B 1 252 ? -0.406 36.75 2.855 1 97.56 252 LEU B CA 1
ATOM 4311 C C . LEU B 1 252 ? -0.653 35.438 2.135 1 97.56 252 LEU B C 1
ATOM 4313 O O . LEU B 1 252 ? 0.266 34.625 1.975 1 97.56 252 LEU B O 1
ATOM 4317 N N . GLN B 1 253 ? -1.885 35.219 1.686 1 97.19 253 GLN B N 1
ATOM 4318 C CA . GLN B 1 253 ? -2.238 34 0.932 1 97.19 253 GLN B CA 1
ATOM 4319 C C . GLN B 1 253 ? -1.403 33.906 -0.34 1 97.19 253 GLN B C 1
ATOM 4321 O O . GLN B 1 253 ? -0.945 32.812 -0.69 1 97.19 253 GLN B O 1
ATOM 4326 N N . LEU B 1 254 ? -1.224 34.969 -1.036 1 95.62 254 LEU B N 1
ATOM 4327 C CA . LEU B 1 254 ? -0.454 34.969 -2.275 1 95.62 254 LEU B CA 1
ATOM 4328 C C . LEU B 1 254 ? 1.003 34.594 -2.01 1 95.62 254 LEU B C 1
ATOM 4330 O O . LEU B 1 254 ? 1.601 33.844 -2.756 1 95.62 254 LEU B O 1
ATOM 4334 N N . LYS B 1 255 ? 1.588 35.094 -0.9 1 94.88 255 LYS B N 1
ATOM 4335 C CA . LYS B 1 255 ? 2.953 34.75 -0.514 1 94.88 255 LYS B CA 1
ATOM 4336 C C . LYS B 1 255 ? 3.061 33.281 -0.126 1 94.88 255 LYS B C 1
ATOM 4338 O O . LYS B 1 255 ? 3.99 32.594 -0.543 1 94.88 255 LYS B O 1
ATOM 4343 N N . ALA B 1 256 ? 2.086 32.875 0.649 1 96.12 256 ALA B N 1
ATOM 4344 C CA . ALA B 1 256 ? 2.074 31.484 1.119 1 96.12 256 ALA B CA 1
ATOM 4345 C C . ALA B 1 256 ? 1.933 30.516 -0.046 1 96.12 256 ALA B C 1
ATOM 4347 O O . ALA B 1 256 ? 2.602 29.469 -0.083 1 96.12 256 ALA B O 1
ATOM 4348 N N . ALA B 1 257 ? 1.079 30.844 -0.997 1 94.12 257 ALA B N 1
ATOM 4349 C CA . ALA B 1 257 ? 0.84 30 -2.156 1 94.12 257 ALA B CA 1
ATOM 4350 C C . ALA B 1 257 ? 2.098 29.859 -3.008 1 94.12 257 ALA B C 1
ATOM 4352 O O . ALA B 1 257 ? 2.396 28.781 -3.521 1 94.12 257 ALA B O 1
ATOM 4353 N N . THR B 1 258 ? 2.824 30.922 -3.139 1 91.75 258 THR B N 1
ATOM 4354 C CA . THR B 1 258 ? 4.062 30.906 -3.91 1 91.75 258 THR B CA 1
ATOM 4355 C C . THR B 1 258 ? 5.133 30.078 -3.201 1 91.75 258 THR B C 1
ATOM 4357 O O . THR B 1 258 ? 5.84 29.297 -3.836 1 91.75 258 THR B O 1
ATOM 4360 N N . SER B 1 259 ? 5.18 30.188 -1.912 1 92.62 259 SER B N 1
ATOM 4361 C CA . SER B 1 259 ? 6.148 29.438 -1.114 1 92.62 259 SER B CA 1
ATOM 4362 C C . SER B 1 259 ? 5.828 27.953 -1.104 1 92.62 259 SER B C 1
ATOM 4364 O O . SER B 1 259 ? 6.734 27.109 -1.143 1 92.62 259 SER B O 1
ATOM 4366 N N . GLU B 1 260 ? 4.574 27.672 -1.117 1 90.56 260 GLU B N 1
ATOM 4367 C CA . GLU B 1 260 ? 4.117 26.281 -1.023 1 90.56 260 GLU B CA 1
ATOM 4368 C C . GLU B 1 260 ? 4.508 25.484 -2.264 1 90.56 260 GLU B C 1
ATOM 4370 O O . GLU B 1 260 ? 4.574 24.25 -2.223 1 90.56 260 GLU B O 1
ATOM 4375 N N . TRP B 1 261 ? 4.801 26.156 -3.309 1 86.38 261 TRP B N 1
ATOM 4376 C CA . TRP B 1 261 ? 5.23 25.516 -4.543 1 86.38 261 TRP B CA 1
ATOM 4377 C C . TRP B 1 261 ? 6.527 24.75 -4.328 1 86.38 261 TRP B C 1
ATOM 4379 O O . TRP B 1 261 ? 6.789 23.75 -5.02 1 86.38 261 TRP B O 1
ATOM 4389 N N . ALA B 1 262 ? 7.316 25.141 -3.318 1 84.56 262 ALA B N 1
ATOM 4390 C CA . ALA B 1 262 ? 8.531 24.422 -2.943 1 84.56 262 ALA B CA 1
ATOM 4391 C C . ALA B 1 262 ? 8.203 23.016 -2.469 1 84.56 262 ALA B C 1
ATOM 4393 O O . ALA B 1 262 ? 8.914 22.062 -2.803 1 84.56 262 ALA B O 1
ATOM 4394 N N . PHE B 1 263 ? 7.156 22.875 -1.804 1 84 263 PHE B N 1
ATOM 4395 C CA . PHE B 1 263 ? 6.77 21.594 -1.229 1 84 263 PHE B CA 1
ATOM 4396 C C . PHE B 1 263 ? 6.059 20.734 -2.264 1 84 263 PHE B C 1
ATOM 4398 O O . PHE B 1 263 ? 6.25 19.516 -2.303 1 84 263 PHE B O 1
ATOM 4405 N N . ALA B 1 264 ? 5.328 21.359 -3.105 1 81.19 264 ALA B N 1
ATOM 4406 C CA . ALA B 1 264 ? 4.594 20.641 -4.133 1 81.19 264 ALA B CA 1
ATOM 4407 C C . ALA B 1 264 ? 5.539 20.062 -5.191 1 81.19 264 ALA B C 1
ATOM 4409 O O . ALA B 1 264 ? 5.414 18.906 -5.59 1 81.19 264 ALA B O 1
ATOM 4410 N N . LYS B 1 265 ? 6.512 20.781 -5.531 1 82.94 265 LYS B N 1
ATOM 4411 C CA . LYS B 1 265 ? 7.395 20.391 -6.629 1 82.94 265 LYS B CA 1
ATOM 4412 C C . LYS B 1 265 ? 8.617 19.641 -6.105 1 82.94 265 LYS B C 1
ATOM 4414 O O . LYS B 1 265 ? 9.258 18.891 -6.852 1 82.94 265 LYS B O 1
ATOM 4419 N N . GLY B 1 266 ? 8.852 19.812 -4.938 1 88.69 266 GLY B N 1
ATOM 4420 C CA . GLY B 1 266 ? 10.039 19.203 -4.387 1 88.69 266 GLY B CA 1
ATOM 4421 C C . GLY B 1 266 ? 9.828 17.75 -3.988 1 88.69 266 GLY B C 1
ATOM 4422 O O . GLY B 1 266 ? 10.789 16.984 -3.861 1 88.69 266 GLY B O 1
ATOM 4423 N N . GLY B 1 267 ? 8.578 17.328 -3.824 1 92.25 267 GLY B N 1
ATOM 4424 C CA . GLY B 1 267 ? 8.328 16.016 -3.256 1 92.25 267 GLY B CA 1
ATOM 4425 C C . GLY B 1 267 ? 8.617 15.945 -1.768 1 92.25 267 GLY B C 1
ATOM 4426 O O . GLY B 1 267 ? 8.953 16.953 -1.147 1 92.25 267 GLY B O 1
ATOM 4427 N N . ILE B 1 268 ? 8.516 14.766 -1.182 1 95.56 268 ILE B N 1
ATOM 4428 C CA . ILE B 1 268 ? 8.719 14.602 0.254 1 95.56 268 ILE B CA 1
ATOM 4429 C C . ILE B 1 268 ? 10.203 14.766 0.587 1 95.56 268 ILE B C 1
ATOM 4431 O O . ILE B 1 268 ? 10.555 15.406 1.583 1 95.56 268 ILE B O 1
ATOM 4435 N N . ASN B 1 269 ? 11.039 14.227 -0.299 1 96.5 269 ASN B N 1
ATOM 4436 C CA . ASN B 1 269 ? 12.477 14.344 -0.057 1 96.5 269 ASN B CA 1
ATOM 4437 C C . ASN B 1 269 ? 12.945 15.789 -0.142 1 96.5 269 ASN B C 1
ATOM 4439 O O . ASN B 1 269 ? 13.758 16.234 0.671 1 96.5 269 ASN B O 1
ATOM 4443 N N . GLY B 1 270 ? 12.398 16.578 -1.052 1 95.62 270 GLY B N 1
ATOM 4444 C CA . GLY B 1 270 ? 12.734 17.984 -1.129 1 95.62 270 GLY B CA 1
ATOM 4445 C C . GLY B 1 270 ? 12.203 18.781 0.048 1 95.62 270 GLY B C 1
ATOM 4446 O O . GLY B 1 270 ? 12.883 19.688 0.546 1 95.62 270 GLY B O 1
ATOM 4447 N N . SER B 1 271 ? 11.008 18.484 0.444 1 94.94 271 SER B N 1
ATOM 4448 C CA . SER B 1 271 ? 10.422 19.125 1.609 1 94.94 271 SER B CA 1
ATOM 4449 C C . SER B 1 271 ? 11.258 18.891 2.859 1 94.94 271 SER B C 1
ATOM 4451 O O . SER B 1 271 ? 11.539 19.828 3.615 1 94.94 271 SER B O 1
ATOM 4453 N N . LYS B 1 272 ? 11.68 17.656 3.057 1 96.44 272 LYS B N 1
ATOM 4454 C CA . LYS B 1 272 ? 12.516 17.344 4.211 1 96.44 272 LYS B CA 1
ATOM 4455 C C . LYS B 1 272 ? 13.867 18.047 4.125 1 96.44 272 LYS B C 1
ATOM 4457 O O . LYS B 1 272 ? 14.391 18.516 5.137 1 96.44 272 LYS B O 1
ATOM 4462 N N . TRP B 1 273 ? 14.391 18.047 2.93 1 96.56 273 TRP B N 1
ATOM 4463 C CA . TRP B 1 273 ? 15.688 18.688 2.723 1 96.56 273 TRP B CA 1
ATOM 4464 C C . TRP B 1 273 ? 15.633 20.172 3.068 1 96.56 273 TRP B C 1
ATOM 4466 O O . TRP B 1 273 ? 16.469 20.656 3.826 1 96.56 273 TRP B O 1
ATOM 4476 N N . VAL B 1 274 ? 14.672 20.906 2.588 1 96.5 274 VAL B N 1
ATOM 4477 C CA . VAL B 1 274 ? 14.617 22.359 2.768 1 96.5 274 VAL B CA 1
ATOM 4478 C C . VAL B 1 274 ? 14.289 22.688 4.223 1 96.5 274 VAL B C 1
ATOM 4480 O O . VAL B 1 274 ? 14.805 23.656 4.773 1 96.5 274 VAL B O 1
ATOM 4483 N N . VAL B 1 275 ? 13.422 21.859 4.844 1 97.25 275 VAL B N 1
ATOM 4484 C CA . VAL B 1 275 ? 13.102 22.062 6.254 1 97.25 275 VAL B CA 1
ATOM 4485 C C . VAL B 1 275 ? 14.359 21.859 7.098 1 97.25 275 VAL B C 1
ATOM 4487 O O . VAL B 1 275 ? 14.688 22.703 7.945 1 97.25 275 VAL B O 1
ATOM 4490 N N . ALA B 1 276 ? 15.07 20.766 6.82 1 97.38 276 ALA B N 1
ATOM 4491 C CA . ALA B 1 276 ? 16.297 20.516 7.559 1 97.38 276 ALA B CA 1
ATOM 4492 C C . ALA B 1 276 ? 17.312 21.641 7.348 1 97.38 276 ALA B C 1
ATOM 4494 O O . ALA B 1 276 ? 17.922 22.125 8.305 1 97.38 276 ALA B O 1
ATOM 4495 N N . LYS B 1 277 ? 17.453 22.062 6.18 1 96.62 277 LYS B N 1
ATOM 4496 C CA . LYS B 1 277 ? 18.422 23.094 5.824 1 96.62 277 LYS B CA 1
ATOM 4497 C C . LYS B 1 277 ? 18.109 24.422 6.531 1 96.62 277 LYS B C 1
ATOM 4499 O O . LYS B 1 277 ? 18.984 25.016 7.141 1 96.62 277 LYS B O 1
ATOM 4504 N N . LEU B 1 278 ? 16.891 24.828 6.477 1 96.44 278 LEU B N 1
ATOM 4505 C CA . LEU B 1 278 ? 16.531 26.156 6.957 1 96.44 278 LEU B CA 1
ATOM 4506 C C . LEU B 1 278 ? 16.344 26.156 8.469 1 96.44 278 LEU B C 1
ATOM 4508 O O . LEU B 1 278 ? 16.469 27.203 9.117 1 96.44 278 LEU B O 1
ATOM 4512 N N . LEU B 1 279 ? 16.094 24.953 9.07 1 97.12 279 LEU B N 1
ATOM 4513 C CA . LEU B 1 279 ? 15.945 24.891 10.523 1 97.12 279 LEU B CA 1
ATOM 4514 C C . LEU B 1 279 ? 17.234 24.422 11.18 1 97.12 279 LEU B C 1
ATOM 4516 O O . LEU B 1 279 ? 17.312 24.328 12.414 1 97.12 279 LEU B O 1
ATOM 4520 N N . GLY B 1 280 ? 18.188 24.078 10.422 1 97.38 280 GLY B N 1
ATOM 4521 C CA . GLY B 1 280 ? 19.516 23.75 10.945 1 97.38 280 GLY B CA 1
ATOM 4522 C C . GLY B 1 280 ? 19.609 22.328 11.445 1 97.38 280 GLY B C 1
ATOM 4523 O O . GLY B 1 280 ? 20.312 22.062 12.43 1 97.38 280 GLY B O 1
ATOM 4524 N N . TYR B 1 281 ? 18.828 21.406 10.906 1 97.81 281 TYR B N 1
ATOM 4525 C CA . TYR B 1 281 ? 18.969 19.984 11.219 1 97.81 281 TYR B CA 1
ATOM 4526 C C . TYR B 1 281 ? 20.094 19.344 10.422 1 97.81 281 TYR B C 1
ATOM 4528 O O . TYR B 1 281 ? 20.5 19.875 9.375 1 97.81 281 TYR B O 1
ATOM 4536 N N . PRO B 1 282 ? 20.641 18.266 10.836 1 96.81 282 PRO B N 1
ATOM 4537 C CA . PRO B 1 282 ? 21.703 17.594 10.094 1 96.81 282 PRO B CA 1
ATOM 4538 C C . PRO B 1 282 ? 21.234 17.062 8.734 1 96.81 282 PRO B C 1
ATOM 4540 O O . PRO B 1 282 ? 20.141 16.5 8.633 1 96.81 282 PRO B O 1
ATOM 4543 N N . ASP B 1 283 ? 22.094 17.156 7.766 1 91.94 283 ASP B N 1
ATOM 4544 C CA . ASP B 1 283 ? 21.797 16.672 6.422 1 91.94 283 ASP B CA 1
ATOM 4545 C C . ASP B 1 283 ? 21.562 15.172 6.414 1 91.94 283 ASP B C 1
ATOM 4547 O O . ASP B 1 283 ? 20.719 14.672 5.652 1 91.94 283 ASP B O 1
ATOM 4551 N N . ASP B 1 284 ? 22.219 14.555 7.227 1 92.06 284 ASP B N 1
ATOM 4552 C CA . ASP B 1 284 ? 22.203 13.094 7.262 1 92.06 284 ASP B CA 1
ATOM 4553 C C . ASP B 1 284 ? 20.875 12.578 7.809 1 92.06 284 ASP B C 1
ATOM 4555 O O . ASP B 1 284 ? 20.578 11.391 7.703 1 92.06 284 ASP B O 1
ATOM 4559 N N . SER B 1 285 ? 19.969 13.477 8.266 1 93.38 285 SER B N 1
ATOM 4560 C CA . SER B 1 285 ? 18.672 13.055 8.789 1 93.38 285 SER B CA 1
ATOM 4561 C C . SER B 1 285 ? 17.547 13.484 7.867 1 93.38 285 SER B C 1
ATOM 4563 O O . SER B 1 285 ? 16.375 13.258 8.172 1 93.38 285 SER B O 1
ATOM 4565 N N . ALA B 1 286 ? 17.906 14.031 6.715 1 94.69 286 ALA B N 1
ATOM 4566 C CA . ALA B 1 286 ? 16.875 14.672 5.895 1 94.69 286 ALA B CA 1
ATOM 4567 C C . ALA B 1 286 ? 16.422 13.742 4.773 1 94.69 286 ALA B C 1
ATOM 4569 O O . ALA B 1 286 ? 15.578 14.117 3.951 1 94.69 286 ALA B O 1
ATOM 4570 N N . ALA B 1 287 ? 16.938 12.539 4.797 1 96.75 287 ALA B N 1
ATOM 4571 C CA . ALA B 1 287 ? 16.547 11.594 3.75 1 96.75 287 ALA B CA 1
ATOM 4572 C C . ALA B 1 287 ? 15.211 10.938 4.066 1 96.75 287 ALA B C 1
ATOM 4574 O O . ALA B 1 287 ? 14.883 10.703 5.234 1 96.75 287 ALA B O 1
ATOM 4575 N N . CYS B 1 288 ? 14.469 10.688 3.02 1 98 288 CYS B N 1
ATOM 4576 C CA . CYS B 1 288 ? 13.312 9.805 3.158 1 98 288 CYS B CA 1
ATOM 4577 C C . CYS B 1 288 ? 13.75 8.359 3.316 1 98 288 CYS B C 1
ATOM 4579 O O . CYS B 1 288 ? 14.883 8.008 2.982 1 98 288 CYS B O 1
ATOM 4581 N N . ARG B 1 289 ? 12.891 7.566 3.838 1 97.94 289 ARG B N 1
ATOM 4582 C CA . ARG B 1 289 ? 13.195 6.141 3.859 1 97.94 289 ARG B CA 1
ATOM 4583 C C . ARG B 1 289 ? 13.227 5.562 2.447 1 97.94 289 ARG B C 1
ATOM 4585 O O . ARG B 1 289 ? 12.383 5.906 1.614 1 97.94 289 ARG B O 1
ATOM 4592 N N . ARG B 1 290 ? 14.164 4.746 2.258 1 98 290 ARG B N 1
ATOM 4593 C CA . ARG B 1 290 ? 14.305 4.078 0.967 1 98 290 ARG B CA 1
ATOM 4594 C C . ARG B 1 290 ? 13.125 3.15 0.699 1 98 290 ARG B C 1
ATOM 4596 O O . ARG B 1 290 ? 12.57 2.562 1.629 1 98 290 ARG B O 1
ATOM 4603 N N . PRO B 1 291 ? 12.648 3.197 -0.605 1 98 291 PRO B N 1
ATOM 4604 C CA . PRO B 1 291 ? 13.445 3.461 -1.806 1 98 291 PRO B CA 1
ATOM 4605 C C . PRO B 1 291 ? 13.25 4.875 -2.344 1 98 291 PRO B C 1
ATOM 4607 O O . PRO B 1 291 ? 13.656 5.172 -3.473 1 98 291 PRO B O 1
ATOM 4610 N N . TYR B 1 292 ? 12.57 5.723 -1.522 1 98.12 292 TYR B N 1
ATOM 4611 C CA . TYR B 1 292 ? 12.477 7.113 -1.958 1 98.12 292 TYR B CA 1
ATOM 4612 C C . TYR B 1 292 ? 13.852 7.703 -2.213 1 98.12 292 TYR B C 1
ATOM 4614 O O . TYR B 1 292 ? 14.734 7.637 -1.35 1 98.12 292 TYR B O 1
ATOM 4622 N N . PRO B 1 293 ? 14.094 8.273 -3.334 1 96.94 293 PRO B N 1
ATOM 4623 C CA . PRO B 1 293 ? 15.453 8.703 -3.686 1 96.94 293 PRO B CA 1
ATOM 4624 C C . PRO B 1 293 ? 15.938 9.883 -2.842 1 96.94 293 PRO B C 1
ATOM 4626 O O . PRO B 1 293 ? 15.125 10.641 -2.318 1 96.94 293 PRO B O 1
ATOM 4629 N N . LEU B 1 294 ? 17.234 10 -2.803 1 96.06 294 LEU B N 1
ATOM 4630 C CA . LEU B 1 294 ? 17.844 11.172 -2.172 1 96.06 294 LEU B CA 1
ATOM 4631 C C . LEU B 1 294 ? 17.578 12.43 -2.996 1 96.06 294 LEU B C 1
ATOM 4633 O O . LEU B 1 294 ? 17.453 12.359 -4.219 1 96.06 294 LEU B O 1
ATOM 4637 N N . PHE B 1 295 ? 17.5 13.523 -2.332 1 95.75 295 PHE B N 1
ATOM 4638 C CA . PHE B 1 295 ? 17.344 14.812 -2.994 1 95.75 295 PHE B CA 1
ATOM 4639 C C . PHE B 1 295 ? 18.703 15.445 -3.273 1 95.75 295 PHE B C 1
ATOM 4641 O O . PHE B 1 295 ? 19.188 16.266 -2.492 1 95.75 295 PHE B O 1
ATOM 4648 N N . THR B 1 296 ? 19.25 15.172 -4.473 1 94.44 296 THR B N 1
ATOM 4649 C CA . THR B 1 296 ? 20.656 15.523 -4.691 1 94.44 296 THR B CA 1
ATOM 4650 C C . THR B 1 296 ? 20.781 16.5 -5.859 1 94.44 296 THR B C 1
ATOM 4652 O O . THR B 1 296 ? 21.875 17.031 -6.105 1 94.44 296 THR B O 1
ATOM 4655 N N . ASP B 1 297 ? 19.75 16.781 -6.539 1 94.81 297 ASP B N 1
ATOM 4656 C CA . ASP B 1 297 ? 19.828 17.672 -7.688 1 94.81 297 ASP B CA 1
ATOM 4657 C C . ASP B 1 297 ? 20.078 19.109 -7.25 1 94.81 297 ASP B C 1
ATOM 4659 O O . ASP B 1 297 ? 19.203 19.75 -6.668 1 94.81 297 ASP B O 1
ATOM 4663 N N . ALA B 1 298 ? 21.172 19.656 -7.648 1 96.62 298 ALA B N 1
ATOM 4664 C CA . ALA B 1 298 ? 21.594 20.969 -7.184 1 96.62 298 ALA B CA 1
ATOM 4665 C C . ALA B 1 298 ? 20.672 22.062 -7.715 1 96.62 298 ALA B C 1
ATOM 4667 O O . ALA B 1 298 ? 20.391 23.031 -7.012 1 96.62 298 ALA B O 1
ATOM 4668 N N . ALA B 1 299 ? 20.312 21.969 -8.922 1 95.56 299 ALA B N 1
ATOM 4669 C CA . ALA B 1 299 ? 19.422 22.969 -9.516 1 95.56 299 ALA B CA 1
ATOM 4670 C C . ALA B 1 299 ? 18.078 23 -8.797 1 95.56 299 ALA B C 1
ATOM 4672 O O . ALA B 1 299 ? 17.531 24.062 -8.547 1 95.56 299 ALA B O 1
ATOM 4673 N N . LYS B 1 300 ? 17.578 21.859 -8.43 1 94.38 300 LYS B N 1
ATOM 4674 C CA . LYS B 1 300 ? 16.312 21.766 -7.688 1 94.38 300 LYS B CA 1
ATOM 4675 C C . LYS B 1 300 ? 16.484 22.312 -6.27 1 94.38 300 LYS B C 1
ATOM 4677 O O . LYS B 1 300 ? 15.562 22.938 -5.738 1 94.38 300 LYS B O 1
ATOM 4682 N N . GLN B 1 301 ? 17.562 22 -5.695 1 95.81 301 GLN B N 1
ATOM 4683 C CA . GLN B 1 301 ? 17.844 22.5 -4.355 1 95.81 301 GLN B CA 1
ATOM 4684 C C . GLN B 1 301 ? 17.812 24.031 -4.328 1 95.81 301 GLN B C 1
ATOM 4686 O O . GLN B 1 301 ? 17.188 24.625 -3.445 1 95.81 301 GLN B O 1
ATOM 4691 N N . GLU B 1 302 ? 18.422 24.641 -5.289 1 95.69 302 GLU B N 1
ATOM 4692 C CA . GLU B 1 302 ? 18.438 26.094 -5.367 1 95.69 302 GLU B CA 1
ATOM 4693 C C . GLU B 1 302 ? 17.047 26.656 -5.582 1 95.69 302 GLU B C 1
ATOM 4695 O O . GLU B 1 302 ? 16.672 27.656 -4.957 1 95.69 302 GLU B O 1
ATOM 4700 N N . TRP B 1 303 ? 16.406 26.031 -6.41 1 94.31 303 TRP B N 1
ATOM 4701 C CA . TRP B 1 303 ? 15.062 26.469 -6.746 1 94.31 303 TRP B CA 1
ATOM 4702 C C . TRP B 1 303 ? 14.141 26.375 -5.531 1 94.31 303 TRP B C 1
ATOM 4704 O O . TRP B 1 303 ? 13.391 27.312 -5.242 1 94.31 303 TRP B O 1
ATOM 4714 N N . ILE B 1 304 ? 14.211 25.312 -4.816 1 94.69 304 ILE B N 1
ATOM 4715 C CA . ILE B 1 304 ? 13.359 25.062 -3.66 1 94.69 304 ILE B CA 1
ATOM 4716 C C . ILE B 1 304 ? 13.711 26.047 -2.541 1 94.69 304 ILE B C 1
ATOM 4718 O O . ILE B 1 304 ? 12.828 26.531 -1.831 1 94.69 304 ILE B O 1
ATOM 4722 N N . LEU B 1 305 ? 14.945 26.328 -2.379 1 94.81 305 LEU B N 1
ATOM 4723 C CA . LEU B 1 305 ? 15.383 27.297 -1.369 1 94.81 305 LEU B CA 1
ATOM 4724 C C . LEU B 1 305 ? 14.82 28.688 -1.661 1 94.81 305 LEU B C 1
ATOM 4726 O O . LEU B 1 305 ? 14.391 29.391 -0.746 1 94.81 305 LEU B O 1
ATOM 4730 N N . GLU B 1 306 ? 14.836 29.016 -2.891 1 94.75 306 GLU B N 1
ATOM 4731 C CA . GLU B 1 306 ? 14.32 30.312 -3.295 1 94.75 306 GLU B CA 1
ATOM 4732 C C . GLU B 1 306 ? 12.82 30.422 -3.021 1 94.75 306 GLU B C 1
ATOM 4734 O O . GLU B 1 306 ? 12.352 31.422 -2.475 1 94.75 306 GLU B O 1
ATOM 4739 N N . LEU B 1 307 ? 12.094 29.422 -3.395 1 93.88 307 LEU B N 1
ATOM 4740 C CA . LEU B 1 307 ? 10.648 29.422 -3.205 1 93.88 307 LEU B CA 1
ATOM 4741 C C . LEU B 1 307 ? 10.297 29.422 -1.721 1 93.88 307 LEU B C 1
ATOM 4743 O O . LEU B 1 307 ? 9.453 30.203 -1.285 1 93.88 307 LEU B O 1
ATOM 4747 N N . ALA B 1 308 ? 10.93 28.562 -0.96 1 93.56 308 ALA B N 1
ATOM 4748 C CA . ALA B 1 308 ? 10.648 28.453 0.468 1 93.56 308 ALA B CA 1
ATOM 4749 C C . ALA B 1 308 ? 11 29.75 1.197 1 93.56 308 ALA B C 1
ATOM 4751 O O . ALA B 1 308 ? 10.367 30.109 2.191 1 93.56 308 ALA B O 1
ATOM 4752 N N . GLY B 1 309 ? 11.945 30.453 0.703 1 93.38 309 GLY B N 1
ATOM 4753 C CA . GLY B 1 309 ? 12.43 31.656 1.347 1 93.38 309 GLY B CA 1
ATOM 4754 C C . GLY B 1 309 ? 11.43 32.812 1.307 1 93.38 309 GLY B C 1
ATOM 4755 O O . GLY B 1 309 ? 11.555 33.781 2.061 1 93.38 309 GLY B O 1
ATOM 4756 N N . LYS B 1 310 ? 10.453 32.688 0.561 1 92.62 310 LYS B N 1
ATOM 4757 C CA . LYS B 1 310 ? 9.516 33.781 0.32 1 92.62 310 LYS B CA 1
ATOM 4758 C C . LYS B 1 310 ? 8.688 34.094 1.566 1 92.62 310 LYS B C 1
ATOM 4760 O O . LYS B 1 310 ? 8.172 35.188 1.723 1 92.62 310 LYS B O 1
ATOM 4765 N N . LEU B 1 311 ? 8.562 33.156 2.455 1 95.88 311 LEU B N 1
ATOM 4766 C CA . LEU B 1 311 ? 7.762 33.344 3.658 1 95.88 311 LEU B CA 1
ATOM 4767 C C . LEU B 1 311 ? 8.656 33.531 4.879 1 95.88 311 LEU B C 1
ATOM 4769 O O . LEU B 1 311 ? 8.164 33.781 5.988 1 95.88 311 LEU B O 1
ATOM 4773 N N . GLN B 1 312 ? 9.938 33.5 4.645 1 96.25 312 GLN B N 1
ATOM 4774 C CA . GLN B 1 312 ? 10.875 33.531 5.754 1 96.25 312 GLN B CA 1
ATOM 4775 C C . GLN B 1 312 ? 10.75 34.812 6.547 1 96.25 312 GLN B C 1
ATOM 4777 O O . GLN B 1 312 ? 10.734 34.812 7.777 1 96.25 312 GLN B O 1
ATOM 4782 N N . ALA B 1 313 ? 10.625 35.906 5.863 1 96.56 313 ALA B N 1
ATOM 4783 C CA . ALA B 1 313 ? 10.547 37.219 6.527 1 96.56 313 ALA B CA 1
ATOM 4784 C C . ALA B 1 313 ? 9.289 37.344 7.375 1 96.56 313 ALA B C 1
ATOM 4786 O O . ALA B 1 313 ? 9.305 37.938 8.453 1 96.56 313 ALA B O 1
ATOM 4787 N N . VAL B 1 314 ? 8.227 36.812 6.844 1 97 314 VAL B N 1
ATOM 4788 C CA . VAL B 1 314 ? 6.969 36.844 7.578 1 97 314 VAL B CA 1
ATOM 4789 C C . VAL B 1 314 ? 7.102 36.031 8.875 1 97 314 VAL B C 1
ATOM 4791 O O . VAL B 1 314 ? 6.719 36.5 9.945 1 97 314 VAL B O 1
ATOM 4794 N N . GLU B 1 315 ? 7.633 34.844 8.766 1 97.69 315 GLU B N 1
ATOM 4795 C CA . GLU B 1 315 ? 7.824 34 9.922 1 97.69 315 GLU B CA 1
ATOM 4796 C C . GLU B 1 315 ? 8.703 34.656 10.977 1 97.69 315 GLU B C 1
ATOM 4798 O O . GLU B 1 315 ? 8.391 34.625 12.164 1 97.69 315 GLU B O 1
ATOM 4803 N N . GLU B 1 316 ? 9.789 35.281 10.539 1 97 316 GLU B N 1
ATOM 4804 C CA . GLU B 1 316 ? 10.727 35.938 11.445 1 97 316 GLU B CA 1
ATOM 4805 C C . GLU B 1 316 ? 10.07 37.125 12.172 1 97 316 GLU B C 1
ATOM 4807 O O . GLU B 1 316 ? 10.312 37.312 13.359 1 97 316 GLU B O 1
ATOM 4812 N N . ALA B 1 317 ? 9.25 37.844 11.469 1 97.25 317 ALA B N 1
ATOM 4813 C CA . ALA B 1 317 ? 8.547 38.969 12.086 1 97.25 317 ALA B CA 1
ATOM 4814 C C . ALA B 1 317 ? 7.582 38.469 13.164 1 97.25 317 ALA B C 1
ATOM 4816 O O . ALA B 1 317 ? 7.43 39.125 14.203 1 97.25 317 ALA B O 1
ATOM 4817 N N . LEU B 1 318 ? 6.945 37.375 12.867 1 96.94 318 LEU B N 1
ATOM 4818 C CA . LEU B 1 318 ? 5.977 36.844 13.812 1 96.94 318 LEU B CA 1
ATOM 4819 C C . LEU B 1 318 ? 6.676 36.281 15.047 1 96.94 318 LEU B C 1
ATOM 4821 O O . LEU B 1 318 ? 6.148 36.344 16.156 1 96.94 318 LEU B O 1
ATOM 4825 N N . ILE B 1 319 ? 7.859 35.688 14.898 1 95.19 319 ILE B N 1
ATOM 4826 C CA . ILE B 1 319 ? 8.656 35.219 16.016 1 95.19 319 ILE B CA 1
ATOM 4827 C C . ILE B 1 319 ? 9.047 36.375 16.922 1 95.19 319 ILE B C 1
ATOM 4829 O O . ILE B 1 319 ? 8.938 36.281 18.156 1 95.19 319 ILE B O 1
ATOM 4833 N N . LYS B 1 320 ? 9.391 37.469 16.359 1 94.75 320 LYS B N 1
ATOM 4834 C CA . LYS B 1 320 ? 9.805 38.656 17.094 1 94.75 320 LYS B CA 1
ATOM 4835 C C . LYS B 1 320 ? 8.633 39.25 17.875 1 94.75 320 LYS B C 1
ATOM 4837 O O . LYS B 1 320 ? 8.812 39.781 18.984 1 94.75 320 LYS B O 1
ATOM 4842 N N . ARG B 1 321 ? 7.539 39.188 17.266 1 92.12 321 ARG B N 1
ATOM 4843 C CA . ARG B 1 321 ? 6.344 39.75 17.906 1 92.12 321 ARG B CA 1
ATOM 4844 C C . ARG B 1 321 ? 5.953 38.906 19.125 1 92.12 321 ARG B C 1
ATOM 4846 O O . ARG B 1 321 ? 5.402 39.438 20.094 1 92.12 321 ARG B O 1
ATOM 4853 N N . ALA B 1 322 ? 6.137 37.688 19.203 1 85.94 322 ALA B N 1
ATOM 4854 C CA . ALA B 1 322 ? 5.75 36.75 20.266 1 85.94 322 ALA B CA 1
ATOM 4855 C C . ALA B 1 322 ? 6.746 36.781 21.422 1 85.94 322 ALA B C 1
ATOM 4857 O O . ALA B 1 322 ? 6.422 36.406 22.547 1 85.94 322 ALA B O 1
ATOM 4858 N N . THR B 1 323 ? 8.023 37.188 21.188 1 73.25 323 THR B N 1
ATOM 4859 C CA . THR B 1 323 ? 9.031 37.312 22.234 1 73.25 323 THR B CA 1
ATOM 4860 C C . THR B 1 323 ? 8.977 38.688 22.875 1 73.25 323 THR B C 1
ATOM 4862 O O . THR B 1 323 ? 8.703 39.688 22.203 1 73.25 323 THR B O 1
#

Radius of gyration: 26.38 Å; Cα contacts (8 Å, |Δi|>4): 1359; chains: 2; bounding box: 65×85×62 Å

pLDDT: mean 96.01, std 6.23, range [35.94, 98.94]

Foldseek 3Di:
DPQQADQAPDADAFFEEAAAAWWFFLDPQGHTPVVVLLVLLLVLLVLPGQAYEALDVLNVVVSDDLVRQLVSLLSSCVSCVVSVNNPRAYEYEFEDQDLVSSLVSLQSNVVSPHQEYEYEHRAPPVVPCDLVNRLVSQLSSLVRHPHAYEYEADCVPRVNDGCALVSLQVNLSRSRHNEYEAAVPPLVSLLSNQVRHRPDYAYAYADLLCQLSSVVRPHRYYHHNLCSAQVNLRRVLNVCSVVVVVVVNVVSSVLRNQLSVLDVPLDSLSSLQLSCVVVVHDNSGSGDDPPPDHRDDPVSNVVSNVSNCSCVVVSVVSVVVVD/DPQQADQAPDADAFFEEAAAAWWFFLDPQGHTPVVVLLVLLLVLLVLPGQAYEALDVLNVVVSDDLVRQLVSLLSSCVSCVVSVNNPRAYEYEFEDQDLVSSLVSLQSNVVSPHQEYEYEHRAPPVVPCDLVNRLVSQLSSLVRHPHAYEYEADCVVRVNDGCALVSLQVSLSRSRHNEYEDAVPPLVSLLSNQVRHRPDYAYAYADLLCQLSSVVRPHRYYHHNLCSAQVNLRRVLNVCSVVVVVVVNVVSSVLRNQLSVLDVPLDSLSSLQLSCVVVVHDNSGSGDDPPPDHRDDPVSNVVSNVSNCSCVVVSVVSVVVVD

Secondary structure (DSSP, 8-state):
----B---S-PPPPEEEEE----B-SSTT--B-HHHHHHHHHHHHHTT-SEEEESSTTTTGGGS-HHHHHHHHHHHHHHHHHTT-TT-EEEEEE--SSHHHHHHHHHHHHHHT-SEEEEEPP-TTGGG--HHHHHHHHHHHHHH-SSPEEEEE-GGGTTT----HHHHHHHTTSTTEEEEEE-S--TTHHHHHHHHSPBS-EEEESSGGGHHHHHTTT--EEE-GGGGT-HHHHHHHHHHHHTT-HHHHHHHHHHHHHHHHHHHHHHHHHHHHHHHHHHT--GGG-PPSTTSPP---HHHHHHHHHHHGGGHHHHHHHHHHH-/----B---S-PPPPEEEEE----B-SSTT--B-HHHHHHHHHHHHHTT-SEEEESSTTTTGGGS-HHHHHHHHHHHHHHHHHTT-TT-EEEEEE--SSHHHHHHHHHHHHHHT-SEEEEEPP-TTGGG--HHHHHHHHHHHHHH-SSPEEEEE-GGGTTT----HHHHHHHTTSTTEEEEEE-S--TTHHHHHHHHSPBS-EEEESSGGGHHHHHTTT--EEE-GGGGT-HHHHHHHHHHHHTT-HHHHHHHHHHHHHHHHHHHHHHHHHHHHHHHHHHT--GGG-PPSTTSPP---HHHHHHHHHHHGGGHHHHHHHHHHH-

Sequence (646 aa):
MASNQIDRNKVFPGGIHVPCLTFFRSNQRQDIDWDIQEKHLTFLIQSGLHGIVLAGSNGEAVALSTAEKTSLVQLTRKLAARLNRPDITITLGCGGQSTHHVIDETIAAQQAGADFAMVLVPSYYHFAMDSAAIVSFFEEVADHSPIPIMVYNYPGVAAGLDVDSDMLVKLSAHPNISGAKLTCGGIGKVPRVTASAVRPFSVLGGQIDWMGPAMAVGAVGAITGMANLYPRACVELYDLYKAGKAQEATELQLKAATSEWAFAKGGINGSKWVVAKLLGYPDDSAACRRPYPLFTDAAKQEWILELAGKLQAVEEALIKRATMASNQIDRNKVFPGGIHVPCLTFFRSNQRQDIDWDIQEKHLTFLIQSGLHGIVLAGSNGEAVALSTAEKTSLVQLTRKLAARLNRPDITITLGCGGQSTHHVIDETIAAQQAGADFAMVLVPSYYHFAMDSAAIVSFFEEVADHSPIPIMVYNYPGVAAGLDVDSDMLVKLSAHPNISGAKLTCGGIGKVPRVTASAVRPFSVLGGQIDWMGPAMAVGAVGAITGMANLYPRACVELYDLYKAGKAQEATELQLKAATSEWAFAKGGINGSKWVVAKLLGYPDDSAACRRPYPLFTDAAKQEWILELAGKLQAVEEALIKRAT